Protein AF-A0A7V4GBW6-F1 (afdb_monomer_lite)

Secondary structure (DSSP, 8-state):
----PPPPGGGSS------TT-PPPPPP---PPEEEEEE--SSTTTTHHHHHHHHHHHHHHHHS-S-EEEEEEEPPS--BTT---PPP--TTS--EEEEE-S-TT-HHHHHHTTSS--BSBTTSSB------S---HHHHHHHHHHHHHHEEEETTEEEE-HHHH-TTTTTPPEEEEEEE-S---SS--HHHHHHHHHTEEEEEEE-SSGGGGSGGG----SSTT--EEETTEEEE-EEEEEEEES--SS-HHHHHHHHHTT---SSSSSSEEESSHHHHHHHHHHHHHHTS----SSSS-SS-SS-SSTTS--EEETTTEEEEEESS-------SSS-SS-SS-SSTTTB-TTSSBSSPPPP-SSSS-SS-SS-SSTTTTTTTT-------SSSS-SSSSS-TTTT-EEEES--STT-B-EEEEEETTEE---BT-B---PPPSSSS-SS--

Sequence (453 aa):
MVGRRIIPLTTLLTVWVGGPGLTPAAAQTQIKPYMLLIFDNSGSMSGTPLTQAKNAVTNVVSATGDLIFGLERFTCTSTTCGSCGSGVCNATAASGQILVPVQDDLQNRLLLWVNNICVGADTGTDPELHATTMTPLQGSLLAARDYYAAGGTWLGSTYSSPIATDPYRGCRPYNVVLLTDGDETCSGTPASGATALRTTQVTSLSCTTVANCCPAGTCRTSGPGTPSCVSGRCQYDIYTWVIGFRTAVPYATLEAIATAGNTDCPGGYRACYAADEAGLSAALSDIVAGSLLIEVCNNIDDDCDGLIDEGFTKYCNRPSNPTQNLCTDPGETLCDGIDNNCDGRTDEGLRNLCGTCGPAPTEICDLIDNDCDTLTDEGGVCTPGCTPTAEICNNRDDDCDTMIDDGVTRPCGSSIGECRPGTQTCTAGVWGPCAGSVGPATETCDNRDNDCD

Radius of gyration: 41.03 Å; chains: 1; bounding box: 111×82×98 Å

Foldseek 3Di:
DDDDDDDQPVPPPDDDDDDPDDDPFDDFPWQAAQEEEEDEQAPVCADPNLLLLLVLCLVQLVRVPFHFYWYKYFQFPFFWFQGSEAFDFAQPAQGMATLGDRDTPCSVVSNLQSVPDTDGTSPDPRHYRHHHHFDALLNNLQNVLCCQQAFQAGPNDTDGRPLVPDLALQAHAAEYEYEDLFDHPRPYQNLVSLLSQQFRFRPVQFDPFLCSSHHPSQHDPDDAQHWGHDPRTITTGYAYAYENELYDPPDPSNLSNLVSSVAAFPDDGRHHYDDGSVSSSVRVNRVSVVSIFDADLDQTPRSRSVDHRGPAAFWAAPDPGPDRNHRDQPDDDDQPQDRRGPPPDGCPPQAALVRHHDQFDDAAQPQDPRSNPPQHRPPCNPPPDADQDPADLPQDNNRSRPAHQPPPKDKDWDPAWPWDIAMFRRDRSDTDPRPPIDAADPDDPPPTRRRRD

pLDDT: mean 84.34, std 15.19, range [28.05, 98.06]

Structure (mmCIF, N/CA/C/O backbone):
data_AF-A0A7V4GBW6-F1
#
_entry.id   AF-A0A7V4GBW6-F1
#
loop_
_atom_site.group_PDB
_atom_site.id
_atom_site.type_symbol
_atom_site.label_atom_id
_atom_site.label_alt_id
_atom_site.label_comp_id
_atom_site.label_asym_id
_atom_site.label_entity_id
_atom_site.label_seq_id
_atom_site.pdbx_PDB_ins_code
_atom_site.Cartn_x
_atom_site.Cartn_y
_atom_site.Cartn_z
_atom_site.occupancy
_atom_site.B_iso_or_equiv
_atom_site.auth_seq_id
_atom_site.auth_comp_id
_atom_site.auth_asym_id
_atom_site.auth_atom_id
_atom_site.pdbx_PDB_model_num
ATOM 1 N N . MET A 1 1 ? -14.858 -24.981 -10.485 1.00 29.16 1 MET A N 1
ATOM 2 C CA . MET A 1 1 ? -15.243 -24.955 -9.061 1.00 29.16 1 MET A CA 1
ATOM 3 C C . MET A 1 1 ? -14.859 -23.588 -8.525 1.00 29.16 1 MET A C 1
ATOM 5 O O . MET A 1 1 ? -13.741 -23.167 -8.763 1.00 29.16 1 MET A O 1
ATOM 9 N N . VAL A 1 2 ? -15.860 -22.905 -7.961 1.00 30.67 2 VAL A N 1
ATOM 10 C CA . VAL A 1 2 ? -15.901 -21.561 -7.345 1.00 30.67 2 VAL A CA 1
ATOM 11 C C . VAL A 1 2 ? -15.208 -20.422 -8.114 1.00 30.67 2 VAL A C 1
ATOM 13 O O . VAL A 1 2 ? -14.070 -20.059 -7.848 1.00 30.67 2 VAL A O 1
ATOM 16 N N . GLY A 1 3 ? -15.947 -19.812 -9.047 1.00 28.05 3 GLY A N 1
ATOM 17 C CA . GLY A 1 3 ? -15.597 -18.511 -9.618 1.00 28.05 3 GLY A CA 1
ATOM 18 C C . GLY A 1 3 ? -15.913 -17.393 -8.624 1.00 28.05 3 GLY A C 1
ATOM 19 O O . GLY A 1 3 ? -17.076 -17.185 -8.274 1.00 28.05 3 GLY A O 1
ATOM 20 N N . ARG A 1 4 ? -14.882 -16.682 -8.164 1.00 33.12 4 ARG A N 1
ATOM 21 C CA . ARG A 1 4 ? -15.023 -15.450 -7.380 1.00 33.12 4 ARG A CA 1
ATOM 22 C C . ARG A 1 4 ? -15.394 -14.318 -8.342 1.00 33.12 4 ARG A C 1
ATOM 24 O O . ARG A 1 4 ? -14.608 -13.960 -9.212 1.00 33.12 4 ARG A O 1
ATOM 31 N N . ARG A 1 5 ? -16.621 -13.803 -8.224 1.00 29.48 5 ARG A N 1
ATOM 32 C CA . ARG A 1 5 ? -17.067 -12.599 -8.936 1.00 29.48 5 ARG A CA 1
ATOM 33 C C . ARG A 1 5 ? -16.280 -11.396 -8.418 1.00 29.48 5 ARG A C 1
ATOM 35 O O . ARG A 1 5 ? -16.273 -11.148 -7.217 1.00 29.48 5 ARG A O 1
ATOM 42 N N . ILE A 1 6 ? -15.664 -10.663 -9.338 1.00 38.25 6 ILE A N 1
ATOM 43 C CA . ILE A 1 6 ? -15.121 -9.322 -9.120 1.00 38.25 6 ILE A CA 1
ATOM 44 C C . ILE A 1 6 ? -16.316 -8.408 -8.820 1.00 38.25 6 ILE A C 1
ATOM 46 O O . ILE A 1 6 ? -17.235 -8.309 -9.636 1.00 38.25 6 ILE A O 1
ATOM 50 N N . ILE A 1 7 ? -16.344 -7.810 -7.629 1.00 31.67 7 ILE A N 1
ATOM 51 C CA . ILE A 1 7 ? -17.359 -6.825 -7.240 1.00 31.67 7 ILE A CA 1
ATOM 52 C C . ILE A 1 7 ? -16.776 -5.439 -7.557 1.00 31.67 7 ILE A C 1
ATOM 54 O O . ILE A 1 7 ? -15.708 -5.122 -7.038 1.00 31.67 7 ILE A O 1
ATOM 58 N N . PRO A 1 8 ? -17.424 -4.615 -8.400 1.00 29.48 8 PRO A N 1
ATOM 59 C CA . PRO A 1 8 ? -16.983 -3.244 -8.634 1.00 29.48 8 PRO A CA 1
ATOM 60 C C . PRO A 1 8 ? -17.152 -2.405 -7.358 1.00 29.48 8 PRO A C 1
ATOM 62 O O . PRO A 1 8 ? -18.175 -2.525 -6.670 1.00 29.48 8 PRO A O 1
ATOM 65 N N . LEU A 1 9 ? -16.164 -1.541 -7.073 1.00 39.91 9 LEU A N 1
ATOM 66 C CA . LEU A 1 9 ? -16.063 -0.712 -5.856 1.00 39.91 9 LEU A CA 1
ATOM 67 C C . LEU A 1 9 ? -17.304 0.156 -5.567 1.00 39.91 9 LEU A C 1
ATOM 69 O O . LEU A 1 9 ? -17.503 0.595 -4.442 1.00 39.91 9 LEU A O 1
ATOM 73 N N . THR A 1 10 ? -18.191 0.362 -6.537 1.00 34.44 10 THR A N 1
ATOM 74 C CA . THR A 1 10 ? -19.423 1.146 -6.373 1.00 34.44 10 THR A CA 1
ATOM 75 C C . THR A 1 10 ? -20.580 0.397 -5.698 1.00 34.44 10 THR A C 1
ATOM 77 O O . THR A 1 10 ? -21.648 0.979 -5.533 1.00 34.44 10 THR A O 1
ATOM 80 N N . THR A 1 11 ? -20.426 -0.880 -5.320 1.00 30.48 11 THR A N 1
ATOM 81 C CA . THR A 1 11 ? -21.566 -1.729 -4.888 1.00 30.48 11 THR A CA 1
ATOM 82 C C . THR A 1 11 ? -21.505 -2.224 -3.441 1.00 30.48 11 THR A C 1
ATOM 84 O O . THR A 1 11 ? -22.338 -3.033 -3.041 1.00 30.48 11 THR A O 1
ATOM 87 N N . LEU A 1 12 ? -20.554 -1.750 -2.634 1.00 33.16 12 LEU A N 1
ATOM 88 C CA . LEU A 1 12 ? -20.401 -2.181 -1.235 1.00 33.16 12 LEU A CA 1
ATOM 89 C C . LEU A 1 12 ? -21.254 -1.392 -0.229 1.00 33.16 12 LEU A C 1
ATOM 91 O O . LEU A 1 12 ? -21.255 -1.717 0.952 1.00 33.16 12 LEU A O 1
ATOM 95 N N . LEU A 1 13 ? -22.032 -0.404 -0.681 1.00 33.53 13 LEU A N 1
ATOM 96 C CA . LEU A 1 13 ? -22.749 0.510 0.208 1.00 33.53 13 LEU A CA 1
ATOM 97 C C . LEU A 1 13 ? -24.272 0.456 0.035 1.00 33.53 13 LEU A C 1
ATOM 99 O O . LEU A 1 13 ? -24.886 1.482 -0.231 1.00 33.53 13 LEU A O 1
ATOM 103 N N . THR A 1 14 ? -24.914 -0.717 0.127 1.00 37.28 14 THR A N 1
ATOM 104 C CA . THR A 1 14 ? -26.357 -0.802 0.474 1.00 37.28 14 THR A CA 1
ATOM 105 C C . THR A 1 14 ? -26.835 -2.239 0.730 1.00 37.28 14 THR A C 1
ATOM 107 O O . THR A 1 14 ? -27.514 -2.820 -0.108 1.00 37.28 14 THR A O 1
ATOM 110 N N . VAL A 1 15 ? -26.561 -2.809 1.912 1.00 28.95 15 VAL A N 1
ATOM 111 C CA . VAL A 1 15 ? -27.399 -3.878 2.506 1.00 28.95 15 VAL A CA 1
ATOM 112 C C . VAL A 1 15 ? -27.369 -3.782 4.049 1.00 28.95 15 VAL A C 1
ATOM 114 O O . VAL A 1 15 ? -26.394 -4.202 4.650 1.00 28.95 15 VAL A O 1
ATOM 117 N N . TRP A 1 16 ? -28.443 -3.202 4.625 1.00 28.94 16 TRP A N 1
ATOM 118 C CA . TRP A 1 16 ? -29.125 -3.423 5.935 1.00 28.94 16 TRP A CA 1
ATOM 119 C C . TRP A 1 16 ? -28.296 -3.739 7.208 1.00 28.94 16 TRP A C 1
ATOM 121 O O . TRP A 1 16 ? -27.492 -4.655 7.199 1.00 28.94 16 TRP A O 1
ATOM 131 N N . VAL A 1 17 ? -28.506 -3.088 8.370 1.00 31.27 17 VAL A N 1
ATOM 132 C CA . VAL A 1 17 ? -29.735 -3.124 9.208 1.00 31.27 17 VAL A CA 1
ATOM 133 C C . VAL A 1 17 ? -29.948 -1.808 9.983 1.00 31.27 17 VAL A C 1
ATOM 135 O O . VAL A 1 17 ? -29.005 -1.217 10.500 1.00 31.27 17 VAL A O 1
ATOM 138 N N . GLY A 1 18 ? -31.206 -1.365 10.082 1.00 35.03 18 GLY A N 1
ATOM 139 C CA . GLY A 1 18 ? -31.614 -0.209 10.876 1.00 35.03 18 GLY A CA 1
ATOM 140 C C . GLY A 1 18 ? -31.607 -0.448 12.391 1.00 35.03 18 GLY A C 1
ATOM 141 O O . GLY A 1 18 ? -32.154 -1.430 12.882 1.00 35.03 18 GLY A O 1
ATOM 142 N N . GLY A 1 19 ? -31.063 0.532 13.110 1.00 31.52 19 GLY A N 1
ATOM 143 C CA . GLY A 1 19 ? -31.311 0.845 14.516 1.00 31.52 19 GLY A CA 1
ATOM 144 C C . GLY A 1 19 ? -31.272 2.376 14.667 1.00 31.52 19 GLY A C 1
ATOM 145 O O . GLY A 1 19 ? -30.537 3.029 13.920 1.00 31.52 19 GLY A O 1
ATOM 146 N N . PRO A 1 20 ? -32.086 2.997 15.539 1.00 40.19 20 PRO A N 1
ATOM 147 C CA . PRO A 1 20 ? -32.135 4.448 15.641 1.00 40.19 20 PRO A CA 1
ATOM 148 C C . PRO A 1 20 ? -30.904 4.934 16.414 1.00 40.19 20 PRO A C 1
ATOM 150 O O . PRO A 1 20 ? -30.828 4.750 17.622 1.00 40.19 20 PRO A O 1
ATOM 153 N N . GLY A 1 21 ? -29.938 5.547 15.727 1.00 36.88 21 GLY A N 1
ATOM 154 C CA . GLY A 1 21 ? -28.853 6.268 16.404 1.00 36.88 21 GLY A CA 1
ATOM 155 C C . GLY A 1 21 ? -27.510 6.332 15.686 1.00 36.88 21 GLY A C 1
ATOM 156 O O . GLY A 1 21 ? -26.709 7.192 16.030 1.00 36.88 21 GLY A O 1
ATOM 157 N N . LEU A 1 22 ? -27.250 5.495 14.681 1.00 38.53 22 LEU A N 1
ATOM 158 C CA . LEU A 1 22 ? -25.959 5.532 13.993 1.00 38.53 22 LEU A CA 1
ATOM 159 C C . LEU A 1 22 ? -26.036 6.468 12.786 1.00 38.53 22 LEU A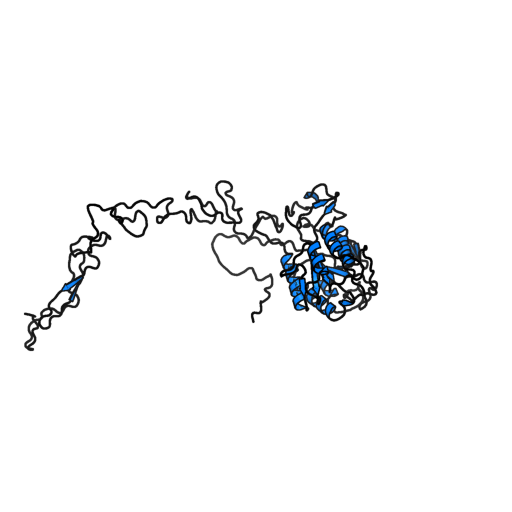 C 1
ATOM 161 O O . LEU A 1 22 ? -26.710 6.192 11.792 1.00 38.53 22 LEU A O 1
ATOM 165 N N . THR A 1 23 ? -25.366 7.613 12.903 1.00 33.09 23 THR A N 1
ATOM 166 C CA . THR A 1 23 ? -25.036 8.476 11.767 1.00 33.09 23 THR A CA 1
ATOM 167 C C . THR A 1 23 ? -24.335 7.642 10.691 1.00 33.09 23 THR A C 1
ATOM 169 O O . THR A 1 23 ? -23.521 6.789 11.050 1.00 33.09 23 THR A O 1
ATOM 172 N N . PRO A 1 24 ? -24.604 7.863 9.390 1.00 39.62 24 PRO A N 1
ATOM 173 C CA . PRO A 1 24 ? -23.821 7.229 8.335 1.00 39.62 24 PRO A CA 1
ATOM 174 C C . PRO A 1 24 ? -22.341 7.509 8.596 1.00 39.62 24 PRO A C 1
ATOM 176 O O . PRO A 1 24 ? -21.988 8.666 8.835 1.00 39.62 24 PRO A O 1
ATOM 179 N N . ALA A 1 25 ? -21.500 6.471 8.584 1.00 42.66 25 ALA A N 1
ATOM 180 C CA . ALA A 1 25 ? -20.056 6.657 8.594 1.00 42.66 25 ALA A CA 1
ATOM 181 C C . ALA A 1 25 ? -19.703 7.652 7.478 1.00 42.66 25 ALA A C 1
ATOM 183 O O . ALA A 1 25 ? -20.187 7.512 6.348 1.00 42.66 25 ALA A O 1
ATOM 184 N N . ALA A 1 26 ? -18.950 8.700 7.817 1.00 40.53 26 ALA A N 1
ATOM 185 C CA . ALA A 1 26 ? -18.436 9.625 6.821 1.00 40.53 26 ALA A CA 1
ATOM 186 C C . ALA A 1 26 ? -17.669 8.804 5.773 1.00 40.53 26 ALA A C 1
ATOM 188 O O . ALA A 1 26 ? -16.916 7.899 6.121 1.00 40.53 26 ALA A O 1
ATOM 189 N N . ALA A 1 27 ? -17.928 9.055 4.491 1.00 43.09 27 ALA A N 1
ATOM 190 C CA . ALA A 1 27 ? -17.173 8.405 3.431 1.00 43.09 27 ALA A CA 1
ATOM 191 C C . ALA A 1 27 ? -15.706 8.850 3.547 1.00 43.09 27 ALA A C 1
ATOM 193 O O . ALA A 1 27 ? -15.447 10.050 3.465 1.00 43.09 27 ALA A O 1
ATOM 194 N N . GLN A 1 28 ? -14.791 7.898 3.749 1.00 50.38 28 GLN A N 1
ATOM 195 C CA . GLN A 1 28 ? -13.351 8.148 3.837 1.00 50.38 28 GLN A CA 1
ATOM 196 C C . GLN A 1 28 ? -12.867 8.929 2.615 1.00 50.38 28 GLN A C 1
ATOM 198 O O . GLN A 1 28 ? -13.188 8.585 1.467 1.00 50.38 28 GLN A O 1
ATOM 203 N N . THR A 1 29 ? -12.090 9.988 2.845 1.00 54.50 29 THR A N 1
ATOM 204 C CA . THR A 1 29 ? -11.463 10.729 1.745 1.00 54.50 29 THR A CA 1
ATOM 205 C C . THR A 1 29 ? -10.214 9.972 1.311 1.00 54.50 29 THR A C 1
ATOM 207 O O . THR A 1 29 ? -9.105 10.290 1.718 1.00 54.50 29 THR A O 1
ATOM 210 N N . GLN A 1 30 ? -10.391 8.953 0.469 1.00 69.25 30 GLN A N 1
ATOM 211 C CA . GLN A 1 30 ? -9.308 8.039 0.110 1.00 69.25 30 GLN A CA 1
ATOM 212 C C . GLN A 1 30 ? -8.148 8.750 -0.616 1.00 69.25 30 GLN A C 1
ATOM 214 O O . GLN A 1 30 ? -8.258 9.136 -1.788 1.00 69.25 30 GLN A O 1
ATOM 219 N N . ILE A 1 31 ? -6.993 8.875 0.049 1.00 82.25 31 ILE A N 1
ATOM 220 C CA . ILE A 1 31 ? -5.746 9.320 -0.583 1.00 82.25 31 ILE A CA 1
ATOM 221 C C . ILE A 1 31 ? -5.248 8.218 -1.527 1.00 82.25 31 ILE A C 1
ATOM 223 O O . ILE A 1 31 ? -4.723 7.185 -1.117 1.00 82.25 31 ILE A O 1
ATOM 227 N N . LYS A 1 32 ? -5.396 8.449 -2.833 1.00 86.62 32 LYS A N 1
ATOM 228 C CA . LYS A 1 32 ? -5.011 7.484 -3.875 1.00 86.62 32 LYS A CA 1
ATOM 229 C C . LYS A 1 32 ? -3.489 7.223 -3.897 1.00 86.62 32 LYS A C 1
ATOM 231 O O . LYS A 1 32 ? -2.712 8.177 -3.892 1.00 86.62 32 LYS A O 1
ATOM 236 N N . PRO A 1 33 ? -3.003 5.985 -4.032 1.00 91.06 33 PRO A N 1
ATOM 237 C CA . PRO A 1 33 ? -1.584 5.743 -4.278 1.00 91.06 33 PRO A CA 1
ATOM 238 C C . PRO A 1 33 ? -1.127 6.327 -5.617 1.00 91.06 33 PRO A C 1
ATOM 240 O O . PRO A 1 33 ? -1.880 6.372 -6.592 1.00 91.06 33 PRO A O 1
ATOM 243 N N . TYR A 1 34 ? 0.140 6.729 -5.675 1.00 94.38 34 TYR A N 1
ATOM 244 C CA . TYR A 1 34 ? 0.831 7.027 -6.928 1.00 94.38 34 TYR A CA 1
ATOM 245 C C . TYR A 1 34 ? 1.526 5.765 -7.429 1.00 94.38 34 TYR A C 1
ATOM 247 O O . TYR A 1 34 ? 2.327 5.174 -6.706 1.00 94.38 34 TYR A O 1
ATOM 255 N N . MET A 1 35 ? 1.234 5.367 -8.666 1.00 96.06 35 MET A N 1
ATOM 256 C CA . MET A 1 35 ? 1.727 4.125 -9.259 1.00 96.06 35 MET A CA 1
ATOM 257 C C . MET A 1 35 ? 2.527 4.425 -10.529 1.00 96.06 35 MET A C 1
ATOM 259 O O . MET A 1 35 ? 1.948 4.687 -11.579 1.00 96.06 35 MET A O 1
ATOM 263 N N . LEU A 1 36 ? 3.858 4.363 -10.482 1.00 97.94 36 LEU A N 1
ATOM 264 C CA . LEU A 1 36 ? 4.682 4.407 -11.694 1.00 97.94 36 LEU A CA 1
ATOM 265 C C . LEU A 1 36 ? 4.933 2.984 -12.198 1.00 97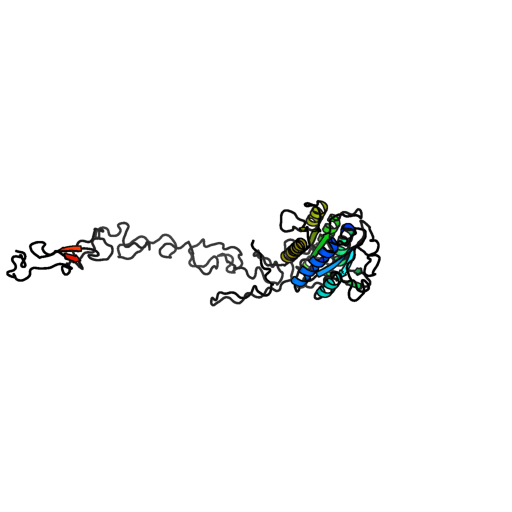.94 36 LEU A C 1
ATOM 267 O O . LEU A 1 36 ? 5.643 2.214 -11.553 1.00 97.94 36 LEU A O 1
ATOM 271 N N . LEU A 1 37 ? 4.373 2.636 -13.354 1.00 97.88 37 LEU A N 1
ATOM 272 C CA . LEU A 1 37 ? 4.612 1.343 -13.990 1.00 97.88 37 LEU A CA 1
ATOM 273 C C . LEU A 1 37 ? 5.880 1.424 -14.843 1.00 97.88 37 LEU A C 1
ATOM 275 O O . LEU A 1 37 ? 5.921 2.194 -15.800 1.00 97.88 37 LEU A O 1
ATOM 279 N N . ILE A 1 38 ? 6.898 0.627 -14.521 1.00 97.12 38 ILE A N 1
ATOM 280 C CA . ILE A 1 38 ? 8.096 0.458 -15.347 1.00 97.12 38 ILE A CA 1
ATOM 281 C C . ILE A 1 38 ? 7.931 -0.823 -16.156 1.00 97.12 38 ILE A C 1
ATOM 283 O O . ILE A 1 38 ? 7.903 -1.926 -15.606 1.00 97.12 38 ILE A O 1
ATOM 287 N N . PHE A 1 39 ? 7.844 -0.666 -17.470 1.00 94.06 39 PHE A N 1
ATOM 288 C CA . PHE A 1 39 ? 7.774 -1.779 -18.400 1.00 94.06 39 PHE A CA 1
ATOM 289 C C . PHE A 1 39 ? 9.158 -2.198 -18.867 1.00 94.06 39 PHE A C 1
ATOM 291 O O . PHE A 1 39 ? 9.857 -1.432 -19.539 1.00 94.06 39 PHE A O 1
ATOM 298 N N . ASP A 1 40 ? 9.492 -3.457 -18.606 1.00 93.06 40 ASP A N 1
ATOM 299 C CA . ASP A 1 40 ? 10.537 -4.146 -19.336 1.00 93.06 40 ASP A CA 1
ATOM 300 C C . ASP A 1 40 ? 10.098 -4.355 -20.777 1.00 93.06 40 ASP A C 1
ATOM 302 O O . ASP A 1 40 ? 9.298 -5.227 -21.125 1.00 93.06 40 ASP A O 1
ATOM 306 N N . ASN A 1 41 ? 10.623 -3.481 -21.621 1.00 90.88 41 ASN A N 1
ATOM 307 C CA . ASN A 1 41 ? 10.473 -3.572 -23.049 1.00 90.88 41 ASN A CA 1
ATOM 308 C C . ASN A 1 41 ? 11.729 -4.155 -23.692 1.00 90.88 41 ASN A C 1
ATOM 310 O O . ASN A 1 41 ? 11.965 -3.857 -24.843 1.00 90.88 41 ASN A O 1
ATOM 314 N N . SER A 1 42 ? 12.567 -4.927 -23.006 1.00 89.88 42 SER A N 1
ATOM 315 C CA . SER A 1 42 ? 13.785 -5.504 -23.584 1.00 89.88 42 SER A CA 1
ATOM 316 C C . SER A 1 42 ? 13.509 -6.587 -24.638 1.00 89.88 42 SER A C 1
ATOM 318 O O . SER A 1 42 ? 12.366 -6.934 -24.956 1.00 89.88 42 SER A O 1
ATOM 320 N N . GLY A 1 43 ? 14.587 -7.128 -25.212 1.00 86.88 43 GLY A N 1
ATOM 321 C CA . GLY A 1 43 ? 14.499 -8.137 -26.262 1.00 86.88 43 GLY A CA 1
ATOM 322 C C . GLY A 1 43 ? 13.936 -9.463 -25.754 1.00 86.88 43 GLY A C 1
ATOM 323 O O . GLY A 1 43 ? 13.220 -10.139 -26.498 1.00 86.88 43 GLY A O 1
ATOM 324 N N . SER A 1 44 ? 14.209 -9.814 -24.495 1.00 89.69 44 SER A N 1
ATOM 325 C CA . SER A 1 44 ? 13.713 -11.039 -23.856 1.00 89.69 44 SER A CA 1
ATOM 326 C C . SER A 1 44 ? 12.204 -10.985 -23.599 1.00 89.69 44 SER A C 1
ATOM 328 O O . SER A 1 44 ? 11.511 -11.988 -23.771 1.00 89.69 44 SER A O 1
ATOM 330 N N . MET A 1 45 ? 11.667 -9.782 -23.389 1.00 90.25 45 MET A N 1
ATOM 331 C CA . MET A 1 45 ? 10.230 -9.538 -23.271 1.00 90.25 45 MET A CA 1
ATOM 332 C C . MET A 1 45 ? 9.506 -9.395 -24.619 1.00 90.25 45 MET A C 1
ATOM 334 O O . MET A 1 45 ? 8.284 -9.280 -24.641 1.00 90.25 45 MET A O 1
ATOM 338 N N . SER A 1 46 ? 10.195 -9.415 -25.764 1.00 89.62 46 SER A N 1
ATOM 339 C CA . SER A 1 46 ? 9.585 -9.122 -27.073 1.00 89.62 46 SER A CA 1
ATOM 340 C C . SER A 1 46 ? 8.536 -10.146 -27.548 1.00 89.62 46 SER A C 1
ATOM 342 O O . SER A 1 46 ? 8.576 -11.333 -27.231 1.00 89.62 46 SER A O 1
ATOM 344 N N . GLY A 1 47 ? 7.580 -9.695 -28.370 1.00 90.75 47 GLY A N 1
ATOM 345 C CA . GLY A 1 47 ? 6.542 -10.554 -28.947 1.00 90.75 47 GLY A CA 1
ATOM 346 C C . GLY A 1 47 ? 5.390 -10.837 -27.978 1.00 90.75 47 GLY A C 1
ATOM 347 O O . GLY A 1 47 ? 4.792 -9.910 -27.436 1.00 90.75 47 GLY A O 1
ATOM 348 N N . THR A 1 48 ? 5.047 -12.117 -27.790 1.00 93.25 48 THR A N 1
ATOM 349 C CA . THR A 1 48 ? 3.888 -12.523 -26.967 1.00 93.25 48 THR A CA 1
ATOM 350 C C . THR A 1 48 ? 3.982 -12.057 -25.511 1.00 93.25 48 THR A C 1
ATOM 352 O O . THR A 1 48 ? 2.967 -11.567 -25.013 1.00 93.25 48 THR A O 1
ATOM 355 N N . PRO A 1 49 ? 5.138 -12.156 -24.819 1.00 94.25 49 PRO A N 1
ATOM 356 C CA . PRO A 1 49 ? 5.250 -11.658 -23.455 1.00 94.25 49 PRO A CA 1
ATOM 357 C C . PRO A 1 49 ? 4.907 -10.167 -23.342 1.00 94.25 49 PRO A C 1
ATOM 359 O O . PRO A 1 49 ? 4.076 -9.804 -22.513 1.00 94.25 49 PRO A O 1
ATOM 362 N N . LEU A 1 50 ? 5.437 -9.321 -24.234 1.00 93.00 50 LEU A N 1
ATOM 363 C CA . LEU A 1 50 ? 5.136 -7.888 -24.241 1.00 93.00 50 LEU A CA 1
ATOM 364 C C . LEU A 1 50 ? 3.655 -7.595 -24.499 1.00 93.00 50 LEU A C 1
ATOM 366 O O . LEU A 1 50 ? 3.074 -6.737 -23.841 1.00 93.00 50 LEU A O 1
ATOM 370 N N . THR A 1 51 ? 3.029 -8.298 -25.446 1.00 94.94 51 THR A N 1
ATOM 371 C CA . THR A 1 51 ? 1.592 -8.140 -25.720 1.00 94.94 51 THR A CA 1
ATOM 372 C C . THR A 1 51 ? 0.747 -8.514 -24.504 1.00 94.94 51 THR A C 1
ATOM 374 O O . THR A 1 51 ? -0.158 -7.772 -24.137 1.00 94.94 51 THR A O 1
ATOM 377 N N . GLN A 1 52 ? 1.068 -9.618 -23.827 1.00 95.88 52 GLN A N 1
ATOM 378 C CA . GLN A 1 52 ? 0.363 -10.012 -22.605 1.00 95.88 52 GLN A CA 1
ATOM 379 C C . GLN A 1 52 ? 0.583 -9.018 -21.466 1.00 95.88 52 GLN A C 1
ATOM 381 O O . GLN A 1 52 ? -0.356 -8.702 -20.744 1.00 95.88 52 GLN A O 1
ATOM 386 N N . ALA A 1 53 ? 1.796 -8.485 -21.332 1.00 95.88 53 ALA A N 1
ATOM 387 C CA . ALA A 1 53 ? 2.106 -7.446 -20.360 1.00 95.88 53 ALA A CA 1
ATOM 388 C C . ALA A 1 53 ? 1.242 -6.190 -20.555 1.00 95.88 53 ALA A C 1
ATOM 390 O O . ALA A 1 53 ? 0.638 -5.684 -19.608 1.00 95.88 53 ALA A O 1
ATOM 391 N N . LYS A 1 54 ? 1.123 -5.724 -21.801 1.00 95.69 54 LYS A N 1
ATOM 392 C CA . LYS A 1 54 ? 0.282 -4.580 -22.177 1.00 95.69 54 LYS A CA 1
ATOM 393 C C . LYS A 1 54 ? -1.201 -4.821 -21.922 1.00 95.69 54 LYS A C 1
ATOM 395 O O . LYS A 1 54 ? -1.874 -3.967 -21.346 1.00 95.69 54 LYS A O 1
ATOM 400 N N . ASN A 1 55 ? -1.701 -5.994 -22.305 1.00 96.62 55 ASN A N 1
ATOM 401 C CA . ASN A 1 55 ? -3.090 -6.369 -22.060 1.00 96.62 55 ASN A CA 1
ATOM 402 C C . ASN A 1 55 ? -3.387 -6.436 -20.561 1.00 96.62 55 ASN A C 1
ATOM 404 O O . ASN A 1 55 ? -4.401 -5.912 -20.110 1.00 96.62 55 ASN A O 1
ATOM 408 N N . ALA A 1 56 ? -2.479 -7.019 -19.774 1.00 96.44 56 ALA A N 1
ATOM 409 C CA . ALA A 1 56 ? -2.663 -7.130 -18.337 1.00 96.44 56 ALA A CA 1
ATOM 410 C C . ALA A 1 56 ? -2.770 -5.754 -17.669 1.00 96.44 56 ALA A C 1
ATOM 412 O O . ALA A 1 56 ? -3.652 -5.547 -16.834 1.00 96.44 56 ALA A O 1
ATOM 413 N N . VAL A 1 57 ? -1.923 -4.803 -18.076 1.00 95.06 57 VAL A N 1
ATOM 414 C CA . VAL A 1 57 ? -2.000 -3.412 -17.613 1.00 95.06 57 VAL A CA 1
ATOM 415 C C . VAL A 1 57 ? -3.265 -2.727 -18.108 1.00 95.06 57 VAL A C 1
ATOM 417 O O . VAL A 1 57 ? -3.924 -2.069 -17.313 1.00 95.06 57 VAL A O 1
ATOM 420 N N . THR A 1 58 ? -3.670 -2.935 -19.362 1.00 95.56 58 THR A N 1
ATOM 421 C CA . THR A 1 58 ? -4.949 -2.424 -19.885 1.00 95.56 58 THR A CA 1
ATOM 422 C C . THR A 1 58 ? -6.121 -2.891 -19.026 1.00 95.56 58 THR A C 1
ATOM 424 O O . THR A 1 58 ? -6.948 -2.074 -18.620 1.00 95.56 58 THR A O 1
ATOM 427 N N . ASN A 1 59 ? -6.169 -4.181 -18.686 1.00 94.38 59 ASN A N 1
ATOM 428 C CA . ASN A 1 59 ? -7.232 -4.766 -17.873 1.00 94.38 59 ASN A CA 1
ATOM 429 C C . ASN A 1 59 ? -7.287 -4.143 -16.472 1.00 94.38 59 ASN A C 1
ATOM 431 O O . ASN A 1 59 ? -8.364 -3.791 -16.004 1.00 94.38 59 ASN A O 1
ATOM 435 N N . VAL A 1 60 ? -6.140 -3.978 -15.805 1.00 93.81 60 VAL A N 1
ATOM 436 C CA . VAL A 1 60 ? -6.111 -3.438 -14.436 1.00 93.81 60 VAL A CA 1
ATOM 437 C C . VAL A 1 60 ? -6.354 -1.938 -14.422 1.00 93.81 60 VAL A C 1
ATOM 439 O O . VAL A 1 60 ? -7.180 -1.457 -13.652 1.00 93.81 60 VAL A O 1
ATOM 442 N N . VAL A 1 61 ? -5.679 -1.187 -15.287 1.00 92.12 61 VAL A N 1
ATOM 443 C CA . VAL A 1 61 ? -5.810 0.269 -15.342 1.00 92.12 61 VAL A CA 1
ATOM 444 C C . VAL A 1 61 ? -7.242 0.658 -15.718 1.00 92.12 61 VAL A C 1
ATOM 446 O O . VAL A 1 61 ? -7.832 1.483 -15.038 1.00 92.12 61 VAL A O 1
ATOM 449 N N . SER A 1 62 ? -7.865 0.005 -16.705 1.00 90.75 62 SER A N 1
ATOM 450 C CA . SER A 1 62 ? -9.268 0.295 -17.053 1.00 90.75 62 SER A CA 1
ATOM 451 C C . SER A 1 62 ? -10.282 -0.114 -15.973 1.00 90.75 62 SER A C 1
ATOM 453 O O . SER A 1 62 ? -11.358 0.476 -15.895 1.00 90.75 62 SER A O 1
ATOM 455 N N . ALA A 1 63 ? -9.958 -1.104 -15.133 1.00 88.19 63 ALA A N 1
ATOM 456 C CA . ALA A 1 63 ? -10.845 -1.592 -14.075 1.00 88.19 63 ALA A CA 1
ATOM 457 C C . ALA A 1 63 ? -10.696 -0.837 -12.746 1.00 88.19 63 ALA A C 1
ATOM 459 O O . ALA A 1 63 ? -11.647 -0.771 -11.969 1.00 88.19 63 ALA A O 1
ATOM 460 N N . THR A 1 64 ? -9.516 -0.281 -12.469 1.00 79.62 64 THR A N 1
ATOM 461 C CA . THR A 1 64 ? -9.193 0.363 -11.184 1.00 79.62 64 THR A CA 1
ATOM 462 C C . THR A 1 64 ? -9.738 1.786 -11.052 1.00 79.62 64 THR A C 1
ATOM 464 O O . THR A 1 64 ? -9.645 2.378 -9.979 1.00 79.62 64 THR A O 1
ATOM 467 N N . GLY A 1 65 ? -10.382 2.316 -12.097 1.00 75.56 65 GLY A N 1
ATOM 468 C CA . GLY A 1 65 ? -11.095 3.588 -12.045 1.00 75.56 65 GLY A CA 1
ATOM 469 C C . GLY A 1 65 ? -10.146 4.765 -11.837 1.00 75.56 65 GLY A C 1
ATOM 470 O O . GLY A 1 65 ? -9.273 5.004 -12.660 1.00 75.56 65 GLY A O 1
ATOM 471 N N . ASP A 1 66 ? -10.322 5.501 -10.745 1.00 76.12 66 ASP A N 1
ATOM 472 C CA . ASP A 1 66 ? -9.744 6.831 -10.516 1.00 76.12 66 ASP A CA 1
ATOM 473 C C . ASP A 1 66 ? -8.331 6.813 -9.881 1.00 76.12 66 ASP A C 1
ATOM 475 O O . ASP A 1 66 ? -7.939 7.735 -9.170 1.00 76.12 66 ASP A O 1
ATOM 479 N N . LEU A 1 67 ? -7.556 5.739 -10.077 1.00 86.12 67 LEU A N 1
ATOM 480 C CA . LEU A 1 67 ? -6.178 5.649 -9.578 1.00 86.12 67 LEU A CA 1
ATOM 481 C C . LEU A 1 67 ? -5.170 6.382 -10.470 1.00 86.12 67 LEU A C 1
ATOM 483 O O . LEU A 1 67 ? -5.343 6.515 -11.682 1.00 86.12 67 LEU A O 1
ATOM 487 N N . ILE A 1 68 ? -4.063 6.806 -9.856 1.00 92.69 68 ILE A N 1
ATOM 488 C CA . ILE A 1 68 ? -3.062 7.664 -10.490 1.00 92.69 68 ILE A CA 1
ATOM 489 C C . ILE A 1 68 ? -1.893 6.816 -10.982 1.00 92.69 68 ILE A C 1
ATOM 491 O O . ILE A 1 68 ? -1.041 6.384 -10.200 1.00 92.69 68 ILE A O 1
ATOM 495 N N . PHE A 1 69 ? -1.840 6.614 -12.298 1.00 95.12 69 PHE A N 1
ATOM 496 C CA . PHE A 1 69 ? -0.790 5.845 -12.957 1.00 95.12 69 PHE A CA 1
ATOM 497 C C . PHE A 1 69 ? 0.147 6.728 -13.783 1.00 95.12 69 PHE A C 1
ATOM 499 O O . PHE A 1 69 ? -0.286 7.602 -14.531 1.00 95.12 69 PHE A O 1
ATOM 506 N N . GLY A 1 70 ? 1.440 6.438 -13.694 1.00 96.62 70 GLY A N 1
ATOM 507 C CA . GLY A 1 70 ? 2.462 6.855 -14.645 1.00 96.62 70 GLY A CA 1
ATOM 508 C C . GLY A 1 70 ? 3.004 5.653 -15.412 1.00 96.62 70 GLY A C 1
ATOM 509 O O . GLY A 1 70 ? 2.829 4.502 -15.006 1.00 96.62 70 GLY A O 1
ATOM 510 N N . LEU A 1 71 ? 3.694 5.926 -16.513 1.00 97.19 71 LEU A N 1
ATOM 511 C CA . LEU A 1 71 ? 4.313 4.904 -17.348 1.00 97.19 71 LEU A CA 1
ATOM 512 C C . LEU A 1 71 ? 5.751 5.287 -17.671 1.00 97.19 71 LEU A C 1
ATOM 514 O O . LEU A 1 71 ? 6.017 6.378 -18.179 1.00 97.19 71 LEU A O 1
ATOM 518 N N . GLU A 1 72 ? 6.651 4.346 -17.437 1.00 96.44 72 GLU A N 1
ATOM 519 C CA . GLU A 1 72 ? 8.047 4.371 -17.831 1.00 96.44 72 GLU A CA 1
ATOM 520 C C . GLU A 1 72 ? 8.359 3.144 -18.694 1.00 96.44 72 GLU A C 1
ATOM 522 O O . GLU A 1 72 ? 7.831 2.051 -18.485 1.00 96.44 72 GLU A O 1
ATOM 527 N N . ARG A 1 73 ? 9.265 3.321 -19.653 1.00 93.06 73 ARG A N 1
ATOM 528 C CA . ARG A 1 73 ? 9.927 2.226 -20.373 1.00 93.06 73 ARG A CA 1
ATOM 529 C C . ARG A 1 73 ? 11.441 2.373 -20.282 1.00 93.06 73 ARG A C 1
ATOM 531 O O . ARG A 1 73 ? 11.938 3.448 -19.935 1.00 93.06 73 ARG A O 1
ATOM 538 N N . PHE A 1 74 ? 12.191 1.363 -20.709 1.00 91.81 74 PHE A N 1
ATOM 539 C CA . PHE A 1 74 ? 13.629 1.534 -20.915 1.00 91.81 74 PHE A CA 1
ATOM 540 C C . PHE A 1 74 ? 13.916 2.433 -22.117 1.00 91.81 74 PHE A C 1
ATOM 542 O O . PHE A 1 74 ? 13.121 2.553 -23.052 1.00 91.81 74 PHE A O 1
ATOM 549 N N . THR A 1 75 ? 15.074 3.089 -22.086 1.00 88.88 75 THR A N 1
ATOM 550 C CA . THR A 1 75 ? 15.442 4.099 -23.082 1.00 88.88 75 THR A CA 1
ATOM 551 C C . THR A 1 75 ? 15.376 3.565 -24.510 1.00 88.88 75 THR A C 1
ATOM 553 O O . THR A 1 75 ? 16.041 2.589 -24.854 1.00 88.88 75 THR A O 1
ATOM 556 N N . CYS A 1 76 ? 14.640 4.288 -25.353 1.00 85.38 76 CYS A N 1
ATOM 557 C CA . CYS A 1 76 ? 14.634 4.126 -26.800 1.00 85.38 76 CYS A CA 1
ATOM 558 C C . CYS A 1 76 ? 15.433 5.238 -27.479 1.00 85.38 76 CYS A C 1
ATOM 560 O O . CYS A 1 76 ? 15.370 6.403 -27.075 1.00 85.38 76 CYS A O 1
ATOM 562 N N . THR A 1 77 ? 16.144 4.883 -28.547 1.00 85.00 77 THR A N 1
ATOM 563 C CA . THR A 1 77 ? 16.850 5.827 -29.432 1.00 85.00 77 THR A CA 1
ATOM 564 C C . THR A 1 77 ? 16.046 6.182 -30.681 1.00 85.00 77 THR A C 1
ATOM 566 O O . THR A 1 77 ? 16.359 7.164 -31.350 1.00 85.00 77 THR A O 1
ATOM 569 N N . SER A 1 78 ? 14.997 5.417 -30.984 1.00 84.00 78 SER A N 1
ATOM 570 C CA . SER A 1 78 ? 14.021 5.722 -32.030 1.00 84.00 78 SER A CA 1
ATOM 571 C C . SER A 1 78 ? 12.677 6.075 -31.401 1.00 84.00 78 SER A C 1
ATOM 573 O O . SER A 1 78 ? 12.260 5.444 -30.436 1.00 84.00 78 SER A O 1
ATOM 575 N N . THR A 1 79 ? 12.009 7.071 -31.981 1.00 80.75 79 THR A N 1
ATOM 576 C CA . THR A 1 79 ? 10.631 7.469 -31.656 1.00 80.75 79 THR A CA 1
ATOM 577 C C . THR A 1 79 ? 9.632 7.042 -32.730 1.00 80.75 79 THR A C 1
ATOM 579 O O . THR A 1 79 ? 8.481 7.471 -32.721 1.00 80.75 79 THR A O 1
ATOM 582 N N . THR A 1 80 ? 10.073 6.241 -33.704 1.00 83.19 80 THR A N 1
ATOM 583 C CA . THR A 1 80 ? 9.212 5.743 -34.781 1.00 83.19 80 THR A CA 1
ATOM 584 C C . THR A 1 80 ? 8.381 4.583 -34.261 1.00 83.19 80 THR A C 1
ATOM 586 O O . THR A 1 80 ? 8.934 3.637 -33.698 1.00 83.19 80 THR A O 1
ATOM 589 N N . CYS A 1 81 ? 7.074 4.608 -34.505 1.00 78.19 81 CYS A N 1
ATOM 590 C CA . CYS A 1 81 ? 6.223 3.502 -34.104 1.00 78.19 81 CYS A CA 1
ATOM 591 C C . CYS A 1 81 ? 6.659 2.201 -34.799 1.00 78.19 81 CYS A C 1
ATOM 593 O O . CYS A 1 81 ? 6.967 2.171 -35.993 1.00 78.19 81 CYS A O 1
ATOM 595 N N . GLY A 1 82 ? 6.756 1.131 -34.016 1.00 75.88 82 GLY A N 1
ATOM 596 C CA . GLY A 1 82 ? 7.300 -0.165 -34.410 1.00 75.88 82 GLY A CA 1
ATOM 597 C C . GLY A 1 82 ? 8.798 -0.342 -34.143 1.00 75.88 82 GLY A C 1
ATOM 598 O O . GLY A 1 82 ? 9.306 -1.439 -34.365 1.00 75.88 82 GLY A O 1
ATOM 599 N N . SER A 1 83 ? 9.522 0.684 -33.670 1.00 80.25 83 SER A N 1
ATOM 600 C CA . SER A 1 83 ? 10.961 0.576 -33.392 1.00 80.25 83 SER A CA 1
ATOM 601 C C . SER A 1 83 ? 11.429 1.475 -32.248 1.00 80.25 83 SER A C 1
ATOM 603 O O . SER A 1 83 ? 11.414 2.699 -32.354 1.00 80.25 83 SER A O 1
ATOM 605 N N . CYS A 1 84 ? 11.965 0.856 -31.196 1.00 78.12 84 CYS A N 1
ATOM 606 C CA . CYS A 1 84 ? 12.626 1.539 -30.078 1.00 78.12 84 CYS A CA 1
ATOM 607 C C . CYS A 1 84 ? 14.132 1.804 -30.334 1.00 78.12 84 CYS A C 1
ATOM 609 O O . CYS A 1 84 ? 14.779 2.561 -29.608 1.00 78.12 84 CYS A O 1
ATOM 611 N N . GLY A 1 85 ? 14.713 1.247 -31.405 1.00 76.75 85 GLY A N 1
ATOM 612 C CA . GLY A 1 85 ? 16.162 1.302 -31.641 1.00 76.75 85 GLY A CA 1
ATOM 613 C C . GLY A 1 85 ? 16.961 0.522 -30.584 1.00 76.75 85 GLY A C 1
ATOM 614 O O . GLY A 1 85 ? 16.419 -0.350 -29.910 1.00 76.75 85 GLY A O 1
ATOM 615 N N . SER A 1 86 ? 18.260 0.814 -30.451 1.00 70.94 86 SER A N 1
ATOM 616 C CA . SER A 1 86 ? 19.099 0.211 -29.401 1.00 70.94 86 SER A CA 1
ATOM 617 C C . SER A 1 86 ? 19.026 1.048 -28.125 1.00 70.94 86 SER A C 1
ATOM 619 O O . SER A 1 86 ? 19.098 2.277 -28.201 1.00 70.94 86 SER A O 1
ATOM 621 N N . GLY A 1 87 ? 18.905 0.396 -26.967 1.00 67.50 87 GLY A N 1
ATOM 622 C CA . GLY A 1 87 ? 18.911 1.068 -25.667 1.00 67.50 87 GLY A CA 1
ATOM 623 C C . GLY A 1 87 ? 20.288 1.613 -25.276 1.00 67.50 87 GLY A C 1
ATOM 624 O O . GLY A 1 87 ? 21.319 1.144 -25.766 1.00 67.50 87 GLY A O 1
ATOM 625 N N . VAL A 1 88 ? 20.306 2.605 -24.382 1.00 70.19 88 VAL A N 1
ATOM 626 C CA . VAL A 1 88 ? 21.531 3.067 -23.711 1.00 70.19 88 VAL A CA 1
ATOM 627 C C . VAL A 1 88 ? 21.721 2.232 -22.451 1.00 70.19 88 VAL A C 1
ATOM 629 O O . VAL A 1 88 ? 20.790 2.047 -21.675 1.00 70.19 88 VAL A O 1
ATOM 632 N N . CYS A 1 89 ? 22.930 1.714 -22.272 1.00 76.44 89 CYS A N 1
ATOM 633 C CA . CYS A 1 89 ? 23.261 0.753 -21.235 1.00 76.44 89 CYS A CA 1
ATOM 634 C C . CYS A 1 89 ? 24.425 1.310 -20.415 1.00 76.44 89 CYS A C 1
ATOM 636 O O . CYS A 1 89 ? 25.560 1.363 -20.890 1.00 76.44 89 CYS A O 1
ATOM 638 N N . ASN A 1 90 ? 24.132 1.807 -19.215 1.00 70.62 90 ASN A N 1
ATOM 639 C CA . ASN A 1 90 ? 25.136 2.343 -18.304 1.00 70.62 90 ASN A CA 1
ATOM 640 C C . ASN A 1 90 ? 24.730 2.046 -16.856 1.00 70.62 90 ASN A C 1
ATOM 642 O O . ASN A 1 90 ? 23.732 2.576 -16.375 1.00 70.62 90 ASN A O 1
ATOM 646 N N . ALA A 1 91 ? 25.547 1.250 -16.161 1.00 64.81 91 ALA A N 1
ATOM 647 C CA . ALA A 1 91 ? 25.321 0.816 -14.781 1.00 64.81 91 ALA A CA 1
ATOM 648 C C . ALA A 1 91 ? 25.155 1.967 -13.766 1.00 64.81 91 ALA A C 1
ATOM 650 O O . ALA A 1 91 ? 24.687 1.740 -12.655 1.00 64.81 91 ALA A O 1
ATOM 651 N N . THR A 1 92 ? 25.554 3.197 -14.107 1.00 63.38 92 THR A N 1
ATOM 652 C CA . THR A 1 92 ? 25.478 4.356 -13.201 1.00 63.38 92 THR A CA 1
ATOM 653 C C . THR A 1 92 ? 24.583 5.490 -13.698 1.00 63.38 92 THR A C 1
ATOM 655 O O . THR A 1 92 ? 24.406 6.464 -12.967 1.00 63.38 92 THR A O 1
ATOM 658 N N . ALA A 1 93 ? 23.999 5.389 -14.897 1.00 71.94 93 ALA A N 1
ATOM 659 C CA . ALA A 1 93 ? 23.152 6.445 -15.452 1.00 71.94 93 ALA A CA 1
ATOM 660 C C . ALA A 1 93 ? 21.678 6.037 -15.525 1.00 71.94 93 ALA A C 1
ATOM 662 O O . ALA A 1 93 ? 21.340 4.891 -15.836 1.00 71.94 93 ALA A O 1
ATOM 663 N N . ALA A 1 94 ? 20.804 7.021 -15.301 1.00 78.75 94 ALA A N 1
ATOM 664 C CA . ALA A 1 94 ? 19.378 6.903 -15.561 1.00 78.75 94 ALA A CA 1
ATOM 665 C C . ALA A 1 94 ? 19.155 6.447 -17.013 1.00 78.75 94 ALA A C 1
ATOM 667 O O . ALA A 1 94 ? 19.583 7.110 -17.958 1.00 78.75 94 ALA A O 1
ATOM 668 N N . SER A 1 95 ? 18.524 5.286 -17.168 1.00 87.75 95 SER A N 1
ATOM 669 C CA . SER A 1 95 ? 18.320 4.605 -18.455 1.00 87.75 95 SER A CA 1
ATOM 670 C C . SER A 1 95 ? 16.837 4.307 -18.722 1.00 87.75 95 SER A C 1
ATOM 672 O O . SER A 1 95 ? 16.507 3.494 -19.590 1.00 87.75 95 SER A O 1
ATOM 674 N N . GLY A 1 96 ? 15.940 5.006 -18.022 1.00 91.19 96 GLY A N 1
ATOM 675 C CA . GLY A 1 96 ? 14.490 4.990 -18.220 1.00 91.19 96 GLY A CA 1
ATOM 676 C C . GLY A 1 96 ? 13.950 6.238 -18.928 1.00 91.19 96 GLY A C 1
ATOM 677 O O . GLY A 1 96 ? 14.562 7.311 -18.912 1.00 91.19 96 GLY A O 1
ATOM 678 N N . GLN A 1 97 ? 12.784 6.094 -19.556 1.00 92.25 97 GLN A N 1
ATOM 679 C CA . GLN A 1 97 ? 12.033 7.166 -20.207 1.00 92.25 97 GLN A CA 1
ATOM 680 C C . GLN A 1 97 ? 10.615 7.244 -19.648 1.00 92.25 97 GLN A C 1
ATOM 682 O O . GLN A 1 97 ? 9.823 6.325 -19.857 1.00 92.25 97 GLN A O 1
ATOM 687 N N . ILE A 1 98 ? 10.281 8.366 -19.003 1.00 95.62 98 ILE A N 1
ATOM 688 C CA . ILE A 1 98 ? 8.914 8.650 -18.555 1.00 95.62 98 ILE A CA 1
ATOM 689 C C . ILE A 1 98 ? 8.059 9.008 -19.774 1.00 95.62 98 ILE A C 1
ATOM 691 O O . ILE A 1 98 ? 8.336 9.979 -20.478 1.00 95.62 98 ILE A O 1
ATOM 695 N N . LEU A 1 99 ? 7.023 8.212 -20.024 1.00 94.25 99 LEU A N 1
ATOM 696 C CA . LEU A 1 99 ? 6.074 8.364 -21.132 1.00 94.25 99 LEU A CA 1
ATOM 697 C C . LEU A 1 99 ? 4.789 9.049 -20.673 1.00 94.25 99 LEU A C 1
ATOM 699 O O . LEU A 1 99 ? 4.205 9.880 -21.376 1.00 94.25 99 LEU A O 1
ATOM 703 N N . VAL A 1 100 ? 4.340 8.693 -19.470 1.00 95.31 100 VAL A N 1
ATOM 704 C CA . VAL A 1 100 ? 3.168 9.268 -18.812 1.00 95.31 100 VAL A CA 1
ATOM 705 C C . VAL A 1 100 ? 3.569 9.677 -17.400 1.00 95.31 100 VAL A C 1
ATOM 707 O O . VAL A 1 100 ? 4.014 8.809 -16.649 1.00 95.31 100 VAL A O 1
ATOM 710 N N . PRO A 1 101 ? 3.483 10.972 -17.032 1.00 96.25 101 PRO A N 1
ATOM 711 C CA . PRO A 1 101 ? 3.776 11.387 -15.676 1.00 96.25 101 PRO A CA 1
ATOM 712 C C . PRO A 1 101 ? 2.685 10.858 -14.746 1.00 96.25 101 PRO A C 1
ATOM 714 O O . PRO A 1 101 ? 1.534 10.697 -15.145 1.00 96.25 101 PRO A O 1
ATOM 717 N N . VAL A 1 102 ? 3.062 10.625 -13.498 1.00 95.44 102 VAL A N 1
ATOM 718 C CA . VAL A 1 102 ? 2.146 10.291 -12.414 1.00 95.44 102 VAL A CA 1
ATOM 719 C C . VAL A 1 102 ? 1.336 11.545 -12.084 1.00 95.44 102 VAL A C 1
ATOM 721 O O . VAL A 1 102 ? 1.829 12.462 -11.426 1.00 95.44 102 VAL A O 1
ATOM 724 N N . GLN A 1 103 ? 0.123 11.613 -12.622 1.00 91.69 103 GLN A N 1
ATOM 725 C CA . GLN A 1 103 ? -0.796 12.738 -12.476 1.00 91.69 103 GLN A CA 1
ATOM 726 C C . GLN A 1 103 ? -2.238 12.247 -12.663 1.00 91.69 103 GLN A C 1
ATOM 728 O O . GLN A 1 103 ? -2.475 11.331 -13.455 1.00 91.69 103 GLN A O 1
ATOM 733 N N . ASP A 1 104 ? -3.184 12.856 -11.944 1.00 88.19 104 ASP A N 1
ATOM 734 C CA . ASP A 1 104 ? -4.620 12.605 -12.122 1.00 88.19 104 ASP A CA 1
ATOM 735 C C . ASP A 1 104 ? -5.057 12.781 -13.589 1.00 88.19 104 ASP A C 1
ATOM 737 O O . ASP A 1 104 ? -4.449 13.525 -14.365 1.00 88.19 104 ASP A O 1
ATOM 741 N N . ASP A 1 105 ? -6.127 12.078 -13.964 1.00 87.94 105 ASP A N 1
ATOM 742 C CA . ASP A 1 105 ? -6.793 12.155 -15.273 1.00 87.94 105 ASP A CA 1
ATOM 743 C C . ASP A 1 105 ? -5.941 11.775 -16.504 1.00 87.94 105 ASP A C 1
ATOM 745 O O . ASP A 1 105 ? -6.366 11.959 -17.648 1.00 87.94 105 ASP A O 1
ATOM 749 N N . LEU A 1 106 ? -4.752 11.188 -16.321 1.00 90.56 106 LEU A N 1
ATOM 750 C CA . LEU A 1 106 ? -3.894 10.742 -17.433 1.00 90.56 106 LEU A CA 1
ATOM 751 C C . LEU A 1 106 ? -4.030 9.260 -17.796 1.00 90.56 106 LEU A C 1
ATOM 753 O O . LEU A 1 106 ? -3.319 8.775 -18.680 1.00 90.56 106 LEU A O 1
ATOM 757 N N . GLN A 1 107 ? -4.981 8.552 -17.188 1.00 90.06 107 GLN A N 1
ATOM 758 C CA . GLN A 1 107 ? -5.223 7.131 -17.427 1.00 90.06 107 GLN A CA 1
ATOM 759 C C . GLN A 1 107 ? -5.401 6.795 -18.914 1.00 90.06 107 GLN A C 1
ATOM 761 O O . GLN A 1 107 ? -4.726 5.912 -19.441 1.00 90.06 107 GLN A O 1
ATOM 766 N N . ASN A 1 108 ? -6.251 7.546 -19.620 1.00 90.69 108 ASN A N 1
ATOM 767 C CA . ASN A 1 108 ? -6.487 7.341 -21.051 1.00 90.69 108 ASN A CA 1
ATOM 768 C C . ASN A 1 108 ? -5.201 7.479 -21.870 1.00 90.69 108 ASN A C 1
ATOM 770 O O . ASN A 1 108 ? -5.024 6.787 -22.867 1.00 90.69 108 ASN A O 1
ATOM 774 N N . ARG A 1 109 ? -4.278 8.343 -21.434 1.00 91.12 109 ARG A N 1
ATOM 775 C CA . ARG A 1 109 ? -2.995 8.547 -22.105 1.00 91.12 109 ARG A CA 1
ATOM 776 C C . ARG A 1 109 ? -2.065 7.353 -21.928 1.00 91.12 109 ARG A C 1
ATOM 778 O O . ARG A 1 109 ? -1.331 7.033 -22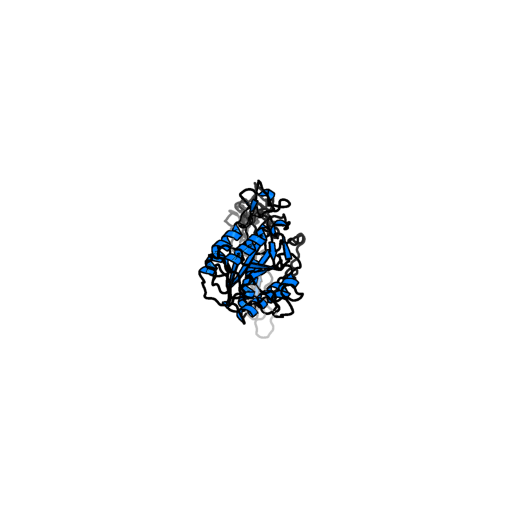.853 1.00 91.12 109 ARG A O 1
ATOM 785 N N . LEU A 1 110 ? -2.099 6.700 -20.766 1.00 93.88 110 LEU A N 1
ATOM 786 C CA . LEU A 1 110 ? -1.384 5.445 -20.530 1.00 93.88 110 LEU A CA 1
ATOM 787 C C . LEU A 1 110 ? -1.959 4.323 -21.389 1.00 93.88 110 LEU A C 1
ATOM 789 O O . LEU A 1 110 ? -1.189 3.608 -22.020 1.00 93.88 110 LEU A O 1
ATOM 793 N N . LEU A 1 111 ? -3.287 4.203 -21.462 1.00 93.75 111 LEU A N 1
ATOM 794 C CA . LEU A 1 111 ? -3.947 3.146 -22.232 1.00 93.75 111 LEU A CA 1
ATOM 795 C C . LEU A 1 111 ? -3.614 3.190 -23.729 1.00 93.75 111 LEU A C 1
ATOM 797 O O . LEU A 1 111 ? -3.562 2.134 -24.348 1.00 93.75 111 LEU A O 1
ATOM 801 N N . LEU A 1 112 ? -3.332 4.369 -24.295 1.00 92.88 112 LEU A N 1
ATOM 802 C CA . LEU A 1 112 ? -2.851 4.480 -25.677 1.00 92.88 112 LEU A CA 1
ATOM 803 C C . LEU A 1 112 ? -1.514 3.752 -25.877 1.00 92.88 112 LEU A C 1
ATOM 805 O O . LEU A 1 112 ? -1.390 2.976 -26.806 1.00 92.88 112 LEU A O 1
ATOM 809 N N . TRP A 1 113 ? -0.565 3.880 -24.944 1.00 93.62 113 TRP A N 1
ATOM 810 C CA . TRP A 1 113 ? 0.757 3.238 -25.039 1.00 93.62 113 TRP A CA 1
ATOM 811 C C . TRP A 1 113 ? 0.749 1.705 -24.998 1.00 93.62 113 TRP A C 1
ATOM 813 O O . TRP A 1 113 ? 1.776 1.080 -25.280 1.00 93.62 113 TRP A O 1
ATOM 823 N N . VAL A 1 114 ? -0.353 1.104 -24.553 1.00 94.19 114 VAL A N 1
ATOM 824 C CA . VAL A 1 114 ? -0.469 -0.338 -24.298 1.00 94.19 114 VAL A CA 1
ATOM 825 C C . VAL A 1 114 ? -1.645 -0.967 -25.049 1.00 94.19 114 VAL A C 1
ATOM 827 O O . VAL A 1 114 ? -2.030 -2.099 -24.755 1.00 94.19 114 VAL A O 1
ATOM 830 N N . ASN A 1 115 ? -2.224 -0.266 -26.025 1.00 93.38 115 ASN A N 1
ATOM 831 C CA . ASN A 1 115 ? -3.393 -0.740 -26.766 1.00 93.38 115 ASN A CA 1
ATOM 832 C C . ASN A 1 115 ? -3.039 -1.730 -27.896 1.00 93.38 115 ASN A C 1
ATOM 834 O O . ASN A 1 115 ? -3.946 -2.286 -28.517 1.00 93.38 115 ASN A O 1
ATOM 838 N N . ASN A 1 116 ? -1.748 -1.995 -28.146 1.00 91.00 116 ASN A N 1
ATOM 839 C CA . ASN A 1 116 ? -1.247 -2.814 -29.259 1.00 91.00 116 ASN A CA 1
ATOM 840 C C . ASN A 1 116 ? -1.551 -2.226 -30.652 1.00 91.00 116 ASN A C 1
ATOM 842 O O . ASN A 1 116 ? -1.489 -2.941 -31.658 1.00 91.00 116 ASN A O 1
ATOM 846 N N . ILE A 1 117 ? -1.860 -0.932 -30.732 1.00 88.88 117 ILE A N 1
ATOM 847 C CA . ILE A 1 117 ? -2.176 -0.207 -31.959 1.00 88.88 117 ILE A CA 1
ATOM 848 C C . ILE A 1 117 ? -1.057 0.795 -32.220 1.00 88.88 117 ILE A C 1
ATOM 850 O O . ILE A 1 117 ? -0.842 1.747 -31.490 1.00 88.88 117 ILE A O 1
ATOM 854 N N . CYS A 1 118 ? -0.334 0.580 -33.314 1.00 81.81 118 CYS A N 1
ATOM 855 C CA . CYS A 1 118 ? 0.810 1.405 -33.666 1.00 81.81 118 CYS A CA 1
ATOM 856 C C . CYS A 1 118 ? 0.440 2.429 -34.747 1.00 81.81 118 CYS A C 1
ATOM 858 O O . CYS A 1 118 ? 0.414 2.089 -35.935 1.00 81.81 118 CYS A O 1
ATOM 860 N N . VAL A 1 119 ? 0.166 3.681 -34.356 1.00 81.31 119 VAL A N 1
ATOM 861 C CA . VAL A 1 119 ? -0.190 4.761 -35.294 1.00 81.31 119 VAL A CA 1
ATOM 862 C C . VAL A 1 119 ? 0.687 6.000 -35.071 1.00 81.31 119 VAL A C 1
ATOM 864 O O . VAL A 1 119 ? 0.358 6.922 -34.332 1.00 81.31 119 VAL A O 1
ATOM 867 N N . GLY A 1 120 ? 1.800 6.073 -35.808 1.00 76.69 120 GLY A N 1
ATOM 868 C CA . GLY A 1 120 ? 2.602 7.296 -35.930 1.00 76.69 120 GLY A CA 1
ATOM 869 C C . GLY A 1 120 ? 3.963 7.236 -35.240 1.00 76.69 120 GLY A C 1
ATOM 870 O O . GLY A 1 120 ? 4.819 6.451 -35.633 1.00 76.69 120 GLY A O 1
ATOM 871 N N . ALA A 1 121 ? 4.210 8.131 -34.290 1.00 83.81 121 ALA A N 1
ATOM 872 C CA . ALA A 1 121 ? 5.466 8.242 -33.548 1.00 83.81 121 ALA A CA 1
ATOM 873 C C . ALA A 1 121 ? 5.165 8.350 -32.049 1.00 83.81 121 ALA A C 1
ATOM 875 O O . ALA A 1 121 ? 4.042 8.669 -31.673 1.00 83.81 121 ALA A O 1
ATOM 876 N N . ASP A 1 122 ? 6.176 8.173 -31.205 1.00 82.00 122 ASP A N 1
ATOM 877 C CA . ASP A 1 122 ? 6.069 8.251 -29.740 1.00 82.00 122 ASP A CA 1
ATOM 878 C C . ASP A 1 122 ? 5.546 9.602 -29.219 1.00 82.00 122 ASP A C 1
ATOM 880 O O . ASP A 1 122 ? 5.021 9.695 -28.115 1.00 82.00 122 ASP A O 1
ATOM 884 N N . THR A 1 123 ? 5.695 10.669 -30.007 1.00 81.00 123 THR A N 1
ATOM 885 C CA . THR A 1 123 ? 5.155 12.008 -29.715 1.00 81.00 123 THR A CA 1
ATOM 886 C C . THR A 1 123 ? 3.826 12.277 -30.431 1.00 81.00 123 THR A C 1
ATOM 888 O O . THR A 1 123 ? 3.385 13.423 -30.513 1.00 81.00 123 THR A O 1
ATOM 891 N N . GLY A 1 124 ? 3.248 11.254 -31.060 1.00 79.88 124 GLY A N 1
ATOM 892 C CA . GLY A 1 124 ? 1.988 11.305 -31.790 1.00 79.88 124 GLY A CA 1
ATOM 893 C C . GLY A 1 124 ? 0.772 11.178 -30.874 1.00 79.88 124 GLY A C 1
ATOM 894 O O . GLY A 1 124 ? 0.880 11.158 -29.652 1.00 79.88 124 GLY A O 1
ATOM 895 N N . THR A 1 125 ? -0.410 11.108 -31.484 1.00 82.94 125 THR A N 1
ATOM 896 C CA . THR A 1 125 ? -1.693 11.025 -30.768 1.00 82.94 125 THR A CA 1
ATOM 897 C C . THR A 1 125 ? -2.033 9.625 -30.264 1.00 82.94 125 THR A C 1
ATOM 899 O O . THR A 1 125 ? -2.912 9.510 -29.422 1.00 82.94 125 THR A O 1
ATOM 902 N N . ASP A 1 126 ? -1.379 8.590 -30.791 1.00 86.44 126 ASP A N 1
ATOM 903 C CA . ASP A 1 126 ? -1.597 7.182 -30.434 1.00 86.44 126 ASP A CA 1
ATOM 904 C C . ASP A 1 126 ? -0.244 6.439 -30.452 1.00 86.44 126 ASP A C 1
ATOM 906 O O . ASP A 1 126 ? 0.099 5.759 -31.426 1.00 86.44 126 ASP A O 1
ATOM 910 N N . PRO A 1 127 ? 0.617 6.721 -29.454 1.00 90.44 127 PRO A N 1
ATOM 911 C CA . PRO A 1 127 ? 1.922 6.084 -29.334 1.00 90.44 127 PRO A CA 1
ATOM 912 C C . PRO A 1 127 ? 1.774 4.648 -28.828 1.00 90.44 127 PRO A C 1
ATOM 914 O O . PRO A 1 127 ? 0.807 4.337 -28.151 1.00 90.44 127 PRO A O 1
ATOM 917 N N . GLU A 1 128 ? 2.768 3.796 -29.074 1.00 92.12 128 GLU A N 1
ATOM 918 C CA . GLU A 1 128 ? 2.724 2.390 -28.666 1.00 92.12 128 GLU A CA 1
ATOM 919 C C . GLU A 1 128 ? 4.072 1.949 -28.090 1.00 92.12 128 GLU A C 1
ATOM 921 O O . GLU A 1 128 ? 5.148 2.373 -28.521 1.00 92.12 128 GLU A O 1
ATOM 926 N N . LEU A 1 129 ? 4.032 1.092 -27.074 1.00 91.25 129 LEU A N 1
ATOM 927 C CA . LEU A 1 129 ? 5.238 0.595 -26.428 1.00 91.25 129 LEU A CA 1
ATOM 928 C C . LEU A 1 129 ? 5.881 -0.511 -27.279 1.00 91.25 129 LEU A C 1
ATOM 930 O O . LEU A 1 129 ? 5.230 -1.458 -27.710 1.00 91.25 129 LEU A O 1
ATOM 934 N N . HIS A 1 130 ? 7.189 -0.441 -27.518 1.00 88.69 130 HIS A N 1
ATOM 935 C CA . HIS A 1 130 ? 7.892 -1.393 -28.385 1.00 88.69 130 HIS A CA 1
ATOM 936 C C . HIS A 1 130 ? 9.114 -1.991 -27.714 1.00 88.69 130 HIS A C 1
ATOM 938 O O . HIS A 1 130 ? 9.731 -1.357 -26.858 1.00 88.69 130 HIS A O 1
ATOM 944 N N . ALA A 1 131 ? 9.477 -3.196 -28.157 1.00 88.75 131 ALA A N 1
ATOM 945 C CA . ALA A 1 131 ? 10.664 -3.870 -27.671 1.00 88.75 131 ALA A CA 1
ATOM 946 C C . ALA A 1 131 ? 11.958 -3.126 -28.071 1.00 88.75 131 ALA A C 1
ATOM 948 O O . ALA A 1 131 ? 12.061 -2.577 -29.170 1.00 88.75 131 ALA A O 1
ATOM 949 N N . THR A 1 132 ? 12.936 -3.153 -27.175 1.00 87.19 132 THR A N 1
ATOM 950 C CA . THR A 1 132 ? 14.325 -2.703 -27.256 1.00 87.19 132 THR A CA 1
ATOM 951 C C . THR A 1 132 ? 15.248 -3.915 -27.148 1.00 87.19 132 THR A C 1
ATOM 953 O O . THR A 1 132 ? 14.795 -5.055 -27.150 1.00 87.19 132 THR A O 1
ATOM 956 N N . THR A 1 133 ? 16.557 -3.695 -27.086 1.00 84.56 133 THR A N 1
ATOM 957 C CA . THR A 1 133 ? 17.562 -4.768 -27.061 1.00 84.56 133 THR A CA 1
ATOM 958 C C . THR A 1 133 ? 18.080 -5.113 -25.669 1.00 84.56 133 THR A C 1
ATOM 960 O O . THR A 1 133 ? 18.371 -6.277 -25.418 1.00 84.56 133 THR A O 1
ATOM 963 N N . MET A 1 134 ? 18.197 -4.131 -24.775 1.00 88.50 134 MET A N 1
ATOM 964 C CA . MET A 1 134 ? 18.871 -4.269 -23.478 1.00 88.50 134 MET A CA 1
ATOM 965 C C . MET A 1 134 ? 17.892 -4.087 -22.316 1.00 88.50 134 MET A C 1
ATOM 967 O O . MET A 1 134 ? 16.883 -3.395 -22.450 1.00 88.50 134 MET A O 1
ATOM 971 N N . THR A 1 135 ? 18.252 -4.634 -21.162 1.00 90.50 135 THR A N 1
ATOM 972 C CA . THR A 1 135 ? 17.478 -4.605 -19.914 1.00 90.50 135 THR A CA 1
ATOM 973 C C . THR A 1 135 ? 18.252 -3.845 -18.821 1.00 90.50 135 THR A C 1
ATOM 975 O O . THR A 1 135 ? 18.999 -4.474 -18.071 1.00 90.50 135 THR A O 1
ATOM 978 N N . PRO A 1 136 ? 18.164 -2.499 -18.753 1.00 91.94 136 PRO A N 1
ATOM 979 C CA . PRO A 1 136 ? 18.847 -1.674 -17.753 1.00 91.94 136 PRO A CA 1
ATOM 980 C C . PRO A 1 136 ? 18.000 -1.473 -16.479 1.00 91.94 136 PRO A C 1
ATOM 982 O O . PRO A 1 136 ? 17.622 -0.343 -16.162 1.00 91.94 136 PRO A O 1
ATOM 985 N N . LEU A 1 137 ? 17.706 -2.543 -15.736 1.00 93.12 137 LEU A N 1
ATOM 986 C CA . LEU A 1 137 ? 16.846 -2.515 -14.538 1.00 93.12 137 LEU A CA 1
ATOM 987 C C . LEU A 1 137 ? 17.320 -1.513 -13.469 1.00 93.12 137 LEU A C 1
ATOM 989 O O . LEU A 1 137 ? 16.517 -0.761 -12.919 1.00 93.12 137 LEU A O 1
ATOM 993 N N . GLN A 1 138 ? 18.621 -1.454 -13.158 1.00 93.81 138 GLN A N 1
ATOM 994 C CA . GLN A 1 138 ? 19.133 -0.444 -12.221 1.00 93.81 138 GLN A CA 1
ATOM 995 C C . GLN A 1 138 ? 18.937 0.968 -12.785 1.00 93.81 138 GLN A C 1
ATOM 997 O O . GLN A 1 138 ? 18.516 1.875 -12.068 1.00 93.81 138 GLN A O 1
ATOM 1002 N N . GLY A 1 139 ? 19.244 1.161 -14.068 1.00 92.56 139 GLY A N 1
ATOM 1003 C CA . GLY A 1 139 ? 19.157 2.459 -14.727 1.00 92.56 139 GLY A CA 1
ATOM 1004 C C . GLY A 1 139 ? 17.723 2.988 -14.819 1.00 92.56 139 GLY A C 1
ATOM 1005 O O . GLY A 1 139 ? 17.527 4.194 -14.678 1.00 92.56 139 GLY A O 1
ATOM 1006 N N . SER A 1 140 ? 16.725 2.124 -15.020 1.00 93.50 140 SER A N 1
ATOM 1007 C CA . SER A 1 140 ? 15.308 2.510 -14.993 1.00 93.50 140 SER A CA 1
ATOM 1008 C C . SER A 1 140 ? 14.866 2.910 -13.586 1.00 93.50 140 SER A C 1
ATOM 1010 O O . SER A 1 140 ? 14.319 3.987 -13.388 1.00 93.50 140 SER A O 1
ATOM 1012 N N . LEU A 1 141 ? 15.232 2.134 -12.560 1.00 96.00 141 LEU A N 1
ATOM 1013 C CA . LEU A 1 141 ? 14.932 2.492 -11.167 1.00 96.00 141 LEU A CA 1
ATOM 1014 C C . LEU A 1 141 ? 15.575 3.831 -10.753 1.00 96.00 141 LEU A C 1
ATOM 1016 O O . LEU A 1 141 ? 14.962 4.625 -10.040 1.00 96.00 141 LEU A O 1
ATOM 1020 N N . LEU A 1 142 ? 16.785 4.129 -11.242 1.00 95.00 142 LEU A N 1
ATOM 1021 C CA . LEU A 1 142 ? 17.420 5.435 -11.041 1.00 95.00 142 LEU A CA 1
ATOM 1022 C C . LEU A 1 142 ? 16.710 6.566 -11.802 1.00 95.00 142 LEU A C 1
ATOM 1024 O O . LEU A 1 142 ? 16.628 7.674 -11.273 1.00 95.00 142 LEU A O 1
ATOM 1028 N N . ALA A 1 143 ? 16.176 6.302 -12.998 1.00 95.12 143 ALA A N 1
ATOM 1029 C CA . ALA A 1 143 ? 15.384 7.274 -13.753 1.00 95.12 143 ALA A CA 1
ATOM 1030 C C . ALA A 1 143 ? 14.061 7.599 -13.044 1.00 95.12 143 ALA A C 1
ATOM 1032 O O . ALA A 1 143 ? 13.730 8.776 -12.894 1.00 95.12 143 ALA A O 1
ATOM 1033 N N . ALA A 1 144 ? 13.365 6.585 -12.522 1.00 97.44 144 ALA A N 1
ATOM 1034 C CA . ALA A 1 144 ? 12.202 6.763 -11.658 1.00 97.44 144 ALA A CA 1
ATOM 1035 C C . ALA A 1 144 ? 12.547 7.612 -10.424 1.00 97.44 144 ALA A C 1
ATOM 1037 O O . ALA A 1 144 ? 11.833 8.563 -10.101 1.00 97.44 144 ALA A O 1
ATOM 1038 N N . ARG A 1 145 ? 13.679 7.332 -9.762 1.00 96.62 145 ARG A N 1
ATOM 1039 C CA . ARG A 1 145 ? 14.163 8.117 -8.614 1.00 96.62 145 ARG A CA 1
ATOM 1040 C C . ARG A 1 145 ? 14.404 9.576 -8.991 1.00 96.62 145 ARG A C 1
ATOM 1042 O O . ARG A 1 145 ? 13.979 10.462 -8.255 1.00 96.62 145 ARG A O 1
ATOM 1049 N N . ASP A 1 146 ? 15.051 9.842 -10.124 1.00 96.31 146 ASP A N 1
ATOM 1050 C CA . ASP A 1 146 ? 15.301 11.207 -10.608 1.00 96.31 146 ASP A CA 1
ATOM 1051 C C . ASP A 1 146 ? 13.982 11.936 -10.928 1.00 96.31 146 ASP A C 1
ATOM 1053 O O . ASP A 1 146 ? 13.790 13.089 -10.527 1.00 96.31 146 ASP A O 1
ATOM 1057 N N . TYR A 1 147 ? 13.031 11.239 -11.560 1.00 97.69 147 TYR A N 1
ATOM 1058 C CA . TYR A 1 147 ? 11.686 11.745 -11.825 1.00 97.69 147 TYR A CA 1
ATOM 1059 C C . TYR A 1 147 ? 10.953 12.132 -10.533 1.00 97.69 147 TYR A C 1
ATOM 1061 O O . TYR A 1 147 ? 10.488 13.267 -10.410 1.00 97.69 147 TYR A O 1
ATOM 1069 N N . TYR A 1 148 ? 10.919 11.251 -9.532 1.00 97.75 148 TYR A N 1
ATOM 1070 C CA . TYR A 1 148 ? 10.318 11.553 -8.233 1.00 97.75 148 TYR A CA 1
ATOM 1071 C C . TYR A 1 148 ? 11.073 12.658 -7.466 1.00 97.75 148 TYR A C 1
ATOM 1073 O O . TYR A 1 148 ? 10.436 13.480 -6.806 1.00 97.75 148 TYR A O 1
ATOM 1081 N N . ALA A 1 149 ? 12.403 12.751 -7.578 1.00 97.38 149 ALA A N 1
ATOM 1082 C CA . ALA A 1 149 ? 13.231 13.722 -6.851 1.00 97.38 149 ALA A CA 1
ATOM 1083 C C . ALA A 1 149 ? 13.202 15.149 -7.425 1.00 97.38 149 ALA A C 1
ATOM 1085 O O . ALA A 1 149 ? 13.271 16.131 -6.677 1.00 97.38 149 ALA A O 1
ATOM 1086 N N . ALA A 1 150 ? 13.180 15.289 -8.749 1.00 96.69 150 ALA A N 1
ATOM 1087 C CA . ALA A 1 150 ? 13.363 16.576 -9.423 1.00 96.69 150 ALA A CA 1
ATOM 1088 C C . ALA A 1 150 ? 12.469 16.764 -10.655 1.00 96.69 150 ALA A C 1
ATOM 1090 O O . ALA A 1 150 ? 12.262 17.898 -11.089 1.00 96.69 150 ALA A O 1
ATOM 1091 N N . GLY A 1 151 ? 11.907 15.684 -11.195 1.00 96.19 151 GLY A N 1
ATOM 1092 C CA . GLY A 1 151 ? 11.349 15.686 -12.538 1.00 96.19 151 GLY A CA 1
ATOM 1093 C C . GLY A 1 151 ? 12.454 15.598 -13.593 1.00 96.19 151 GLY A C 1
ATOM 1094 O O . GLY A 1 151 ? 13.592 15.238 -13.301 1.00 96.19 151 GLY A O 1
ATOM 1095 N N . GLY A 1 152 ? 12.125 15.920 -14.837 1.00 95.12 152 GLY A N 1
ATOM 1096 C CA . GLY A 1 152 ? 13.067 15.831 -15.949 1.00 95.12 152 GLY A CA 1
ATOM 1097 C C . GLY A 1 152 ? 12.400 16.026 -17.302 1.00 95.12 152 GLY A C 1
ATOM 1098 O O . GLY A 1 152 ? 11.208 16.327 -17.386 1.00 95.12 152 GLY A O 1
ATOM 1099 N N . THR A 1 153 ? 13.181 15.865 -18.368 1.00 94.12 153 THR A N 1
ATOM 1100 C CA . THR A 1 153 ? 12.702 16.007 -19.744 1.00 94.12 153 THR A CA 1
ATOM 1101 C C . THR A 1 153 ? 12.867 14.692 -20.491 1.00 94.12 153 THR A C 1
ATOM 1103 O O . THR A 1 153 ? 13.983 14.206 -20.664 1.00 94.12 153 THR A O 1
ATOM 1106 N N . TRP A 1 154 ? 11.757 14.152 -20.990 1.00 91.69 154 TRP A N 1
ATOM 1107 C CA . TRP A 1 154 ? 11.708 12.929 -21.787 1.00 91.69 154 TRP A CA 1
ATOM 1108 C C . TRP A 1 154 ? 10.842 13.161 -23.017 1.00 91.69 154 TRP A C 1
ATOM 1110 O O . TRP A 1 154 ? 9.806 13.815 -22.939 1.00 91.69 154 TRP A O 1
ATOM 1120 N N . LEU A 1 155 ? 11.282 12.662 -24.176 1.00 87.12 155 LEU A N 1
ATOM 1121 C CA . LEU A 1 155 ? 10.555 12.803 -25.448 1.00 87.12 155 LEU A CA 1
ATOM 1122 C C . LEU A 1 155 ? 10.133 14.259 -25.763 1.00 87.12 155 LEU A C 1
ATOM 1124 O O . LEU A 1 155 ? 9.061 14.511 -26.303 1.00 87.12 155 LEU A O 1
ATOM 1128 N N . GLY A 1 156 ? 10.968 15.236 -25.388 1.00 87.69 156 GLY A N 1
ATOM 1129 C CA . GLY A 1 156 ? 10.692 16.668 -25.577 1.00 87.69 156 GLY A CA 1
ATOM 1130 C C . GLY A 1 156 ? 9.664 17.271 -24.609 1.00 87.69 156 GLY A C 1
ATOM 1131 O O . GLY A 1 156 ? 9.418 18.472 -24.671 1.00 87.69 156 GLY A O 1
ATOM 1132 N N . SER A 1 157 ? 9.099 16.473 -23.701 1.00 90.69 157 SER A N 1
ATOM 1133 C CA . SER A 1 157 ? 8.189 16.918 -22.645 1.00 90.69 157 SER A CA 1
ATOM 1134 C C . SER A 1 157 ? 8.929 17.061 -21.321 1.00 90.69 157 SER A C 1
ATOM 1136 O O . SER A 1 157 ? 9.681 16.170 -20.934 1.00 90.69 157 SER A O 1
ATOM 1138 N N . THR A 1 158 ? 8.698 18.161 -20.607 1.00 95.38 158 THR A N 1
ATOM 1139 C CA . THR A 1 158 ? 9.250 18.375 -19.264 1.00 95.38 158 THR A CA 1
ATOM 1140 C C . THR A 1 158 ? 8.189 18.078 -18.217 1.00 95.38 158 THR A C 1
ATOM 1142 O O . THR A 1 158 ? 7.102 18.654 -18.254 1.00 95.38 158 THR A O 1
ATOM 1145 N N . TYR A 1 159 ? 8.523 17.210 -17.270 1.00 95.38 159 TYR A N 1
ATOM 1146 C CA . TYR A 1 159 ? 7.679 16.855 -16.139 1.00 95.38 159 TYR A CA 1
ATOM 1147 C C . TYR A 1 159 ? 8.324 17.344 -14.848 1.00 95.38 159 TYR A C 1
ATOM 1149 O O . TYR A 1 159 ? 9.529 17.196 -14.651 1.00 95.38 159 TYR A O 1
ATOM 1157 N N . SER A 1 160 ? 7.521 17.925 -13.962 1.00 95.62 160 SER A N 1
ATOM 1158 C CA . SER A 1 160 ? 7.935 18.231 -12.595 1.00 95.62 160 SER A CA 1
ATOM 1159 C C . SER A 1 160 ? 7.952 16.969 -11.738 1.00 95.62 160 SER A C 1
ATOM 1161 O O . SER A 1 160 ? 7.284 15.985 -12.057 1.00 95.62 160 SER A O 1
ATOM 1163 N N . SER A 1 161 ? 8.667 17.022 -10.613 1.00 96.56 161 SER A N 1
ATOM 1164 C CA . SER A 1 161 ? 8.551 15.986 -9.588 1.00 96.56 161 SER A CA 1
ATOM 1165 C C . SER A 1 161 ? 7.089 15.864 -9.116 1.00 96.56 161 SER A C 1
ATOM 1167 O O . SER A 1 161 ? 6.493 16.875 -8.711 1.00 96.56 161 SER A O 1
ATOM 1169 N N . PRO A 1 162 ? 6.505 14.652 -9.139 1.00 95.94 162 PRO A N 1
ATOM 1170 C CA . PRO A 1 162 ? 5.157 14.423 -8.633 1.00 95.94 162 PRO A CA 1
ATOM 1171 C C . PRO A 1 162 ? 5.087 14.669 -7.118 1.00 95.94 162 PRO A C 1
ATOM 1173 O O . PRO A 1 162 ? 4.143 15.294 -6.653 1.00 95.94 162 PRO A O 1
ATOM 1176 N N . ILE A 1 163 ? 6.129 14.325 -6.349 1.00 95.38 163 ILE A N 1
ATOM 1177 C CA . ILE A 1 163 ? 6.181 14.596 -4.898 1.00 95.38 163 ILE A CA 1
ATOM 1178 C C . ILE A 1 163 ? 6.243 16.101 -4.632 1.00 95.38 163 ILE A C 1
ATOM 1180 O O . ILE A 1 163 ? 5.541 16.618 -3.768 1.00 95.38 163 ILE A O 1
ATOM 1184 N N . ALA A 1 164 ? 7.048 16.849 -5.391 1.00 94.38 164 ALA A N 1
ATOM 1185 C CA . ALA A 1 164 ? 7.190 18.297 -5.217 1.00 94.38 164 ALA A CA 1
ATOM 1186 C C . ALA A 1 164 ? 5.883 19.075 -5.439 1.00 94.38 164 ALA A C 1
ATOM 1188 O O . ALA A 1 164 ? 5.734 20.185 -4.922 1.00 94.38 164 ALA A O 1
ATOM 1189 N N . THR A 1 165 ? 4.930 18.498 -6.166 1.00 91.12 165 THR A N 1
ATOM 1190 C CA . THR A 1 165 ? 3.634 19.118 -6.469 1.00 91.12 165 THR A CA 1
ATOM 1191 C C . THR A 1 165 ? 2.465 18.494 -5.704 1.00 91.12 165 THR A C 1
ATOM 1193 O O . THR A 1 165 ? 1.400 19.100 -5.662 1.00 91.12 165 THR A O 1
ATOM 1196 N N . ASP A 1 166 ? 2.669 17.355 -5.039 1.00 91.50 166 ASP A N 1
ATOM 1197 C CA . ASP A 1 166 ? 1.622 16.630 -4.317 1.00 91.50 166 ASP A CA 1
ATOM 1198 C C . ASP A 1 166 ? 1.223 17.327 -2.995 1.00 91.50 166 ASP A C 1
ATOM 1200 O O . ASP A 1 166 ? 2.068 17.495 -2.102 1.00 91.50 166 ASP A O 1
ATOM 1204 N N . PRO A 1 167 ? -0.055 17.731 -2.839 1.00 88.06 167 PRO A N 1
ATOM 1205 C CA . PRO A 1 167 ? -0.556 18.319 -1.600 1.00 88.06 167 PRO A CA 1
ATOM 1206 C C . PRO A 1 167 ? -0.647 17.313 -0.442 1.00 88.06 167 PRO A C 1
ATOM 1208 O O . PRO A 1 167 ? -0.652 17.738 0.707 1.00 88.06 167 PRO A O 1
ATOM 1211 N N . TYR A 1 168 ? -0.640 16.009 -0.722 1.00 88.00 168 TYR A N 1
ATOM 1212 C CA . TYR A 1 168 ? -0.759 14.925 0.259 1.00 88.00 168 TYR A CA 1
ATOM 1213 C C . TYR A 1 168 ? 0.560 14.178 0.496 1.00 88.00 168 TYR A C 1
ATOM 1215 O O . TYR A 1 168 ? 0.571 13.105 1.098 1.00 88.00 168 TYR A O 1
ATOM 1223 N N . ARG A 1 169 ? 1.699 14.737 0.063 1.00 89.88 169 ARG A N 1
ATOM 1224 C CA . ARG A 1 169 ? 3.013 14.065 0.123 1.00 89.88 169 ARG A CA 1
ATOM 1225 C C . ARG A 1 169 ? 3.480 13.608 1.498 1.00 89.88 169 ARG A C 1
ATOM 1227 O O . ARG A 1 169 ? 4.364 12.768 1.585 1.00 89.88 169 ARG A O 1
ATOM 1234 N N . GLY A 1 170 ? 2.910 14.166 2.563 1.00 86.94 170 GLY A N 1
ATOM 1235 C CA . GLY A 1 170 ? 3.188 13.727 3.928 1.00 86.94 170 GLY A CA 1
ATOM 1236 C C . GLY A 1 170 ? 2.655 12.327 4.250 1.00 86.94 170 GLY A C 1
ATOM 1237 O O . GLY A 1 170 ? 3.052 11.747 5.259 1.00 86.94 170 GLY A O 1
ATOM 1238 N N . CYS A 1 171 ? 1.766 11.792 3.411 1.00 85.31 171 CYS A N 1
ATOM 1239 C CA . CYS A 1 171 ? 1.084 10.529 3.664 1.00 85.31 171 CYS A CA 1
ATOM 1240 C C . CYS A 1 171 ? 0.903 9.638 2.438 1.00 85.31 171 CYS A C 1
ATOM 1242 O O . CYS A 1 171 ? 0.893 8.416 2.564 1.00 85.31 171 CYS A O 1
ATOM 1244 N N . ARG A 1 172 ? 0.780 10.230 1.244 1.00 89.19 172 ARG A N 1
ATOM 1245 C CA . ARG A 1 172 ? 0.507 9.482 0.021 1.00 89.19 172 ARG A CA 1
ATOM 1246 C C . ARG A 1 172 ? 1.574 8.404 -0.225 1.00 89.19 172 ARG A C 1
ATOM 1248 O O . ARG A 1 172 ? 2.759 8.733 -0.296 1.00 89.19 172 ARG A O 1
ATOM 1255 N N . PRO A 1 173 ? 1.177 7.140 -0.441 1.00 90.44 173 PRO A N 1
ATOM 1256 C CA . PRO A 1 173 ? 2.116 6.095 -0.802 1.00 90.44 173 PRO A CA 1
ATOM 1257 C C . PRO A 1 173 ? 2.578 6.279 -2.252 1.00 90.44 173 PRO A C 1
ATOM 1259 O O . PRO A 1 173 ? 1.773 6.352 -3.189 1.00 90.44 173 PRO A O 1
ATOM 1262 N N . TYR A 1 174 ? 3.897 6.339 -2.430 1.00 94.62 174 TYR A N 1
ATOM 1263 C CA . TYR A 1 174 ? 4.552 6.375 -3.733 1.00 94.62 174 TYR A CA 1
ATOM 1264 C C . TYR A 1 174 ? 5.062 4.987 -4.089 1.00 94.62 174 TYR A C 1
ATOM 1266 O O . TYR A 1 174 ? 5.846 4.396 -3.348 1.00 94.62 174 TYR A O 1
ATOM 1274 N N . ASN A 1 175 ? 4.646 4.482 -5.244 1.00 96.44 175 ASN A N 1
ATOM 1275 C CA . ASN A 1 175 ? 4.991 3.147 -5.698 1.00 96.44 175 ASN A CA 1
ATOM 1276 C C . ASN A 1 175 ? 5.624 3.188 -7.088 1.00 96.44 175 ASN A C 1
ATOM 1278 O O . ASN A 1 175 ? 5.243 3.957 -7.977 1.00 96.44 175 ASN A O 1
ATOM 1282 N N . VAL A 1 176 ? 6.579 2.291 -7.276 1.00 98.06 176 VAL A N 1
ATOM 1283 C CA . VAL A 1 176 ? 7.135 1.878 -8.557 1.00 98.06 176 VAL A CA 1
ATOM 1284 C C . VAL A 1 176 ? 6.811 0.402 -8.720 1.00 98.06 176 VAL A C 1
ATOM 1286 O O . VAL A 1 176 ? 7.101 -0.384 -7.824 1.00 98.06 176 VAL A O 1
ATOM 1289 N N . VAL A 1 177 ? 6.226 0.015 -9.849 1.00 98.00 177 VAL A N 1
ATOM 1290 C CA . VAL A 1 177 ? 5.973 -1.390 -10.188 1.00 98.00 177 VAL A CA 1
ATOM 1291 C C . VAL A 1 177 ? 6.823 -1.752 -11.392 1.00 98.00 177 VAL A C 1
ATOM 1293 O O . VAL A 1 177 ? 6.549 -1.308 -12.504 1.00 98.00 177 VAL A O 1
ATOM 1296 N N . LEU A 1 178 ? 7.865 -2.546 -11.167 1.00 97.75 178 LEU A N 1
ATOM 1297 C CA . LEU A 1 178 ? 8.750 -3.054 -12.206 1.00 97.75 178 LEU A CA 1
ATOM 1298 C C . LEU A 1 178 ? 8.213 -4.382 -12.743 1.00 97.75 178 LEU A C 1
ATOM 1300 O O . LEU A 1 178 ? 8.201 -5.387 -12.035 1.00 97.75 178 LEU A O 1
ATOM 1304 N N . LEU A 1 179 ? 7.801 -4.399 -14.004 1.00 97.06 179 LEU A N 1
ATOM 1305 C CA . LEU A 1 179 ? 7.419 -5.616 -14.711 1.00 97.06 179 LEU A CA 1
ATOM 1306 C C . LEU A 1 179 ? 8.586 -6.073 -15.579 1.00 97.06 179 LEU A C 1
ATOM 1308 O O . LEU A 1 179 ? 8.960 -5.332 -16.478 1.00 97.06 179 LEU A O 1
ATOM 1312 N N . THR A 1 180 ? 9.143 -7.260 -15.331 1.00 95.75 180 THR A N 1
ATOM 1313 C CA . THR A 1 180 ? 10.342 -7.770 -16.027 1.00 95.75 180 THR A CA 1
ATOM 1314 C C . THR A 1 180 ? 10.381 -9.296 -16.056 1.00 95.75 180 THR A C 1
ATOM 1316 O O . THR A 1 180 ? 9.756 -9.947 -15.218 1.00 95.75 180 THR A O 1
ATOM 1319 N N . ASP A 1 181 ? 11.122 -9.884 -16.994 1.00 91.50 181 ASP A N 1
ATOM 1320 C CA . ASP A 1 181 ? 11.475 -11.312 -16.976 1.00 91.50 181 ASP A CA 1
ATOM 1321 C C . ASP A 1 181 ? 12.787 -11.614 -16.218 1.00 91.50 181 ASP A C 1
ATOM 1323 O O . ASP A 1 181 ? 13.063 -12.774 -15.902 1.00 91.50 181 ASP A O 1
ATOM 1327 N N . GLY A 1 182 ? 13.515 -10.573 -15.793 1.00 84.06 182 GLY A N 1
ATOM 1328 C CA . GLY A 1 182 ? 14.375 -10.588 -14.607 1.00 84.06 182 GLY A CA 1
ATOM 1329 C C . GLY A 1 182 ? 15.883 -10.462 -14.809 1.00 84.06 182 GLY A C 1
ATOM 1330 O O . GLY A 1 182 ? 16.607 -10.411 -13.810 1.00 84.06 182 GLY A O 1
ATOM 1331 N N . ASP A 1 183 ? 16.370 -10.348 -16.043 1.00 85.19 183 ASP A N 1
ATOM 1332 C CA . ASP A 1 183 ? 17.809 -10.286 -16.309 1.00 85.19 183 ASP A CA 1
ATOM 1333 C C . ASP A 1 183 ? 18.320 -8.872 -16.576 1.00 85.19 183 ASP A C 1
ATOM 1335 O O . ASP A 1 183 ? 18.074 -8.286 -17.619 1.00 85.19 183 ASP A O 1
ATOM 1339 N N . GLU A 1 184 ? 19.126 -8.342 -15.655 1.00 90.31 184 GLU A N 1
ATOM 1340 C CA . GLU A 1 184 ? 19.900 -7.118 -15.870 1.00 90.31 184 GLU A CA 1
ATOM 1341 C C . GLU A 1 184 ? 21.052 -7.374 -16.853 1.00 90.31 184 GLU A C 1
ATOM 1343 O O . GLU A 1 184 ? 21.971 -8.147 -16.577 1.00 90.31 184 GLU A O 1
ATOM 1348 N N . THR A 1 185 ? 21.047 -6.679 -17.990 1.00 89.81 185 THR A N 1
ATOM 1349 C CA . THR A 1 185 ? 22.078 -6.847 -19.038 1.00 89.81 185 THR A CA 1
ATOM 1350 C C . THR A 1 185 ? 23.144 -5.747 -19.040 1.00 89.81 185 THR A C 1
ATOM 1352 O O . THR A 1 185 ? 24.115 -5.824 -19.794 1.00 89.81 185 THR A O 1
ATOM 1355 N N . CYS A 1 186 ? 22.998 -4.723 -18.193 1.00 87.38 186 CYS A N 1
ATOM 1356 C CA . CYS A 1 186 ? 23.822 -3.514 -18.184 1.00 87.38 186 CYS A CA 1
ATOM 1357 C C . CYS A 1 186 ? 24.829 -3.430 -17.042 1.00 87.38 186 CYS A C 1
ATOM 1359 O O . CYS A 1 186 ? 25.299 -2.343 -16.710 1.00 87.38 186 CYS A O 1
ATOM 1361 N N . SER A 1 187 ? 25.229 -4.583 -16.490 1.00 84.19 187 SER A N 1
ATOM 1362 C CA . SER A 1 187 ? 26.231 -4.696 -15.412 1.00 84.19 187 SER A CA 1
ATOM 1363 C C . SER A 1 187 ? 25.874 -3.923 -14.134 1.00 84.19 187 SER A C 1
ATOM 1365 O O . SER A 1 187 ? 26.756 -3.608 -13.336 1.00 84.19 187 SER A O 1
ATOM 1367 N N . GLY A 1 188 ? 24.595 -3.586 -13.959 1.00 85.38 188 GLY A N 1
ATOM 1368 C CA . GLY A 1 188 ? 24.084 -2.914 -12.775 1.00 85.38 188 GLY A CA 1
ATOM 1369 C C . GLY A 1 188 ? 23.731 -3.877 -11.641 1.00 85.38 188 GLY A C 1
ATOM 1370 O O . GLY A 1 188 ? 23.678 -5.092 -11.818 1.00 85.38 188 GLY A O 1
ATOM 1371 N N . THR A 1 189 ? 23.435 -3.311 -10.473 1.00 92.12 189 THR A N 1
ATOM 1372 C CA . THR A 1 189 ? 22.837 -4.020 -9.335 1.00 92.12 189 THR A CA 1
ATOM 1373 C C . THR A 1 189 ? 21.431 -3.463 -9.109 1.00 92.12 189 THR A C 1
ATOM 1375 O O . THR A 1 189 ? 21.294 -2.451 -8.413 1.00 92.12 189 THR A O 1
ATOM 1378 N N . PRO A 1 190 ? 20.370 -4.088 -9.651 1.00 93.94 190 PRO A N 1
ATOM 1379 C CA . PRO A 1 190 ? 19.012 -3.531 -9.622 1.00 93.94 190 PRO A CA 1
ATOM 1380 C C . PRO A 1 190 ? 18.501 -3.214 -8.211 1.00 93.94 190 PRO A C 1
ATOM 1382 O O . PRO A 1 190 ? 17.904 -2.163 -7.987 1.00 93.94 190 PRO A O 1
ATOM 1385 N N . ALA A 1 191 ? 18.846 -4.050 -7.225 1.00 95.81 191 ALA A N 1
ATOM 1386 C CA . ALA A 1 191 ? 18.516 -3.815 -5.819 1.00 95.81 191 ALA A CA 1
ATOM 1387 C C . ALA A 1 191 ? 19.049 -2.469 -5.287 1.00 95.81 191 ALA A C 1
ATOM 1389 O O . ALA A 1 191 ? 18.398 -1.830 -4.470 1.00 95.81 191 ALA A O 1
ATOM 1390 N N . SER A 1 192 ? 20.193 -1.980 -5.781 1.00 95.00 192 SER A N 1
ATOM 1391 C CA . SER A 1 192 ? 20.707 -0.659 -5.386 1.00 95.00 192 SER A CA 1
ATOM 1392 C C . SER A 1 192 ? 19.861 0.500 -5.930 1.00 95.00 192 SER A C 1
ATOM 1394 O O . SER A 1 192 ? 19.745 1.526 -5.263 1.00 95.00 192 SER A O 1
ATOM 1396 N N . GLY A 1 193 ? 19.227 0.327 -7.097 1.00 95.06 193 GLY A N 1
ATOM 1397 C CA . GLY A 1 193 ? 18.255 1.280 -7.634 1.00 95.06 193 GLY A CA 1
ATOM 1398 C C . GLY A 1 193 ? 16.992 1.338 -6.772 1.00 95.06 193 GLY A C 1
ATOM 1399 O O . GLY A 1 193 ? 16.528 2.426 -6.440 1.00 95.06 193 GLY A O 1
ATOM 1400 N N . ALA A 1 194 ? 16.505 0.179 -6.318 1.00 96.81 194 ALA A N 1
ATOM 1401 C CA . ALA A 1 194 ? 15.386 0.099 -5.379 1.00 96.81 194 ALA A CA 1
ATOM 1402 C C . ALA A 1 194 ? 15.730 0.744 -4.023 1.00 96.81 194 ALA A C 1
ATOM 1404 O O . ALA A 1 194 ? 14.951 1.539 -3.507 1.00 96.81 194 ALA A O 1
ATOM 1405 N N . THR A 1 195 ? 16.936 0.519 -3.487 1.00 96.56 195 THR A N 1
ATOM 1406 C CA . THR A 1 195 ? 17.410 1.231 -2.286 1.00 96.56 195 THR A CA 1
ATOM 1407 C C . THR A 1 195 ? 17.442 2.748 -2.492 1.00 96.56 195 THR A C 1
ATOM 1409 O O . THR A 1 195 ? 17.055 3.493 -1.596 1.00 96.56 195 THR A O 1
ATOM 1412 N N . ALA A 1 196 ? 17.877 3.225 -3.664 1.00 95.69 196 ALA A N 1
ATOM 1413 C CA . ALA A 1 196 ? 17.924 4.656 -3.956 1.00 95.69 196 ALA A CA 1
ATOM 1414 C C . ALA A 1 196 ? 16.525 5.299 -3.959 1.00 95.69 196 ALA A C 1
ATOM 1416 O O . ALA A 1 196 ? 16.387 6.428 -3.482 1.00 95.69 196 ALA A O 1
ATOM 1417 N N . LEU A 1 197 ? 15.503 4.575 -4.435 1.00 96.69 197 LEU A N 1
ATOM 1418 C CA . LEU A 1 197 ? 14.098 4.995 -4.401 1.00 96.69 197 LEU A CA 1
ATOM 1419 C C . LEU A 1 197 ? 13.581 5.180 -2.962 1.00 96.69 197 LEU A C 1
ATOM 1421 O O . LEU A 1 197 ? 12.957 6.202 -2.675 1.00 96.69 197 LEU A O 1
ATOM 1425 N N . ARG A 1 198 ? 13.935 4.283 -2.030 1.00 94.62 198 ARG A N 1
ATOM 1426 C CA . ARG A 1 198 ? 13.578 4.383 -0.592 1.00 94.62 198 ARG A CA 1
ATOM 1427 C C . ARG A 1 198 ? 14.160 5.613 0.112 1.00 94.62 198 ARG A C 1
ATOM 1429 O O . ARG A 1 198 ? 13.694 6.015 1.174 1.00 94.62 198 ARG A O 1
ATOM 1436 N N . THR A 1 199 ? 15.226 6.186 -0.445 1.00 93.94 199 THR A N 1
ATOM 1437 C CA . THR A 1 199 ? 15.951 7.332 0.127 1.00 93.94 199 THR A CA 1
ATOM 1438 C C . THR A 1 199 ? 15.834 8.584 -0.740 1.00 93.94 199 THR A C 1
ATOM 1440 O O . THR A 1 199 ? 16.755 9.401 -0.797 1.00 93.94 199 THR A O 1
ATOM 1443 N N . THR A 1 200 ? 14.723 8.741 -1.462 1.00 96.75 200 THR A N 1
ATOM 1444 C CA . THR A 1 200 ? 14.572 9.814 -2.450 1.00 96.75 200 THR A CA 1
ATOM 1445 C C . THR A 1 200 ? 14.446 11.177 -1.781 1.00 96.75 200 THR A C 1
ATOM 1447 O O . THR A 1 200 ? 13.459 11.462 -1.109 1.00 96.75 200 THR A O 1
ATOM 1450 N N . GLN A 1 201 ? 15.432 12.048 -2.006 1.00 97.06 201 GLN A N 1
ATOM 1451 C CA . GLN A 1 201 ? 15.425 13.435 -1.540 1.00 97.06 201 GLN A CA 1
ATOM 1452 C C . GLN A 1 201 ? 14.891 14.369 -2.625 1.00 97.06 201 GLN A C 1
ATOM 1454 O O . GLN A 1 201 ? 15.484 14.491 -3.698 1.00 97.06 201 GLN A O 1
ATOM 1459 N N . VAL A 1 202 ? 13.793 15.066 -2.337 1.00 97.25 202 VAL A N 1
ATOM 1460 C CA . VAL A 1 202 ? 13.161 15.973 -3.300 1.00 97.25 202 VAL A CA 1
ATOM 1461 C C . VAL A 1 202 ? 13.923 17.293 -3.347 1.00 97.25 202 VAL A C 1
ATOM 1463 O O . VAL A 1 202 ? 14.008 18.042 -2.374 1.00 97.25 202 VAL A O 1
ATOM 1466 N N . THR A 1 203 ? 14.482 17.595 -4.514 1.00 95.56 203 THR A N 1
ATOM 1467 C CA . THR A 1 203 ? 15.452 18.682 -4.716 1.00 95.56 203 THR A CA 1
ATOM 1468 C C . THR A 1 203 ? 14.872 20.082 -4.521 1.00 95.56 203 THR A C 1
ATOM 1470 O O . THR A 1 203 ? 15.603 21.002 -4.159 1.00 95.56 203 THR A O 1
ATOM 1473 N N . SER A 1 204 ? 13.570 20.264 -4.728 1.00 95.44 204 SER A N 1
ATOM 1474 C CA . SER A 1 204 ? 12.875 21.542 -4.538 1.00 95.44 204 SER A CA 1
ATOM 1475 C C . SER A 1 204 ? 12.326 21.735 -3.120 1.00 95.44 204 SER A C 1
ATOM 1477 O O . SER A 1 204 ? 11.964 22.854 -2.766 1.00 95.44 204 SER A O 1
ATOM 1479 N N . LEU A 1 205 ? 12.300 20.684 -2.290 1.00 95.81 205 LEU A N 1
ATOM 1480 C CA . LEU A 1 205 ? 11.725 20.716 -0.943 1.00 95.81 205 LEU A CA 1
ATOM 1481 C C . LEU A 1 205 ? 12.832 20.756 0.116 1.00 95.81 205 LEU A C 1
ATOM 1483 O O . LEU A 1 205 ? 13.442 19.742 0.461 1.00 95.81 205 LEU A O 1
ATOM 1487 N N . SER A 1 206 ? 13.116 21.954 0.625 1.00 95.81 206 SER A N 1
ATOM 1488 C CA . SER A 1 206 ? 14.030 22.153 1.754 1.00 95.81 206 SER A CA 1
ATOM 1489 C C . SER A 1 206 ? 13.341 21.905 3.093 1.00 95.81 206 SER A C 1
ATOM 1491 O O . SER A 1 206 ? 12.181 22.274 3.264 1.00 95.81 206 SER A O 1
ATOM 1493 N N . CYS A 1 207 ? 14.080 21.392 4.072 1.00 95.38 207 CYS A N 1
ATOM 1494 C CA . CYS A 1 207 ? 13.585 21.201 5.430 1.00 95.38 207 CYS A CA 1
ATOM 1495 C C . CYS A 1 207 ? 14.660 21.498 6.476 1.00 95.38 207 CYS A C 1
ATOM 1497 O O . CYS A 1 207 ? 15.856 21.355 6.228 1.00 95.38 207 CYS A O 1
ATOM 1499 N N . THR A 1 208 ? 14.218 21.878 7.670 1.00 95.62 208 THR A N 1
ATOM 1500 C CA . THR A 1 208 ? 15.025 21.839 8.899 1.00 95.62 208 THR A CA 1
ATOM 1501 C C . THR A 1 208 ? 14.469 20.821 9.892 1.00 95.62 208 THR A C 1
ATOM 1503 O O . THR A 1 208 ? 15.203 20.311 10.733 1.00 95.62 208 THR A O 1
ATOM 1506 N N . THR A 1 209 ? 13.179 20.503 9.771 1.00 92.56 209 THR A N 1
ATOM 1507 C CA . THR A 1 209 ? 12.451 19.515 10.568 1.00 92.56 209 THR A CA 1
ATOM 1508 C C . THR A 1 209 ? 11.549 18.680 9.660 1.00 92.56 209 THR A C 1
ATOM 1510 O O . THR A 1 209 ? 11.224 19.103 8.549 1.00 92.56 209 THR A O 1
ATOM 1513 N N . VAL A 1 210 ? 11.106 17.510 10.131 1.00 89.69 210 VAL A N 1
ATOM 1514 C CA . VAL A 1 210 ? 10.172 16.645 9.382 1.00 89.69 210 VAL A CA 1
ATOM 1515 C C . VAL A 1 210 ? 8.861 17.369 9.053 1.00 89.69 210 VAL A C 1
ATOM 1517 O O . VAL A 1 210 ? 8.325 17.182 7.969 1.00 89.69 210 VAL A O 1
ATOM 1520 N N . ALA A 1 211 ? 8.405 18.289 9.910 1.00 88.38 211 ALA A N 1
ATOM 1521 C CA . ALA A 1 211 ? 7.188 19.070 9.681 1.00 88.38 211 ALA A CA 1
ATOM 1522 C C . ALA A 1 211 ? 7.219 19.896 8.379 1.00 88.38 211 ALA A C 1
ATOM 1524 O O . ALA A 1 211 ? 6.176 20.146 7.784 1.00 88.38 211 ALA A O 1
ATOM 1525 N N . ASN A 1 212 ? 8.399 20.291 7.881 1.00 91.25 212 ASN A N 1
ATOM 1526 C CA . ASN A 1 212 ? 8.506 20.991 6.593 1.00 91.25 212 ASN A CA 1
ATOM 1527 C C . ASN A 1 212 ? 8.157 20.097 5.389 1.00 91.25 212 ASN A C 1
ATOM 1529 O O . ASN A 1 212 ? 7.883 20.611 4.306 1.00 91.25 212 ASN A O 1
ATOM 1533 N N . CYS A 1 213 ? 8.177 18.778 5.576 1.00 91.94 213 CYS A N 1
ATOM 1534 C CA . CYS A 1 213 ? 7.860 17.772 4.565 1.00 91.94 213 CYS A CA 1
ATOM 1535 C C . CYS A 1 213 ? 6.374 17.383 4.566 1.00 91.94 213 CYS A C 1
ATOM 1537 O O . CYS A 1 213 ? 5.943 16.568 3.759 1.00 91.94 213 CYS A O 1
ATOM 1539 N N . CYS A 1 214 ? 5.585 18.007 5.440 1.00 88.12 214 CYS A N 1
ATOM 1540 C CA . CYS A 1 214 ? 4.179 17.717 5.673 1.00 88.12 214 CYS A CA 1
ATOM 1541 C C . CYS A 1 214 ? 3.334 18.943 5.298 1.00 88.12 214 CYS A C 1
ATOM 1543 O O . CYS A 1 214 ? 3.198 19.864 6.112 1.00 88.12 214 CYS A O 1
ATOM 1545 N N . PRO A 1 215 ? 2.776 19.031 4.078 1.00 83.00 215 PRO A N 1
ATOM 1546 C CA . PRO A 1 215 ? 1.823 20.091 3.760 1.00 83.00 215 PRO A CA 1
ATOM 1547 C C . PRO A 1 215 ? 0.613 19.996 4.687 1.00 83.00 215 PRO A C 1
ATOM 1549 O O . PRO A 1 215 ? 0.196 18.898 5.032 1.00 83.00 215 PRO A O 1
ATOM 1552 N N . ALA A 1 216 ? 0.069 21.143 5.100 1.00 72.19 216 ALA A N 1
ATOM 1553 C CA . ALA A 1 216 ? -1.117 21.236 5.962 1.00 72.19 216 ALA A CA 1
ATOM 1554 C C . ALA A 1 216 ? -1.040 20.487 7.315 1.00 72.19 216 ALA A C 1
ATOM 1556 O O . ALA A 1 216 ? -2.034 20.434 8.029 1.00 72.19 216 ALA A O 1
ATOM 1557 N N . GLY A 1 217 ? 0.129 19.965 7.708 1.00 70.56 217 GLY A N 1
ATOM 1558 C CA . GLY A 1 217 ? 0.303 19.195 8.944 1.00 70.56 217 GLY A CA 1
ATOM 1559 C C . GLY A 1 217 ? -0.155 17.733 8.865 1.00 70.56 217 GLY A C 1
ATOM 1560 O O . GLY A 1 217 ? 0.087 16.997 9.814 1.00 70.56 217 GLY A O 1
ATOM 1561 N N . THR A 1 218 ? -0.741 17.296 7.747 1.00 75.38 218 THR A N 1
ATOM 1562 C CA . THR A 1 218 ? -1.136 15.901 7.495 1.00 75.38 218 THR A CA 1
ATOM 1563 C C . THR A 1 218 ? 0.089 15.070 7.139 1.00 75.38 218 THR A C 1
ATOM 1565 O O . THR A 1 218 ? 0.692 15.252 6.074 1.00 75.38 218 THR A O 1
ATOM 1568 N N . CYS A 1 219 ? 0.492 14.196 8.055 1.00 76.44 219 CYS A N 1
ATOM 1569 C CA . CYS A 1 219 ? 1.665 13.355 7.900 1.00 76.44 219 CYS A CA 1
ATOM 1570 C C . CYS A 1 219 ? 1.512 12.051 8.659 1.00 76.44 219 CYS A C 1
ATOM 1572 O O . CYS A 1 219 ? 1.081 12.057 9.812 1.00 76.44 219 CYS A O 1
ATOM 1574 N N . ARG A 1 220 ? 2.031 10.973 8.071 1.00 76.75 220 ARG A N 1
ATOM 1575 C CA . ARG A 1 220 ? 2.342 9.779 8.852 1.00 76.75 220 ARG A CA 1
ATOM 1576 C C . ARG A 1 220 ? 3.368 10.151 9.911 1.00 76.75 220 ARG A C 1
ATOM 1578 O O . ARG A 1 220 ? 4.423 10.704 9.601 1.00 76.75 220 ARG A O 1
ATOM 1585 N N . THR A 1 221 ? 3.031 9.906 11.171 1.00 70.19 221 THR A N 1
ATOM 1586 C CA . THR A 1 221 ? 3.898 10.232 12.314 1.00 70.19 221 THR A CA 1
ATOM 1587 C C . THR A 1 221 ? 4.758 9.048 12.743 1.00 70.19 221 THR A C 1
ATOM 1589 O O . THR A 1 221 ? 5.731 9.223 13.480 1.00 70.19 221 THR A O 1
ATOM 1592 N N . SER A 1 222 ? 4.436 7.845 12.266 1.00 68.00 222 SER A N 1
ATOM 1593 C CA . SER A 1 222 ? 5.211 6.635 12.501 1.00 68.00 222 SER A CA 1
ATOM 1594 C C . SER A 1 222 ? 4.976 5.595 11.399 1.00 68.00 222 SER A C 1
ATOM 1596 O O . SER A 1 222 ? 4.101 5.746 10.550 1.00 68.00 222 SER A O 1
ATOM 1598 N N . GLY A 1 223 ? 5.799 4.545 11.395 1.00 68.81 223 GLY A N 1
ATOM 1599 C CA . GLY A 1 223 ? 5.707 3.451 10.430 1.00 68.81 223 GLY A CA 1
ATOM 1600 C C . GLY A 1 223 ? 6.361 3.733 9.065 1.00 68.81 223 GLY A C 1
ATOM 1601 O O . GLY A 1 223 ? 6.881 4.828 8.812 1.00 68.81 223 GLY A O 1
ATOM 1602 N N . PRO A 1 224 ? 6.402 2.720 8.180 1.00 66.94 224 PRO A N 1
ATOM 1603 C CA . PRO A 1 224 ? 6.903 2.861 6.815 1.00 66.94 224 PRO A CA 1
ATOM 1604 C C . PRO A 1 224 ? 6.159 3.968 6.050 1.00 66.94 224 PRO A C 1
ATOM 1606 O O . PRO A 1 224 ? 4.942 4.105 6.164 1.00 66.94 224 PRO A O 1
ATOM 1609 N N . GLY A 1 225 ? 6.891 4.758 5.259 1.00 74.12 225 GLY A N 1
ATOM 1610 C CA . GLY A 1 225 ? 6.304 5.857 4.481 1.00 74.12 225 GLY A CA 1
ATOM 1611 C C . GLY A 1 225 ? 6.318 7.204 5.202 1.00 74.12 225 GLY A C 1
ATOM 1612 O O . GLY A 1 225 ? 6.038 8.225 4.582 1.00 74.12 225 GLY A O 1
ATOM 1613 N N . THR A 1 226 ? 6.717 7.231 6.480 1.00 82.88 226 THR A N 1
ATOM 1614 C CA . THR A 1 226 ? 6.941 8.476 7.225 1.00 82.88 226 THR A CA 1
ATOM 1615 C C . THR A 1 226 ? 8.047 9.304 6.554 1.00 82.88 226 THR A C 1
ATOM 1617 O O . THR A 1 226 ? 9.175 8.810 6.414 1.00 82.88 226 THR A O 1
ATOM 1620 N N . PRO A 1 227 ? 7.779 10.559 6.148 1.00 90.81 227 PRO A N 1
ATOM 1621 C CA . PRO A 1 227 ? 8.799 11.409 5.555 1.00 90.81 227 PRO A CA 1
ATOM 1622 C C . PRO A 1 227 ? 9.888 11.751 6.574 1.00 90.81 227 PRO A C 1
ATOM 1624 O O . PRO A 1 227 ? 9.671 11.792 7.784 1.00 90.81 227 PRO A O 1
ATOM 1627 N N . SER A 1 228 ? 11.089 12.038 6.082 1.00 92.62 228 SER A N 1
ATOM 1628 C CA . SER A 1 228 ? 12.221 12.429 6.924 1.00 92.62 228 SER A CA 1
ATOM 1629 C C . SER A 1 228 ? 12.911 13.679 6.392 1.00 92.62 228 SER A C 1
ATOM 1631 O O . SER A 1 228 ? 12.831 14.003 5.210 1.00 92.62 228 SER A O 1
ATOM 1633 N N . CYS A 1 229 ? 13.589 14.411 7.275 1.00 94.38 229 CYS A N 1
ATOM 1634 C CA . CYS A 1 229 ? 14.418 15.545 6.886 1.00 94.38 229 CYS A CA 1
ATOM 1635 C C . CYS A 1 229 ? 15.890 15.141 6.966 1.00 94.38 229 CYS A C 1
ATOM 1637 O O . CYS A 1 229 ? 16.437 14.996 8.059 1.00 94.38 229 CYS A O 1
ATOM 1639 N N . VAL A 1 230 ? 16.529 14.949 5.812 1.00 95.75 230 VAL A N 1
ATOM 1640 C CA . VAL A 1 230 ? 17.908 14.454 5.718 1.00 95.75 230 VAL A CA 1
ATOM 1641 C C . VAL A 1 230 ? 18.724 15.443 4.900 1.00 95.75 230 VAL A C 1
ATOM 1643 O O . VAL A 1 230 ? 18.334 15.833 3.803 1.00 95.75 230 VAL A O 1
ATOM 1646 N N . SER A 1 231 ? 19.857 15.891 5.443 1.00 95.06 231 SER A N 1
ATOM 1647 C CA . SER A 1 231 ? 20.766 16.828 4.761 1.00 95.06 231 SER A CA 1
ATOM 1648 C C . SER A 1 231 ? 20.084 18.110 4.241 1.00 95.06 231 SER A C 1
ATOM 1650 O O . SER A 1 231 ? 20.455 18.646 3.199 1.00 95.06 231 SER A O 1
ATOM 1652 N N . GLY A 1 232 ? 19.071 18.603 4.963 1.00 95.81 232 GLY A N 1
ATOM 1653 C CA . GLY A 1 232 ? 18.311 19.806 4.603 1.00 95.81 232 GLY A CA 1
ATOM 1654 C C . GLY A 1 232 ? 17.270 19.612 3.493 1.00 95.81 232 GLY A C 1
ATOM 1655 O O . GLY A 1 232 ? 16.729 20.598 2.986 1.00 95.81 232 GLY A O 1
ATOM 1656 N N . ARG A 1 233 ? 16.991 18.365 3.091 1.00 96.69 233 ARG A N 1
ATOM 1657 C CA . ARG A 1 233 ? 16.012 18.001 2.058 1.00 96.69 233 ARG A CA 1
ATOM 1658 C C . ARG A 1 233 ? 14.966 17.040 2.603 1.00 96.69 233 ARG A C 1
ATOM 1660 O O . ARG A 1 233 ? 15.283 16.146 3.389 1.00 96.69 233 ARG A O 1
ATOM 1667 N N . CYS A 1 234 ? 13.730 17.210 2.146 1.00 96.19 234 CYS A N 1
ATOM 1668 C CA . CYS A 1 234 ? 12.676 16.248 2.431 1.00 96.19 234 CYS A CA 1
ATOM 1669 C C . CYS A 1 234 ? 12.938 14.947 1.682 1.00 96.19 234 CYS A C 1
ATOM 1671 O O . CYS A 1 234 ? 13.065 14.945 0.456 1.00 96.19 234 CYS A O 1
ATOM 1673 N N . GLN A 1 235 ? 13.019 13.862 2.439 1.00 95.75 235 GLN A N 1
ATOM 1674 C CA . GLN A 1 235 ? 13.210 12.513 1.953 1.00 95.75 235 GLN A CA 1
ATOM 1675 C C . GLN A 1 235 ? 11.908 11.730 2.109 1.00 95.75 235 GLN A C 1
ATOM 1677 O O . GLN A 1 235 ? 11.343 11.681 3.203 1.00 95.75 235 GLN A O 1
ATOM 1682 N N . TYR A 1 236 ? 11.470 11.113 1.017 1.00 94.44 236 TYR A N 1
ATOM 1683 C CA . TYR A 1 236 ? 10.260 10.300 0.959 1.00 94.44 236 TYR A CA 1
ATOM 1684 C C . TYR A 1 236 ? 10.612 8.878 0.569 1.00 94.44 236 TYR A C 1
ATOM 1686 O O . TYR A 1 236 ? 11.592 8.627 -0.141 1.00 94.44 236 TYR A O 1
ATOM 1694 N N . ASP A 1 237 ? 9.785 7.971 1.060 1.00 92.88 237 ASP A N 1
ATOM 1695 C CA . ASP A 1 237 ? 9.896 6.562 0.775 1.00 92.88 237 ASP A CA 1
ATOM 1696 C C . ASP A 1 237 ? 9.109 6.211 -0.498 1.00 92.88 237 ASP A C 1
ATOM 1698 O O . ASP A 1 237 ? 7.936 6.566 -0.615 1.00 92.88 237 ASP A O 1
ATOM 1702 N N . ILE A 1 238 ? 9.755 5.539 -1.453 1.00 95.94 238 ILE A N 1
ATOM 1703 C CA . ILE A 1 238 ? 9.130 5.071 -2.692 1.00 95.94 238 ILE A CA 1
ATOM 1704 C C . ILE A 1 238 ? 9.291 3.556 -2.764 1.00 95.94 238 ILE A C 1
ATOM 1706 O O . ILE A 1 238 ? 10.397 3.037 -2.952 1.00 95.94 238 ILE A O 1
ATOM 1710 N N . TYR A 1 239 ? 8.177 2.844 -2.626 1.00 96.25 239 TYR A N 1
ATOM 1711 C CA . TYR A 1 239 ? 8.151 1.388 -2.607 1.00 96.25 239 TYR A CA 1
ATOM 1712 C C . TYR A 1 239 ? 8.373 0.827 -4.002 1.00 96.25 239 TYR A C 1
ATOM 1714 O O . TYR A 1 239 ? 7.741 1.253 -4.966 1.00 96.25 239 TYR A O 1
ATOM 1722 N N . THR A 1 240 ? 9.276 -0.145 -4.116 1.00 97.75 240 THR A N 1
ATOM 1723 C CA . THR A 1 240 ? 9.548 -0.814 -5.393 1.00 97.75 240 THR A CA 1
ATOM 1724 C C . THR A 1 240 ? 8.953 -2.209 -5.364 1.00 97.75 240 THR A C 1
ATOM 1726 O O . THR A 1 240 ? 9.505 -3.110 -4.735 1.00 97.75 240 THR A O 1
ATOM 1729 N N . TRP A 1 241 ? 7.830 -2.385 -6.044 1.00 97.75 241 TRP A N 1
ATOM 1730 C CA . TRP A 1 241 ? 7.225 -3.676 -6.332 1.00 97.75 241 TRP A CA 1
ATOM 1731 C C . TRP A 1 241 ? 7.841 -4.249 -7.599 1.00 97.75 241 TRP A C 1
ATOM 1733 O O . TRP A 1 241 ? 8.178 -3.511 -8.526 1.00 97.75 241 TRP A O 1
ATOM 1743 N N . VAL A 1 242 ? 7.967 -5.569 -7.664 1.00 97.38 242 VAL A N 1
ATOM 1744 C CA . VAL A 1 242 ? 8.482 -6.241 -8.854 1.00 97.38 242 VAL A CA 1
ATOM 1745 C C . VAL A 1 242 ? 7.634 -7.455 -9.183 1.00 97.38 242 VAL A C 1
ATOM 1747 O O . VAL A 1 242 ? 7.313 -8.259 -8.308 1.00 97.38 242 VAL A O 1
ATOM 1750 N N . ILE A 1 243 ? 7.261 -7.562 -10.455 1.00 97.62 243 ILE A N 1
ATOM 1751 C CA . ILE A 1 243 ? 6.520 -8.690 -10.997 1.00 97.62 243 ILE A CA 1
ATOM 1752 C C . ILE A 1 243 ? 7.428 -9.413 -11.991 1.00 97.62 243 ILE A C 1
ATOM 1754 O O . ILE A 1 243 ? 7.708 -8.902 -13.075 1.00 97.62 243 ILE A O 1
ATOM 1758 N N . GLY A 1 244 ? 7.875 -10.607 -11.607 1.00 96.81 244 GLY A N 1
ATOM 1759 C CA . GLY A 1 244 ? 8.584 -11.541 -12.467 1.00 96.81 244 GLY A CA 1
ATOM 1760 C C . GLY A 1 244 ? 7.623 -12.213 -13.435 1.00 96.81 244 GLY A C 1
ATOM 1761 O O . GLY A 1 244 ? 6.785 -13.024 -13.033 1.00 96.81 244 GLY A O 1
ATOM 1762 N N . PHE A 1 245 ? 7.743 -11.893 -14.717 1.00 96.69 245 PHE A N 1
ATOM 1763 C CA . PHE A 1 245 ? 6.858 -12.409 -15.748 1.00 96.69 245 PHE A CA 1
ATOM 1764 C C . PHE A 1 245 ? 7.527 -13.512 -16.562 1.00 96.69 245 PHE A C 1
ATOM 1766 O O . PHE A 1 245 ? 8.607 -13.323 -17.107 1.00 96.69 245 PHE A O 1
ATOM 1773 N N . ARG A 1 246 ? 6.871 -14.676 -16.655 1.00 94.44 246 ARG A N 1
ATOM 1774 C CA . ARG A 1 246 ? 7.344 -15.845 -17.424 1.00 94.44 246 ARG A CA 1
ATOM 1775 C C . ARG A 1 246 ? 8.776 -16.280 -17.079 1.00 94.44 246 ARG A C 1
ATOM 1777 O O . ARG A 1 246 ? 9.487 -16.812 -17.926 1.00 94.44 246 ARG A O 1
ATOM 1784 N N . THR A 1 247 ? 9.159 -16.102 -15.821 1.00 93.06 247 THR A N 1
ATOM 1785 C CA . THR A 1 247 ? 10.496 -16.408 -15.309 1.00 93.06 247 THR A CA 1
ATOM 1786 C C . THR A 1 247 ? 10.463 -17.537 -14.275 1.00 93.06 247 THR A C 1
ATOM 1788 O O . THR A 1 247 ? 9.396 -18.031 -13.899 1.00 93.06 247 THR A O 1
ATOM 1791 N N . ALA A 1 248 ? 11.639 -17.989 -13.843 1.00 91.94 248 ALA A N 1
ATOM 1792 C CA . ALA A 1 248 ? 11.765 -19.012 -12.811 1.00 91.94 248 ALA A CA 1
ATOM 1793 C C . ALA A 1 248 ? 11.331 -18.480 -11.435 1.00 91.94 248 ALA A C 1
ATOM 1795 O O . ALA A 1 248 ? 11.503 -17.303 -11.130 1.00 91.94 248 ALA A O 1
ATOM 1796 N N . VAL A 1 249 ? 10.804 -19.368 -10.587 1.00 93.75 249 VAL A N 1
ATOM 1797 C CA . VAL A 1 249 ? 10.318 -19.023 -9.244 1.00 93.75 249 VAL A CA 1
ATOM 1798 C C . VAL A 1 249 ? 11.011 -19.911 -8.201 1.00 93.75 249 VAL A C 1
ATOM 1800 O O . VAL A 1 249 ? 10.906 -21.136 -8.309 1.00 93.75 249 VAL A O 1
ATOM 1803 N N . PRO A 1 250 ? 11.693 -19.346 -7.185 1.00 93.75 250 PRO A N 1
ATOM 1804 C CA . PRO A 1 250 ? 12.009 -17.923 -7.012 1.00 93.75 250 PRO A CA 1
ATOM 1805 C C . PRO A 1 250 ? 13.146 -17.448 -7.933 1.00 93.75 250 PRO A C 1
ATOM 1807 O O . PRO A 1 250 ? 14.019 -18.231 -8.314 1.00 93.75 250 PRO A O 1
ATOM 1810 N N . TYR A 1 251 ? 13.185 -16.145 -8.213 1.00 94.81 251 TYR A N 1
ATOM 1811 C CA . TYR A 1 251 ? 14.264 -15.477 -8.939 1.00 94.81 251 TYR A CA 1
ATOM 1812 C C . TYR A 1 251 ? 15.059 -14.555 -8.012 1.00 94.81 251 TYR A C 1
ATOM 1814 O O . TYR A 1 251 ? 14.573 -13.508 -7.587 1.00 94.81 251 TYR A O 1
ATOM 1822 N N . ALA A 1 252 ? 16.309 -14.917 -7.709 1.00 94.88 252 ALA A N 1
ATOM 1823 C CA . ALA A 1 252 ? 17.108 -14.239 -6.682 1.00 94.88 252 ALA A CA 1
ATOM 1824 C C . ALA A 1 252 ? 17.257 -12.722 -6.910 1.00 94.88 252 ALA A C 1
ATOM 1826 O O . ALA A 1 252 ? 17.182 -11.948 -5.956 1.00 94.88 252 ALA A O 1
ATOM 1827 N N . THR A 1 253 ? 17.426 -12.286 -8.163 1.00 94.31 253 THR A N 1
ATOM 1828 C CA . THR A 1 253 ? 17.524 -10.857 -8.503 1.00 94.31 253 THR A CA 1
ATOM 1829 C C . THR A 1 253 ? 16.228 -10.111 -8.187 1.00 94.31 253 THR A C 1
ATOM 1831 O O . THR A 1 253 ? 16.285 -9.014 -7.636 1.00 94.31 253 THR A O 1
ATOM 1834 N N . LEU A 1 254 ? 15.063 -10.702 -8.475 1.00 96.44 254 LEU A N 1
ATOM 1835 C CA . LEU A 1 254 ? 13.767 -10.067 -8.220 1.00 96.44 254 LEU A CA 1
ATOM 1836 C C . LEU A 1 254 ? 13.457 -10.020 -6.723 1.00 96.44 254 LEU A C 1
ATOM 1838 O O . LEU A 1 254 ? 13.056 -8.975 -6.219 1.00 96.44 254 LEU A O 1
ATOM 1842 N N . GLU A 1 255 ? 13.750 -11.095 -5.987 1.00 96.75 255 GLU A N 1
ATOM 1843 C CA . GLU A 1 255 ? 13.637 -11.097 -4.522 1.00 96.75 255 GLU A CA 1
ATOM 1844 C C . GLU A 1 255 ? 14.512 -10.009 -3.881 1.00 96.75 255 GLU A C 1
ATOM 1846 O O . GLU A 1 255 ? 14.093 -9.340 -2.934 1.00 96.75 255 GLU A O 1
ATOM 1851 N N . ALA A 1 256 ? 15.722 -9.790 -4.408 1.00 96.94 256 ALA A N 1
ATOM 1852 C CA . ALA A 1 256 ? 16.617 -8.743 -3.927 1.00 96.94 256 ALA A CA 1
ATOM 1853 C C . ALA A 1 256 ? 16.078 -7.331 -4.218 1.00 96.94 256 ALA A C 1
ATOM 1855 O O . ALA A 1 256 ? 16.208 -6.453 -3.363 1.00 96.94 256 ALA A O 1
ATOM 1856 N N . ILE A 1 257 ? 15.451 -7.112 -5.382 1.00 97.06 257 ILE A N 1
ATOM 1857 C CA . ILE A 1 257 ? 14.775 -5.845 -5.713 1.00 97.06 257 ILE A CA 1
ATOM 1858 C C . ILE A 1 257 ? 13.611 -5.602 -4.750 1.00 97.06 257 ILE A C 1
ATOM 1860 O O . ILE A 1 257 ? 13.565 -4.534 -4.147 1.00 97.06 257 ILE A O 1
ATOM 1864 N N . ALA A 1 258 ? 12.722 -6.582 -4.553 1.00 97.19 258 ALA A N 1
ATOM 1865 C CA . ALA A 1 258 ? 11.579 -6.462 -3.640 1.00 97.19 258 ALA A CA 1
ATOM 1866 C C . ALA A 1 258 ? 12.027 -6.195 -2.193 1.00 97.19 258 ALA A C 1
ATOM 1868 O O . ALA A 1 258 ? 11.517 -5.306 -1.513 1.00 97.19 258 ALA A O 1
ATOM 1869 N N . THR A 1 259 ? 13.065 -6.907 -1.739 1.00 97.31 259 THR A N 1
ATOM 1870 C CA . THR A 1 259 ? 13.656 -6.709 -0.407 1.00 97.31 259 THR A CA 1
ATOM 1871 C C . THR A 1 259 ? 14.205 -5.292 -0.240 1.00 97.31 259 THR A C 1
ATOM 1873 O O . THR A 1 259 ? 13.901 -4.627 0.748 1.00 97.31 259 THR A O 1
ATOM 1876 N N . ALA A 1 260 ? 14.989 -4.803 -1.205 1.00 97.00 260 ALA A N 1
ATOM 1877 C CA . ALA A 1 260 ? 15.526 -3.442 -1.177 1.00 97.00 260 ALA A CA 1
ATOM 1878 C C . ALA A 1 260 ? 14.422 -2.375 -1.299 1.00 97.00 260 ALA A C 1
ATOM 1880 O O . ALA A 1 260 ? 14.483 -1.337 -0.641 1.00 97.00 260 ALA A O 1
ATOM 1881 N N . GLY A 1 261 ? 13.385 -2.666 -2.085 1.00 96.12 261 GLY A N 1
ATOM 1882 C CA . GLY A 1 261 ? 12.179 -1.864 -2.263 1.00 96.12 261 GLY A CA 1
ATOM 1883 C C . GLY A 1 261 ? 11.206 -1.894 -1.086 1.00 96.12 261 GLY A C 1
ATOM 1884 O O . GLY A 1 261 ? 10.233 -1.145 -1.117 1.00 96.12 261 GLY A O 1
ATOM 1885 N N . ASN A 1 262 ? 11.474 -2.715 -0.062 1.00 94.44 262 ASN A N 1
ATOM 1886 C CA . ASN A 1 262 ? 10.609 -2.964 1.094 1.00 94.44 262 ASN A CA 1
ATOM 1887 C C . ASN A 1 262 ? 9.160 -3.264 0.711 1.00 94.44 262 ASN A C 1
ATOM 1889 O O . ASN A 1 262 ? 8.219 -2.709 1.273 1.00 94.44 262 ASN A O 1
ATOM 1893 N N . THR A 1 263 ? 9.018 -4.157 -0.256 1.00 95.50 263 THR A N 1
ATOM 1894 C CA . THR A 1 263 ? 7.742 -4.711 -0.683 1.00 95.50 263 THR A CA 1
ATOM 1895 C C . THR A 1 263 ? 7.716 -6.205 -0.408 1.00 95.50 263 THR A C 1
ATOM 1897 O O . THR A 1 263 ? 8.757 -6.854 -0.220 1.00 95.50 263 THR A O 1
ATOM 1900 N N . ASP A 1 264 ? 6.501 -6.727 -0.305 1.00 94.69 264 ASP A N 1
ATOM 1901 C CA . ASP A 1 264 ? 6.245 -8.135 -0.054 1.00 94.69 264 ASP A CA 1
ATOM 1902 C C . ASP A 1 264 ? 4.922 -8.505 -0.720 1.00 94.69 264 ASP A C 1
ATOM 1904 O O . ASP A 1 264 ? 3.854 -8.038 -0.318 1.00 94.69 264 ASP A O 1
ATOM 1908 N N . CYS A 1 265 ? 4.998 -9.259 -1.812 1.00 93.06 265 CYS A N 1
ATOM 1909 C CA . CYS A 1 265 ? 3.815 -9.706 -2.523 1.00 93.06 265 CYS A CA 1
ATOM 1910 C C . CYS A 1 265 ? 3.049 -10.766 -1.719 1.00 93.06 265 CYS A C 1
ATOM 1912 O O . CYS A 1 265 ? 3.658 -11.582 -1.026 1.00 93.06 265 CYS A O 1
ATOM 1914 N N . PRO A 1 266 ? 1.709 -10.825 -1.833 1.00 88.38 266 PRO A N 1
ATOM 1915 C CA . PRO A 1 266 ? 0.943 -11.885 -1.191 1.00 88.38 266 PRO A CA 1
ATOM 1916 C C . PRO A 1 266 ? 1.422 -13.273 -1.649 1.00 88.38 266 PRO A C 1
ATOM 1918 O O . PRO A 1 266 ? 1.367 -13.600 -2.835 1.00 88.38 266 PRO A O 1
ATOM 1921 N N . GLY A 1 267 ? 1.886 -14.109 -0.715 1.00 86.06 267 GLY A N 1
ATOM 1922 C CA . GLY A 1 267 ? 2.346 -15.465 -1.018 1.00 86.06 267 GLY A CA 1
ATOM 1923 C C . GLY A 1 267 ? 3.580 -15.891 -0.226 1.00 86.06 267 GLY A C 1
ATOM 1924 O O . GLY A 1 267 ? 3.769 -15.495 0.918 1.00 86.06 267 GLY A O 1
ATOM 1925 N N . GLY A 1 268 ? 4.389 -16.771 -0.824 1.00 89.94 268 GLY A N 1
ATOM 1926 C CA . GLY A 1 268 ? 5.609 -17.315 -0.209 1.00 89.94 268 GLY A CA 1
ATOM 1927 C C . GLY A 1 268 ? 6.906 -16.595 -0.594 1.00 89.94 268 GLY A C 1
ATOM 1928 O O . GLY A 1 268 ? 7.976 -17.043 -0.185 1.00 89.94 268 GLY A O 1
ATOM 1929 N N . TYR A 1 269 ? 6.826 -15.534 -1.401 1.00 95.56 269 TYR A N 1
ATOM 1930 C CA . TYR A 1 269 ? 7.968 -14.812 -1.967 1.00 95.56 269 TYR A CA 1
ATOM 1931 C C . TYR A 1 269 ? 7.713 -13.306 -1.928 1.00 95.56 269 TYR A C 1
ATOM 1933 O O . TYR A 1 269 ? 6.564 -12.887 -2.041 1.00 95.56 269 TYR A O 1
ATOM 1941 N N . ARG A 1 270 ? 8.781 -12.505 -1.828 1.00 95.88 270 ARG A N 1
ATOM 1942 C CA . ARG A 1 270 ? 8.659 -11.043 -1.774 1.00 95.88 270 ARG A CA 1
ATOM 1943 C C . ARG A 1 270 ? 8.330 -10.452 -3.134 1.00 95.88 270 ARG A C 1
ATOM 1945 O O . ARG A 1 270 ? 7.572 -9.489 -3.208 1.00 95.88 270 ARG A O 1
ATOM 1952 N N . ALA A 1 271 ? 8.899 -11.008 -4.205 1.00 96.81 271 ALA A N 1
ATOM 1953 C CA . ALA A 1 271 ? 8.518 -10.641 -5.563 1.00 96.81 271 ALA A CA 1
ATOM 1954 C C . ALA A 1 271 ? 7.214 -11.336 -5.977 1.00 96.81 271 ALA A C 1
ATOM 1956 O O . ALA A 1 271 ? 6.947 -12.486 -5.622 1.00 96.81 271 ALA A O 1
ATOM 1957 N N . CYS A 1 272 ? 6.420 -10.645 -6.787 1.00 96.75 272 CYS A N 1
ATOM 1958 C CA . CYS A 1 272 ? 5.251 -11.223 -7.434 1.00 96.75 272 CYS A CA 1
ATOM 1959 C C . CYS A 1 272 ? 5.707 -12.044 -8.644 1.00 96.75 272 CYS A C 1
ATOM 1961 O O . CYS A 1 272 ? 6.626 -11.635 -9.352 1.00 96.75 272 CYS A O 1
ATOM 1963 N N . TYR A 1 273 ? 5.030 -13.152 -8.946 1.00 96.31 273 TYR A N 1
ATOM 1964 C CA . TYR A 1 273 ? 5.319 -13.952 -10.140 1.00 96.31 273 TYR A CA 1
ATOM 1965 C C . TYR A 1 273 ? 4.056 -14.249 -10.931 1.00 96.31 273 TYR A C 1
ATOM 1967 O O . TYR A 1 273 ? 3.028 -14.624 -10.370 1.00 96.31 273 TYR A O 1
ATOM 1975 N N . ALA A 1 274 ? 4.157 -14.128 -12.250 1.00 96.56 274 ALA A N 1
ATOM 1976 C CA . ALA A 1 274 ? 3.066 -14.397 -13.172 1.00 96.56 274 ALA A CA 1
ATOM 1977 C C . ALA A 1 274 ? 3.562 -15.180 -14.392 1.00 96.56 274 ALA A C 1
ATOM 1979 O O . ALA A 1 274 ? 4.568 -14.834 -15.007 1.00 96.56 274 ALA A O 1
ATOM 1980 N N . ALA A 1 275 ? 2.839 -16.237 -14.767 1.00 95.56 275 ALA A N 1
ATOM 1981 C CA . ALA A 1 275 ? 3.167 -17.065 -15.932 1.00 95.56 275 ALA A CA 1
ATOM 1982 C C . ALA A 1 275 ? 2.396 -16.658 -17.203 1.00 95.56 275 ALA A C 1
ATOM 1984 O O . ALA A 1 275 ? 2.771 -17.046 -18.313 1.00 95.56 275 ALA A O 1
ATOM 1985 N N . ASP A 1 276 ? 1.314 -15.897 -17.047 1.00 95.88 276 ASP A N 1
ATOM 1986 C CA . ASP A 1 276 ? 0.414 -15.475 -18.114 1.00 95.88 276 ASP A CA 1
ATOM 1987 C C . ASP A 1 276 ? -0.249 -14.121 -17.803 1.00 95.88 276 ASP A C 1
ATOM 1989 O O . ASP A 1 276 ? -0.068 -13.545 -16.729 1.00 95.88 276 ASP A O 1
ATOM 1993 N N . GLU A 1 277 ? -0.993 -13.598 -18.779 1.00 96.31 277 GLU A N 1
ATOM 1994 C CA . GLU A 1 277 ? -1.693 -12.312 -18.687 1.00 96.31 277 GLU A CA 1
ATOM 1995 C C . GLU A 1 277 ? -2.624 -12.233 -17.468 1.00 96.31 277 GLU A C 1
ATOM 1997 O O . GLU A 1 277 ? -2.644 -11.218 -16.778 1.00 96.31 277 GLU A O 1
ATOM 2002 N N . ALA A 1 278 ? -3.360 -13.308 -17.169 1.00 96.62 278 ALA A N 1
ATOM 2003 C CA . ALA A 1 278 ? -4.314 -13.328 -16.065 1.00 96.62 278 ALA A CA 1
ATOM 2004 C C . ALA A 1 278 ? -3.606 -13.264 -14.705 1.00 96.62 278 ALA A C 1
ATOM 2006 O O . ALA A 1 278 ? -4.007 -12.484 -13.841 1.00 96.6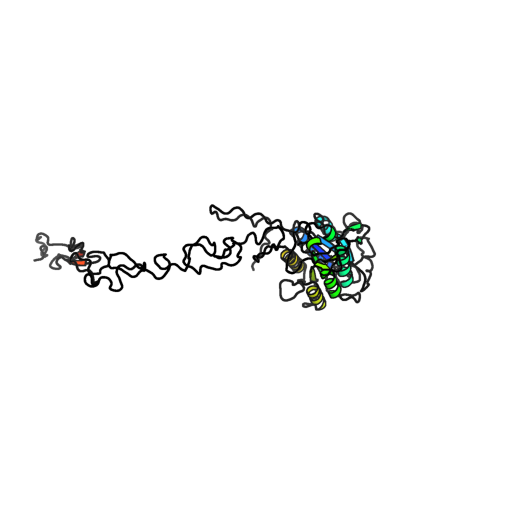2 278 ALA A O 1
ATOM 2007 N N . GLY A 1 279 ? -2.531 -14.037 -14.527 1.00 96.50 279 GLY A N 1
ATOM 2008 C CA . GLY A 1 279 ? -1.696 -13.980 -13.329 1.00 96.50 279 GLY A CA 1
ATOM 2009 C C . GLY A 1 279 ? -1.028 -12.617 -13.156 1.00 96.50 279 GLY A C 1
ATOM 2010 O O . GLY A 1 279 ? -0.929 -12.121 -12.037 1.00 96.50 279 GLY A O 1
ATOM 2011 N N . LEU A 1 280 ? -0.628 -11.975 -14.256 1.00 96.56 280 LEU A N 1
ATOM 2012 C CA . LEU A 1 280 ? -0.040 -10.640 -14.219 1.00 96.56 280 LEU A CA 1
ATOM 2013 C C . LEU A 1 280 ? -1.074 -9.576 -13.830 1.00 96.56 280 LEU A C 1
ATOM 2015 O O . LEU A 1 280 ? -0.787 -8.734 -12.980 1.00 96.56 280 LEU A O 1
ATOM 2019 N N . SER A 1 281 ? -2.286 -9.634 -14.394 1.00 96.38 281 SER A N 1
ATOM 2020 C CA . SER A 1 281 ? -3.388 -8.766 -13.967 1.00 96.38 281 SER A CA 1
ATOM 2021 C C . SER A 1 281 ? -3.722 -8.967 -12.490 1.00 96.38 281 SER A C 1
ATOM 2023 O O . SER A 1 281 ? -3.943 -7.982 -11.789 1.00 96.38 281 SER A O 1
ATOM 2025 N N . ALA A 1 282 ? -3.730 -10.210 -12.001 1.00 95.50 282 ALA A N 1
ATOM 2026 C CA . ALA A 1 282 ? -3.982 -10.497 -10.591 1.00 95.50 282 ALA A CA 1
ATOM 2027 C C . ALA A 1 282 ? -2.893 -9.891 -9.691 1.00 95.50 282 ALA A C 1
ATOM 2029 O O . ALA A 1 282 ? -3.217 -9.121 -8.794 1.00 95.50 282 ALA A O 1
ATOM 2030 N N . ALA A 1 283 ? -1.615 -10.136 -10.000 1.00 96.25 283 ALA A N 1
ATOM 2031 C CA . ALA A 1 283 ? -0.488 -9.600 -9.238 1.00 96.25 283 ALA A CA 1
ATOM 2032 C C . ALA A 1 283 ? -0.497 -8.064 -9.177 1.00 96.25 283 ALA A C 1
ATOM 2034 O O . ALA A 1 283 ? -0.334 -7.480 -8.108 1.00 96.25 283 ALA A O 1
ATOM 2035 N N . LEU A 1 284 ? -0.734 -7.394 -10.310 1.00 95.81 284 LEU A N 1
ATOM 2036 C CA . LEU A 1 284 ? -0.846 -5.937 -10.334 1.00 95.81 284 LEU A CA 1
ATOM 2037 C C . LEU A 1 284 ? -2.075 -5.439 -9.553 1.00 95.81 284 LEU A C 1
ATOM 2039 O O . LEU A 1 284 ? -1.982 -4.416 -8.880 1.00 95.81 284 LEU A O 1
ATOM 2043 N N . SER A 1 285 ? -3.204 -6.155 -9.605 1.00 93.62 285 SER A N 1
ATOM 2044 C CA . SER A 1 285 ? -4.397 -5.795 -8.823 1.00 93.62 285 SER A CA 1
ATOM 2045 C C . SER A 1 285 ? -4.148 -5.903 -7.321 1.00 93.62 285 SER A C 1
ATOM 2047 O O . SER A 1 285 ? -4.569 -5.025 -6.574 1.00 93.62 285 SER A O 1
ATOM 2049 N N . ASP A 1 286 ? -3.438 -6.945 -6.887 1.00 93.75 286 ASP A N 1
ATOM 2050 C CA . ASP A 1 286 ? -3.090 -7.153 -5.481 1.00 93.75 286 ASP A CA 1
ATOM 2051 C C . ASP A 1 286 ? -2.140 -6.061 -4.975 1.00 93.75 286 ASP A C 1
ATOM 2053 O O . ASP A 1 286 ? -2.348 -5.517 -3.891 1.00 93.75 286 ASP A O 1
ATOM 2057 N N . ILE A 1 287 ? -1.142 -5.680 -5.784 1.00 93.94 287 ILE A N 1
ATOM 2058 C CA . ILE A 1 287 ? -0.242 -4.555 -5.480 1.00 93.94 287 ILE A CA 1
ATOM 2059 C C . ILE A 1 287 ? -1.039 -3.259 -5.324 1.00 93.94 287 ILE A C 1
ATOM 2061 O O . ILE A 1 287 ? -0.831 -2.512 -4.369 1.00 93.94 287 ILE A O 1
ATOM 2065 N N . VAL A 1 288 ? -1.951 -2.986 -6.260 1.00 91.88 288 VAL A N 1
ATOM 2066 C CA . VAL A 1 288 ? -2.812 -1.802 -6.212 1.00 91.88 288 VAL A CA 1
ATOM 2067 C C . VAL A 1 288 ? -3.657 -1.797 -4.939 1.00 91.88 288 VAL A C 1
ATOM 2069 O O . VAL A 1 288 ? -3.655 -0.797 -4.227 1.00 91.88 288 VAL A O 1
ATOM 2072 N N . ALA A 1 289 ? -4.333 -2.904 -4.627 1.00 89.44 289 ALA A N 1
ATOM 2073 C CA . ALA A 1 289 ? -5.181 -3.014 -3.445 1.00 89.44 289 ALA A CA 1
ATOM 2074 C C . ALA A 1 289 ? -4.383 -2.856 -2.141 1.00 89.44 289 ALA A C 1
ATOM 2076 O O . ALA A 1 289 ? -4.821 -2.139 -1.247 1.00 89.44 289 ALA A O 1
ATOM 2077 N N . GLY A 1 290 ? -3.197 -3.465 -2.050 1.00 88.50 290 GLY A N 1
ATOM 2078 C CA . GLY A 1 290 ? -2.308 -3.346 -0.890 1.00 88.50 290 GLY A CA 1
ATOM 2079 C C . GLY A 1 290 ? -1.609 -1.989 -0.760 1.00 88.50 290 GLY A C 1
ATOM 2080 O O . GLY A 1 290 ? -1.032 -1.702 0.284 1.00 88.50 290 GLY A O 1
ATOM 2081 N N . SER A 1 291 ? -1.654 -1.155 -1.803 1.00 89.19 291 SER A N 1
ATOM 2082 C CA . SER A 1 291 ? -1.109 0.209 -1.790 1.00 89.19 291 SER A CA 1
ATOM 2083 C C . SER A 1 291 ? -2.143 1.262 -1.388 1.00 89.19 291 SER A C 1
ATOM 2085 O O . SER A 1 291 ? -1.794 2.436 -1.272 1.00 89.19 291 SER A O 1
ATOM 2087 N N . LEU A 1 292 ? -3.412 0.879 -1.218 1.00 87.12 292 LEU A N 1
ATOM 2088 C CA . LEU A 1 292 ? -4.439 1.777 -0.705 1.00 87.12 292 LEU A CA 1
ATOM 2089 C C . LEU A 1 292 ? -4.178 2.027 0.778 1.00 87.12 292 LEU A C 1
ATOM 2091 O O . LEU A 1 292 ? -3.979 1.086 1.545 1.00 87.12 292 LEU A O 1
ATOM 2095 N N . LEU A 1 293 ? -4.195 3.298 1.170 1.00 83.81 293 LEU A N 1
ATOM 2096 C CA . LEU A 1 293 ? -4.266 3.628 2.580 1.00 83.81 293 LEU A CA 1
ATOM 2097 C C . LEU A 1 293 ? -5.658 3.258 3.090 1.00 83.81 293 LEU A C 1
ATOM 2099 O O . LEU A 1 293 ? -6.660 3.614 2.467 1.00 83.81 293 LEU A O 1
ATOM 2103 N N . ILE A 1 294 ? -5.678 2.484 4.166 1.00 79.62 294 ILE A N 1
ATOM 2104 C CA . ILE A 1 294 ? -6.870 2.127 4.920 1.00 79.62 294 ILE A CA 1
ATOM 2105 C C . ILE A 1 294 ? -6.538 2.314 6.393 1.00 79.62 294 ILE A C 1
ATOM 2107 O O . ILE A 1 294 ? -5.411 2.022 6.804 1.00 79.62 294 ILE A O 1
ATOM 2111 N N . GLU A 1 295 ? -7.522 2.742 7.168 1.00 82.56 295 GLU A N 1
ATOM 2112 C CA . GLU A 1 295 ? -7.384 2.817 8.613 1.00 82.56 295 GLU A CA 1
ATOM 2113 C C . GLU A 1 295 ? -7.132 1.435 9.223 1.00 82.56 295 GLU A C 1
ATOM 2115 O O . GLU A 1 295 ? -7.786 0.438 8.881 1.00 82.56 295 GLU A O 1
ATOM 2120 N N . VAL A 1 296 ? -6.197 1.375 10.166 1.00 84.56 296 VAL A N 1
ATOM 2121 C CA . VAL A 1 296 ? -6.019 0.237 11.060 1.00 84.56 296 VAL A CA 1
ATOM 2122 C C . VAL A 1 296 ? -6.192 0.759 12.463 1.00 84.56 296 VAL A C 1
ATOM 2124 O O . VAL A 1 296 ? -5.436 1.616 12.872 1.00 84.56 296 VAL A O 1
ATOM 2127 N N . CYS A 1 297 ? -7.107 0.174 13.234 1.00 85.00 297 CYS A N 1
ATOM 2128 C CA . CYS A 1 297 ? -7.353 0.643 14.592 1.00 85.00 297 CYS A CA 1
ATOM 2129 C C . CYS A 1 297 ? -6.095 0.552 15.488 1.00 85.00 297 CYS A C 1
ATOM 2131 O O . CYS A 1 297 ? -5.826 -0.487 16.104 1.00 85.00 297 CYS A O 1
ATOM 2133 N N . ASN A 1 298 ? -5.324 1.634 15.564 1.00 82.81 298 ASN A N 1
ATOM 2134 C CA . ASN A 1 298 ? -4.028 1.724 16.231 1.00 82.81 298 ASN A CA 1
ATOM 2135 C C . ASN A 1 298 ? -3.771 3.107 16.874 1.00 82.81 298 ASN A C 1
ATOM 2137 O O . ASN A 1 298 ? -2.695 3.320 17.442 1.00 82.81 298 ASN A O 1
ATOM 2141 N N . ASN A 1 299 ? -4.769 3.998 16.876 1.00 80.06 299 ASN A N 1
ATOM 2142 C CA . ASN A 1 299 ? -4.732 5.381 17.365 1.00 80.06 299 ASN A CA 1
ATOM 2143 C C . ASN A 1 299 ? -3.819 6.321 16.574 1.00 80.06 299 ASN A C 1
ATOM 2145 O O . ASN A 1 299 ? -3.337 7.324 17.113 1.00 80.06 299 ASN A O 1
ATOM 2149 N N . ILE A 1 300 ? -3.582 6.005 15.309 1.00 80.00 300 ILE A N 1
ATOM 2150 C CA . ILE A 1 300 ? -2.878 6.838 14.345 1.00 80.00 300 ILE A CA 1
ATOM 2151 C C . ILE A 1 300 ? -3.810 7.010 13.149 1.00 80.00 300 ILE A C 1
ATOM 2153 O O . ILE A 1 300 ? -4.563 6.117 12.804 1.00 80.00 300 ILE A O 1
ATOM 2157 N N . ASP A 1 301 ? -3.751 8.189 12.551 1.00 78.56 301 ASP A N 1
ATOM 2158 C CA . ASP A 1 301 ? -4.373 8.491 11.267 1.00 78.56 301 ASP A CA 1
ATOM 2159 C C . ASP A 1 301 ? -3.536 7.811 10.160 1.00 78.56 301 ASP A C 1
ATOM 2161 O O . ASP A 1 301 ? -2.454 8.295 9.790 1.00 78.56 301 ASP A O 1
ATOM 2165 N N . ASP A 1 302 ? -3.944 6.606 9.752 1.00 78.62 302 ASP A N 1
ATOM 2166 C CA . ASP A 1 302 ? -3.197 5.730 8.841 1.00 78.62 302 ASP A CA 1
ATOM 2167 C C . ASP A 1 302 ? -3.413 6.103 7.371 1.00 78.62 302 ASP A C 1
ATOM 2169 O O . ASP A 1 302 ? -2.520 5.858 6.534 1.00 78.62 302 ASP A O 1
ATOM 2173 N N . ASP A 1 303 ? -4.569 6.693 7.065 1.00 79.81 303 ASP A N 1
ATOM 2174 C CA . ASP A 1 303 ? -4.965 7.169 5.747 1.00 79.81 303 ASP A CA 1
ATOM 2175 C C . ASP A 1 303 ? -4.880 8.689 5.544 1.00 79.81 303 ASP A C 1
ATOM 2177 O O . ASP A 1 303 ? -4.924 9.161 4.402 1.00 79.81 303 ASP A O 1
ATOM 2181 N N . CYS A 1 304 ? -4.565 9.421 6.612 1.00 77.62 304 CYS A N 1
ATOM 2182 C CA . CYS A 1 304 ? -4.304 10.856 6.654 1.00 77.62 304 CYS A CA 1
ATOM 2183 C C . CYS A 1 304 ? -5.462 11.731 6.194 1.00 77.62 304 CYS A C 1
ATOM 2185 O O . CYS A 1 304 ? -5.229 12.819 5.639 1.00 77.62 304 CYS A O 1
ATOM 2187 N N . ASP A 1 305 ? -6.695 11.287 6.418 1.00 78.38 305 ASP A N 1
ATOM 2188 C CA . ASP A 1 305 ? -7.879 12.110 6.213 1.00 78.38 305 ASP A CA 1
ATOM 2189 C C . ASP A 1 305 ? -8.147 13.087 7.383 1.00 78.38 305 ASP A C 1
ATOM 2191 O O . ASP A 1 305 ? -8.977 14.001 7.270 1.00 78.38 305 ASP A O 1
ATOM 2195 N N . GLY A 1 306 ? -7.350 12.991 8.456 1.00 77.94 306 GLY A N 1
ATOM 2196 C CA . GLY A 1 306 ? -7.410 13.840 9.644 1.00 77.94 306 GLY A CA 1
ATOM 2197 C C . GLY A 1 306 ? -8.322 13.296 10.742 1.00 77.94 306 GLY A C 1
ATOM 2198 O O . GLY A 1 306 ? -8.443 13.932 11.799 1.00 77.94 306 GLY A O 1
ATOM 2199 N N . LEU A 1 307 ? -8.972 12.161 10.503 1.00 79.38 307 LEU A N 1
ATOM 2200 C CA . LEU A 1 307 ? -9.661 11.363 11.500 1.00 79.38 307 LEU A CA 1
ATOM 2201 C C . LEU A 1 307 ? -8.713 10.250 11.975 1.00 79.38 307 LEU A C 1
ATOM 2203 O O . LEU A 1 307 ? -7.680 9.990 11.379 1.00 79.38 307 LEU A O 1
ATOM 2207 N N . ILE A 1 308 ? -8.968 9.708 13.163 1.00 80.50 308 ILE A N 1
ATOM 2208 C CA . ILE A 1 308 ? -8.136 8.642 13.731 1.00 80.50 308 ILE A CA 1
ATOM 2209 C C . ILE A 1 308 ? -9.031 7.428 13.898 1.00 80.50 308 ILE A C 1
ATOM 2211 O O . ILE A 1 308 ? -9.988 7.489 14.683 1.00 80.50 308 ILE A O 1
ATOM 2215 N N . ASP A 1 309 ? -8.674 6.334 13.227 1.00 81.69 309 ASP A N 1
ATOM 2216 C CA . ASP A 1 309 ? -9.344 5.042 13.276 1.00 81.69 309 ASP A CA 1
ATOM 2217 C C . ASP A 1 309 ? -10.869 5.146 13.074 1.00 81.69 309 ASP A C 1
ATOM 2219 O O . ASP A 1 309 ? -11.666 4.519 13.795 1.00 81.69 309 ASP A O 1
ATOM 2223 N N . GLU A 1 310 ? -11.310 5.978 12.136 1.00 82.56 310 GLU A N 1
ATOM 2224 C CA . GLU A 1 310 ? -12.716 6.075 11.789 1.00 82.56 310 GLU A CA 1
ATOM 2225 C C . GLU A 1 310 ? -13.219 4.788 11.122 1.00 82.56 310 GLU A C 1
ATOM 2227 O O . GLU A 1 310 ? -12.478 3.963 10.594 1.00 82.56 310 GLU A O 1
ATOM 2232 N N . GLY A 1 311 ? -14.526 4.545 11.231 1.00 81.06 311 GLY A N 1
ATOM 2233 C CA . GLY A 1 311 ? -15.125 3.294 10.760 1.00 81.06 311 GLY A CA 1
ATOM 2234 C C . GLY A 1 311 ? -14.888 2.080 11.672 1.00 81.06 311 GLY A C 1
ATOM 2235 O O . GLY A 1 311 ? -15.500 1.037 11.436 1.00 81.06 311 GLY A O 1
ATOM 2236 N N . PHE A 1 312 ? -14.098 2.205 12.745 1.00 84.06 312 PHE A N 1
ATOM 2237 C CA . PHE A 1 312 ? -13.962 1.175 13.779 1.00 84.06 312 PHE A CA 1
ATOM 2238 C C . PHE A 1 312 ? -14.931 1.378 14.947 1.00 84.06 312 PHE A C 1
ATOM 2240 O O . PHE A 1 312 ? -15.293 2.495 15.313 1.00 84.06 312 PHE A O 1
ATOM 2247 N N . THR A 1 313 ? -15.338 0.268 15.570 1.00 84.25 313 THR A N 1
ATOM 2248 C CA . THR A 1 313 ? -15.985 0.317 16.890 1.00 84.25 313 THR A CA 1
ATOM 2249 C C . THR A 1 313 ? -14.924 0.637 17.933 1.00 84.25 313 THR A C 1
ATOM 2251 O O . THR A 1 313 ? -13.877 -0.010 17.968 1.00 84.25 313 THR A O 1
ATOM 2254 N N . LYS A 1 314 ? -15.195 1.642 18.762 1.00 84.06 314 LYS A N 1
ATOM 2255 C CA . LYS A 1 314 ? -14.268 2.151 19.765 1.00 84.06 314 LYS A CA 1
ATOM 2256 C C . LYS A 1 314 ? -14.783 1.887 21.175 1.00 84.06 314 LYS A C 1
ATOM 2258 O O . LYS A 1 314 ? -15.981 1.951 21.415 1.00 84.06 314 LYS A O 1
ATOM 2263 N N . TYR A 1 315 ? -13.856 1.660 22.098 1.00 85.06 315 TYR A N 1
ATOM 2264 C CA . TYR A 1 315 ? -14.115 1.357 23.507 1.00 85.06 315 TYR A CA 1
ATOM 2265 C C . TYR A 1 315 ? -13.475 2.419 24.410 1.00 85.06 315 TYR A C 1
ATOM 2267 O O . TYR A 1 315 ? -12.574 3.149 23.988 1.00 85.06 315 TYR A O 1
ATOM 2275 N N . CYS A 1 316 ? -13.912 2.538 25.657 1.00 83.50 316 CYS A N 1
ATOM 2276 C CA . CYS A 1 316 ? -13.259 3.380 26.664 1.00 83.50 316 CYS A CA 1
ATOM 2277 C C . CYS A 1 316 ? -12.634 2.515 27.765 1.00 83.50 316 CYS A C 1
ATOM 2279 O O . CYS A 1 316 ? -12.770 1.302 27.744 1.00 83.50 316 CYS A O 1
ATOM 2281 N N . ASN A 1 317 ? -11.872 3.114 28.683 1.00 77.19 317 ASN A N 1
ATOM 2282 C CA . ASN A 1 317 ? -11.447 2.427 29.907 1.00 77.19 317 ASN A CA 1
ATOM 2283 C C . ASN A 1 317 ? -11.457 3.414 31.078 1.00 77.19 317 ASN A C 1
ATOM 2285 O O . ASN A 1 317 ? -10.748 4.436 31.071 1.00 77.19 317 ASN A O 1
ATOM 2289 N N . ARG A 1 318 ? -12.270 3.117 32.094 1.00 73.19 318 ARG A N 1
ATOM 2290 C CA . ARG A 1 318 ? -12.351 3.891 33.337 1.00 73.19 318 ARG A CA 1
ATOM 2291 C C . ARG A 1 318 ? -11.199 3.511 34.291 1.00 73.19 318 ARG A C 1
ATOM 2293 O O . ARG A 1 318 ? -10.867 2.340 34.411 1.00 73.19 318 ARG A O 1
ATOM 2300 N N . PRO A 1 319 ? -10.581 4.472 35.017 1.00 57.75 319 PRO A N 1
ATOM 2301 C CA . PRO A 1 319 ? -10.990 5.864 35.201 1.00 57.75 319 PRO A CA 1
ATOM 2302 C C . PRO A 1 319 ? -10.148 6.904 34.453 1.00 57.75 319 PRO A C 1
ATOM 2304 O O . PRO A 1 319 ? -10.308 8.095 34.708 1.00 57.75 319 PRO A O 1
ATOM 2307 N N . SER A 1 320 ? -9.262 6.507 33.540 1.00 55.03 320 SER A N 1
ATOM 2308 C CA . SER A 1 320 ? -8.317 7.443 32.910 1.00 55.03 320 SER A CA 1
ATOM 2309 C C . SER A 1 320 ? -8.753 8.023 31.565 1.00 55.03 320 SER A C 1
ATOM 2311 O O . SER A 1 320 ? -8.167 9.028 31.163 1.00 55.03 320 SER A O 1
ATOM 2313 N N . ASN A 1 321 ? -9.756 7.470 30.870 1.00 61.06 321 ASN A N 1
ATOM 2314 C CA . ASN A 1 321 ? -10.236 8.099 29.640 1.00 61.06 321 ASN A CA 1
ATOM 2315 C C . ASN A 1 321 ? -11.690 7.719 29.286 1.00 61.06 321 ASN A C 1
ATOM 2317 O O . ASN A 1 321 ? -11.910 6.646 28.731 1.00 61.06 321 ASN A O 1
ATOM 2321 N N . PRO A 1 322 ? -12.684 8.589 29.558 1.00 67.25 322 PRO A N 1
ATOM 2322 C CA . PRO A 1 322 ? -14.082 8.337 29.197 1.00 67.25 322 PRO A CA 1
ATOM 2323 C C . PRO A 1 322 ? -14.359 8.498 27.690 1.00 67.25 322 PRO A C 1
ATOM 2325 O O . PRO A 1 322 ? -15.501 8.354 27.267 1.00 67.25 322 PRO A O 1
ATOM 2328 N N . THR A 1 323 ? -13.357 8.851 26.875 1.00 71.88 323 THR A N 1
ATOM 2329 C CA . THR A 1 323 ? -13.519 8.926 25.415 1.00 71.88 323 THR A CA 1
ATOM 2330 C C . THR A 1 323 ? -13.352 7.544 24.782 1.00 71.88 323 THR A C 1
ATOM 2332 O O . THR A 1 323 ? -12.460 6.786 25.169 1.00 71.88 323 THR A O 1
ATOM 2335 N N . GLN A 1 324 ? -14.225 7.213 23.822 1.00 73.50 324 GLN A N 1
ATOM 2336 C CA . GLN A 1 324 ? -14.163 5.969 23.050 1.00 73.50 324 GLN A CA 1
ATOM 2337 C C . GLN A 1 324 ? -12.973 6.011 22.080 1.00 73.50 324 GLN A C 1
ATOM 2339 O O . GLN A 1 324 ? -13.121 6.364 20.913 1.00 73.50 324 GLN A O 1
ATOM 2344 N N . ASN A 1 325 ? -11.787 5.662 22.576 1.00 78.69 325 ASN A N 1
ATOM 2345 C CA . ASN A 1 325 ? -10.532 5.724 21.823 1.00 78.69 325 ASN A CA 1
ATOM 2346 C C . ASN A 1 325 ? -9.765 4.391 21.828 1.00 78.69 325 ASN A C 1
ATOM 2348 O O . ASN A 1 325 ? -8.700 4.284 21.234 1.00 78.69 325 ASN A O 1
ATOM 2352 N N . LEU A 1 326 ? -10.247 3.356 22.508 1.00 82.31 326 LEU A N 1
ATOM 2353 C CA . LEU A 1 326 ? -9.614 2.042 22.490 1.00 82.31 326 LEU A CA 1
ATOM 2354 C C . LEU A 1 326 ? -10.115 1.227 21.305 1.00 82.31 326 LEU A C 1
ATOM 2356 O O . LEU A 1 326 ? -11.295 1.227 20.977 1.00 82.31 326 LEU A O 1
ATOM 2360 N N . CYS A 1 327 ? -9.192 0.509 20.681 1.00 85.62 327 CYS A N 1
ATOM 2361 C CA . CYS A 1 327 ? -9.462 -0.381 19.552 1.00 85.62 327 CYS A CA 1
ATOM 2362 C C . CYS A 1 327 ? -9.806 -1.807 19.969 1.00 85.62 327 CYS A C 1
ATOM 2364 O O . CYS A 1 327 ? -10.290 -2.607 19.173 1.00 85.62 327 CYS A O 1
ATOM 2366 N N . THR A 1 328 ? -9.523 -2.130 21.223 1.00 86.88 328 THR A N 1
ATOM 2367 C CA . THR A 1 328 ? -9.808 -3.419 21.830 1.00 86.88 328 THR A CA 1
ATOM 2368 C C . THR A 1 328 ? -10.688 -3.179 23.029 1.00 86.88 328 THR A C 1
ATOM 2370 O O . THR A 1 328 ? -10.366 -2.315 23.847 1.00 86.88 328 THR A O 1
ATOM 2373 N N . ASP A 1 329 ? -11.745 -3.970 23.128 1.00 85.94 329 ASP A N 1
ATOM 2374 C CA . ASP A 1 329 ? -12.593 -4.015 24.304 1.00 85.94 329 ASP A CA 1
ATOM 2375 C C . ASP A 1 329 ? -11.742 -4.427 25.520 1.00 85.94 329 ASP A C 1
ATOM 2377 O O . ASP A 1 329 ? -11.196 -5.538 25.528 1.00 85.94 329 ASP A O 1
ATOM 2381 N N . PRO A 1 330 ? -11.540 -3.544 26.516 1.00 84.62 330 PRO A N 1
ATOM 2382 C CA . PRO A 1 330 ? -10.839 -3.915 27.741 1.00 84.62 330 PRO A CA 1
ATOM 2383 C C . PRO A 1 330 ? -11.655 -4.876 28.619 1.00 84.62 330 PRO A C 1
ATOM 2385 O O . PRO A 1 330 ? -11.089 -5.451 29.551 1.00 84.62 330 PRO A O 1
ATOM 2388 N N . GLY A 1 331 ? -12.942 -5.058 28.312 1.00 85.25 331 GLY A N 1
ATOM 2389 C CA . GLY A 1 331 ? -13.914 -5.790 29.103 1.00 85.25 331 GLY A CA 1
ATOM 2390 C C . GLY A 1 331 ? -14.271 -5.081 30.406 1.00 85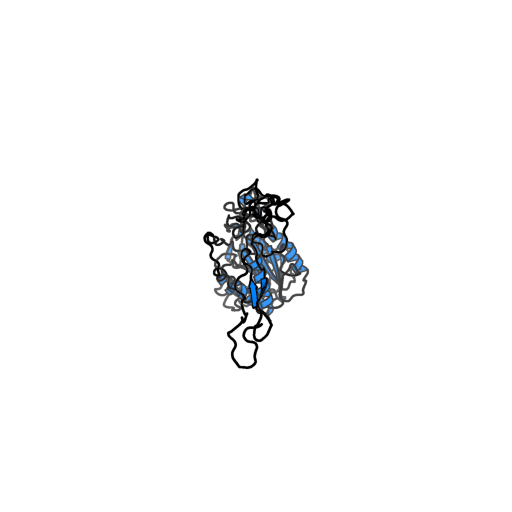.25 331 GLY A C 1
ATOM 2391 O O . GLY A 1 331 ? -13.607 -4.138 30.848 1.00 85.25 331 GLY A O 1
ATOM 2392 N N . GLU A 1 332 ? -15.297 -5.606 31.063 1.00 86.00 332 GLU A N 1
ATOM 2393 C CA . GLU A 1 332 ? -15.675 -5.187 32.404 1.00 86.00 332 GLU A CA 1
ATOM 2394 C C . GLU A 1 332 ? -14.875 -5.930 33.470 1.00 86.00 332 GLU A C 1
ATOM 2396 O O . GLU A 1 332 ? -14.784 -7.160 33.495 1.00 86.00 332 GLU A O 1
ATOM 2401 N N . THR A 1 333 ? -14.294 -5.169 34.397 1.00 84.94 333 THR A N 1
ATOM 2402 C CA . THR A 1 333 ? -13.545 -5.727 35.540 1.00 84.94 333 THR A CA 1
ATOM 2403 C C . THR A 1 333 ? -14.056 -5.242 36.892 1.00 84.94 333 THR A C 1
ATOM 2405 O O . THR A 1 333 ? -13.643 -5.769 37.928 1.00 84.94 333 THR A O 1
ATOM 2408 N N . LEU A 1 334 ? -14.959 -4.260 36.901 1.00 87.75 334 LEU A N 1
ATOM 2409 C CA . LEU A 1 334 ? -15.537 -3.662 38.095 1.00 87.75 334 LEU A CA 1
ATOM 2410 C C . LEU A 1 334 ? -17.054 -3.685 37.980 1.00 87.75 334 LEU A C 1
ATOM 2412 O O . LEU A 1 334 ? -17.592 -3.382 36.930 1.00 87.75 334 LEU A O 1
ATOM 2416 N N . CYS A 1 335 ? -17.724 -4.039 39.074 1.00 89.19 335 CYS A N 1
ATOM 2417 C CA . CYS A 1 335 ? -19.176 -3.980 39.154 1.00 89.19 335 CYS A CA 1
ATOM 2418 C C . CYS A 1 335 ? -19.569 -2.687 39.880 1.00 89.19 335 CYS A C 1
ATOM 2420 O O . CYS A 1 335 ? -19.822 -2.691 41.089 1.00 89.19 335 CYS A O 1
ATOM 2422 N N . ASP A 1 336 ? -19.460 -1.559 39.179 1.00 86.94 336 ASP A N 1
ATOM 2423 C CA . ASP A 1 336 ? -19.661 -0.212 39.724 1.00 86.94 336 ASP A CA 1
ATOM 2424 C C . ASP A 1 336 ? -20.882 0.508 39.135 1.00 86.94 336 ASP A C 1
ATOM 2426 O O . ASP A 1 336 ? -21.143 1.665 39.485 1.00 86.94 336 ASP A O 1
ATOM 2430 N N . GLY A 1 337 ? -21.675 -0.187 38.312 1.00 86.00 337 GLY A N 1
ATOM 2431 C CA . GLY A 1 337 ? -22.860 0.377 37.677 1.00 86.00 337 GLY A CA 1
ATOM 2432 C C . GLY A 1 337 ? -22.512 1.379 36.582 1.00 86.00 337 GLY A C 1
ATOM 2433 O O . GLY A 1 337 ? -23.370 2.179 36.198 1.00 86.00 337 GLY A O 1
ATOM 2434 N N . ILE A 1 338 ? -21.264 1.368 36.114 1.00 85.62 338 ILE A N 1
ATOM 2435 C CA . ILE A 1 338 ? -20.774 2.202 35.029 1.00 85.62 338 ILE A CA 1
ATOM 2436 C C . ILE A 1 338 ? -20.302 1.284 33.905 1.00 85.62 338 ILE A C 1
ATOM 2438 O O . ILE A 1 338 ? -19.681 0.259 34.137 1.00 85.62 338 ILE A O 1
ATOM 2442 N N . ASP A 1 339 ? -20.622 1.680 32.680 1.00 85.88 339 ASP A N 1
ATOM 2443 C CA . ASP A 1 339 ? -20.064 1.108 31.461 1.00 85.88 339 ASP A CA 1
ATOM 2444 C C . ASP A 1 339 ? -18.592 1.557 31.338 1.00 85.88 339 ASP A C 1
ATOM 2446 O O . ASP A 1 339 ? -18.297 2.703 30.976 1.00 85.88 339 ASP A O 1
ATOM 2450 N N . ASN A 1 340 ? -17.665 0.709 31.782 1.00 84.62 340 ASN A N 1
ATOM 2451 C CA . ASN A 1 340 ? -16.233 0.973 31.828 1.00 84.62 340 ASN A CA 1
ATOM 2452 C C . ASN A 1 340 ? -15.536 0.675 30.496 1.00 84.62 340 ASN A C 1
ATOM 2454 O O . ASN A 1 340 ? -14.444 1.217 30.299 1.00 84.62 340 ASN A O 1
ATOM 2458 N N . ASN A 1 341 ? -16.134 -0.121 29.601 1.00 87.44 341 ASN A N 1
ATOM 2459 C CA . ASN A 1 341 ? -15.645 -0.361 28.237 1.00 87.44 341 ASN A CA 1
ATOM 2460 C C . ASN A 1 341 ? -16.408 0.413 27.139 1.00 87.44 341 ASN A C 1
ATOM 2462 O O . ASN A 1 341 ? -15.946 0.463 25.997 1.00 87.44 341 ASN A O 1
ATOM 2466 N N . CYS A 1 342 ? -17.482 1.121 27.483 1.00 86.19 342 CYS A N 1
ATOM 2467 C CA . CYS A 1 342 ? -18.349 1.881 26.582 1.00 86.19 342 CYS A CA 1
ATOM 2468 C C . CYS A 1 342 ? -19.049 1.026 25.507 1.00 86.19 342 CYS A C 1
ATOM 2470 O O . CYS A 1 342 ? -19.297 1.527 24.402 1.00 86.19 342 CYS A O 1
ATOM 2472 N N . ASP A 1 343 ? -19.356 -0.242 25.795 1.00 86.06 343 ASP A N 1
ATOM 2473 C CA . ASP A 1 343 ? -20.044 -1.149 24.865 1.00 86.06 343 ASP A CA 1
ATOM 2474 C C . ASP A 1 343 ? -21.587 -0.991 24.878 1.00 86.06 343 ASP A C 1
ATOM 2476 O O . ASP A 1 343 ? -22.303 -1.594 24.067 1.00 86.06 343 ASP A O 1
ATOM 2480 N N . GLY A 1 344 ? -22.111 -0.133 25.760 1.00 85.69 344 GLY A N 1
ATOM 2481 C CA . GLY A 1 344 ? -23.535 0.133 25.954 1.00 85.69 344 GLY A CA 1
ATOM 2482 C C . GLY A 1 344 ? -24.217 -0.792 26.964 1.00 85.69 344 GLY A C 1
ATOM 2483 O O . GLY A 1 344 ? -25.440 -0.700 27.139 1.00 85.69 344 GLY A O 1
ATOM 2484 N N . ARG A 1 345 ? -23.472 -1.686 27.614 1.00 86.88 345 ARG A N 1
ATOM 2485 C CA . ARG A 1 345 ? -23.911 -2.532 28.725 1.00 86.88 345 ARG A CA 1
ATOM 2486 C C . ARG A 1 345 ? -23.228 -2.069 30.005 1.00 86.88 345 ARG A C 1
ATOM 2488 O O . ARG A 1 345 ? -22.565 -1.046 30.056 1.00 86.88 345 ARG A O 1
ATOM 2495 N N . THR A 1 346 ? -23.595 -2.680 31.120 1.00 87.75 346 THR A N 1
ATOM 2496 C CA . THR A 1 346 ? -23.116 -2.234 32.427 1.00 87.75 346 THR A CA 1
ATOM 2497 C C . THR A 1 346 ? -22.861 -3.451 33.289 1.00 87.75 346 THR A C 1
ATOM 2499 O O . THR A 1 346 ? -23.794 -4.203 33.597 1.00 87.75 346 THR A O 1
ATOM 2502 N N . ASP A 1 347 ? -21.608 -3.607 33.707 1.00 87.38 347 ASP A N 1
ATOM 2503 C CA . ASP A 1 347 ? -21.105 -4.722 34.508 1.00 87.38 347 ASP A CA 1
ATOM 2504 C C . ASP A 1 347 ? -21.417 -6.108 33.889 1.00 87.38 347 ASP A C 1
ATOM 2506 O O . ASP A 1 347 ? -21.779 -7.064 34.592 1.00 87.38 347 ASP A O 1
ATOM 2510 N N . GLU A 1 348 ? -21.354 -6.240 32.561 1.00 87.88 348 GLU A N 1
ATOM 2511 C CA . GLU A 1 348 ? -21.649 -7.500 31.884 1.00 87.88 348 GLU A CA 1
ATOM 2512 C C . GLU A 1 348 ? -20.669 -8.609 32.288 1.00 87.88 348 GLU A C 1
ATOM 2514 O O . GLU A 1 348 ? -19.456 -8.436 32.356 1.00 87.88 348 GLU A O 1
ATOM 2519 N N . GLY A 1 349 ? -21.217 -9.781 32.617 1.00 86.69 349 GLY A N 1
ATOM 2520 C CA . GLY A 1 349 ? -20.431 -10.900 33.145 1.00 86.69 349 GLY A CA 1
ATOM 2521 C C . GLY A 1 349 ? -19.960 -10.736 34.597 1.00 86.69 349 GLY A C 1
ATOM 2522 O O . GLY A 1 349 ? -19.377 -11.678 35.132 1.00 86.69 349 GLY A O 1
ATOM 2523 N N . LEU A 1 350 ? -20.235 -9.600 35.252 1.00 89.50 350 LEU A N 1
ATOM 2524 C CA . LEU A 1 350 ? -19.886 -9.348 36.659 1.00 89.50 350 LEU A CA 1
ATOM 2525 C C . LEU A 1 350 ? -21.087 -9.375 37.612 1.00 89.50 350 LEU A C 1
ATOM 2527 O O . LEU A 1 350 ? -20.910 -9.467 38.829 1.00 89.50 350 LEU A O 1
ATOM 2531 N N . ARG A 1 351 ? -22.305 -9.291 37.073 1.00 88.44 351 ARG A N 1
ATOM 2532 C CA . ARG A 1 351 ? -23.547 -9.399 37.846 1.00 88.44 351 ARG A CA 1
ATOM 2533 C C . ARG A 1 351 ? -23.828 -10.854 38.235 1.00 88.44 351 ARG A C 1
ATOM 2535 O O . ARG A 1 351 ? -23.608 -11.767 37.441 1.00 88.44 351 ARG A O 1
ATOM 2542 N N . ASN A 1 352 ? -24.326 -11.060 39.452 1.00 88.06 352 ASN A N 1
ATOM 2543 C CA . ASN A 1 352 ? -24.849 -12.348 39.913 1.00 88.06 352 ASN A CA 1
ATOM 2544 C C . ASN A 1 352 ? -26.195 -12.687 39.246 1.00 88.06 352 ASN A C 1
ATOM 2546 O O . ASN A 1 352 ? -26.684 -11.942 38.395 1.00 88.06 352 ASN A O 1
ATOM 2550 N N . LEU A 1 353 ? -26.801 -13.809 39.644 1.00 89.06 353 LEU A N 1
ATOM 2551 C CA . LEU A 1 353 ? -28.089 -14.271 39.117 1.00 89.06 353 LEU A CA 1
ATOM 2552 C C . LEU A 1 353 ? -29.218 -13.248 39.338 1.00 89.06 353 LEU A C 1
ATOM 2554 O O . LEU A 1 353 ? -30.043 -13.052 38.450 1.00 89.06 353 LEU A O 1
ATOM 2558 N N . CYS A 1 354 ? -29.167 -12.485 40.435 1.00 88.19 354 CYS A N 1
ATOM 2559 C CA . CYS A 1 354 ? -30.080 -11.369 40.701 1.00 88.19 354 CYS A CA 1
ATOM 2560 C C . CYS A 1 354 ? -29.826 -10.114 39.854 1.00 88.19 354 CYS A C 1
ATOM 2562 O O . CYS A 1 354 ? -30.474 -9.084 40.052 1.00 88.19 354 CYS A O 1
ATOM 2564 N N . GLY A 1 355 ? -28.846 -10.128 38.949 1.00 86.25 355 GLY A N 1
ATOM 2565 C CA . GLY A 1 355 ? -28.466 -8.951 38.175 1.00 86.25 355 GLY A CA 1
ATOM 2566 C C . GLY A 1 355 ? -27.793 -7.861 39.018 1.00 86.25 355 GLY A C 1
ATOM 2567 O O . GLY A 1 355 ? -27.675 -6.726 38.557 1.00 86.25 355 GLY A O 1
ATOM 2568 N N . THR A 1 356 ? -27.350 -8.173 40.239 1.00 87.88 356 THR A N 1
ATOM 2569 C CA . THR A 1 356 ? -26.672 -7.235 41.149 1.00 87.88 356 THR A CA 1
ATOM 2570 C C . THR A 1 356 ? -25.181 -7.540 41.256 1.00 87.88 356 THR A C 1
ATOM 2572 O O . THR A 1 356 ? -24.706 -8.592 40.835 1.00 87.88 356 THR A O 1
ATOM 2575 N N . CYS A 1 357 ? -24.418 -6.590 41.788 1.00 87.31 357 CYS A N 1
ATOM 2576 C CA . CYS A 1 357 ? -22.983 -6.738 41.980 1.00 87.31 357 CYS A CA 1
ATOM 2577 C C . CYS A 1 357 ? -22.649 -7.512 43.255 1.00 87.31 357 CYS A C 1
ATOM 2579 O O . CYS A 1 357 ? -23.191 -7.215 44.319 1.00 87.31 357 CYS A O 1
ATOM 2581 N N . GLY A 1 358 ? -21.676 -8.422 43.163 1.00 85.00 358 GLY A N 1
ATOM 2582 C CA . GLY A 1 358 ? -21.208 -9.226 44.293 1.00 85.00 358 GLY A CA 1
ATOM 2583 C C . GLY A 1 358 ? -21.887 -10.597 44.378 1.00 85.00 358 GLY A C 1
ATOM 2584 O O . GLY A 1 358 ? -22.569 -10.999 43.438 1.00 85.00 358 GLY A O 1
ATOM 2585 N N . PRO A 1 359 ? -21.676 -11.357 45.468 1.00 86.94 359 PRO A N 1
ATOM 2586 C CA . PRO A 1 359 ? -22.377 -12.624 45.665 1.00 86.94 359 PRO A CA 1
ATOM 2587 C C . PRO A 1 359 ? -23.892 -12.395 45.663 1.00 86.94 359 PRO A C 1
ATOM 2589 O O . PRO A 1 359 ? -24.348 -11.318 46.054 1.00 86.94 359 PRO A O 1
ATOM 2592 N N . ALA A 1 360 ? -24.654 -13.387 45.202 1.00 88.12 360 ALA A N 1
ATOM 2593 C CA . ALA A 1 360 ? -26.101 -13.366 45.369 1.00 88.12 360 ALA A CA 1
ATOM 2594 C C . ALA A 1 360 ? -26.443 -13.188 46.863 1.00 88.12 360 ALA A C 1
ATOM 2596 O O . ALA A 1 360 ? -25.654 -13.623 47.720 1.00 88.12 360 ALA A O 1
ATOM 2597 N N . PRO A 1 361 ? -27.547 -12.496 47.194 1.00 88.44 361 PRO A N 1
ATOM 2598 C CA . PRO A 1 361 ? -28.063 -12.485 48.557 1.00 88.44 361 PRO A CA 1
ATOM 2599 C C . PRO A 1 361 ? -28.234 -13.917 49.075 1.00 88.44 361 PRO A C 1
ATOM 2601 O O . PRO A 1 361 ? -28.276 -14.862 48.306 1.00 88.44 361 PRO A O 1
ATOM 2604 N N . THR A 1 362 ? -28.268 -14.099 50.388 1.00 87.56 362 THR A N 1
ATOM 2605 C CA . THR A 1 362 ? -28.638 -15.402 50.951 1.00 87.56 362 THR A CA 1
ATOM 2606 C C . THR A 1 362 ? -30.149 -15.509 51.001 1.00 87.56 362 THR A C 1
ATOM 2608 O O . THR A 1 362 ? -30.782 -14.524 51.384 1.00 87.56 362 THR A O 1
ATOM 2611 N N . GLU A 1 363 ? -30.680 -16.702 50.762 1.00 87.06 363 GLU A N 1
ATOM 2612 C CA . GLU A 1 363 ? -32.097 -16.987 50.957 1.00 87.06 363 GLU A CA 1
ATOM 2613 C C . GLU A 1 363 ? -32.627 -16.572 52.334 1.00 87.06 363 GLU A C 1
ATOM 2615 O O . GLU A 1 363 ? -31.960 -16.712 53.373 1.00 87.06 363 GLU A O 1
ATOM 2620 N N . ILE A 1 364 ? -33.861 -16.071 52.331 1.00 86.62 364 ILE A N 1
ATOM 2621 C CA . ILE A 1 364 ? -34.666 -15.743 53.508 1.00 86.62 364 ILE A CA 1
ATOM 2622 C C . ILE A 1 364 ? -36.000 -16.450 53.309 1.00 86.62 364 ILE A C 1
ATOM 2624 O O . ILE A 1 364 ? -36.534 -16.406 52.223 1.00 86.62 364 ILE A O 1
ATOM 2628 N N . CYS A 1 365 ? -36.549 -17.066 54.360 1.00 80.19 365 CYS A N 1
ATOM 2629 C CA . CYS A 1 365 ? -37.851 -17.735 54.297 1.00 80.19 365 CYS A CA 1
ATOM 2630 C C . CYS A 1 365 ? -38.987 -16.702 54.195 1.00 80.19 365 CYS A C 1
ATOM 2632 O O . CYS A 1 365 ? -39.592 -16.338 55.214 1.00 80.19 365 CYS A O 1
ATOM 2634 N N . ASP A 1 366 ? -39.218 -16.168 52.999 1.00 83.31 366 ASP A N 1
ATOM 2635 C CA . ASP A 1 366 ? -40.236 -15.158 52.712 1.00 83.31 366 ASP A CA 1
ATOM 2636 C C . ASP A 1 366 ? -41.024 -15.404 51.413 1.00 83.31 366 ASP A C 1
ATOM 2638 O O . ASP A 1 366 ? -41.813 -14.540 51.012 1.00 83.31 366 ASP A O 1
ATOM 2642 N N . LEU A 1 367 ? -40.918 -16.614 50.847 1.00 77.56 367 LEU A N 1
ATOM 2643 C CA . LEU A 1 367 ? -41.566 -17.065 49.610 1.00 77.56 367 LEU A CA 1
ATOM 2644 C C . LEU A 1 367 ? -41.134 -16.247 48.384 1.00 77.56 367 LEU A C 1
ATOM 2646 O O . LEU A 1 367 ? -41.893 -16.105 47.419 1.00 77.56 367 LEU A O 1
ATOM 2650 N N . ILE A 1 368 ? -39.938 -15.665 48.436 1.00 85.19 368 ILE A N 1
ATOM 2651 C CA . ILE A 1 368 ? -39.320 -14.929 47.339 1.00 85.19 368 ILE A CA 1
ATOM 2652 C C . ILE A 1 368 ? -37.955 -15.555 47.085 1.00 85.19 368 ILE A C 1
ATOM 2654 O O . ILE A 1 368 ? -37.175 -15.727 48.007 1.00 85.19 368 ILE A O 1
ATOM 2658 N N . ASP A 1 369 ? -37.647 -15.810 45.819 1.00 85.69 369 ASP A N 1
ATOM 2659 C CA . ASP A 1 369 ? -36.303 -16.163 45.356 1.00 85.69 369 ASP A CA 1
ATOM 2660 C C . ASP A 1 369 ? -35.339 -14.984 45.627 1.00 85.69 369 ASP A C 1
ATOM 2662 O O . ASP A 1 369 ? -35.343 -13.967 44.919 1.00 85.69 369 ASP A O 1
ATOM 2666 N N . ASN A 1 370 ? -34.617 -15.057 46.745 1.00 88.06 370 ASN A N 1
ATOM 2667 C CA . ASN A 1 370 ? -33.792 -13.982 47.295 1.00 88.06 370 ASN A CA 1
ATOM 2668 C C . ASN A 1 370 ? -32.397 -13.973 46.652 1.00 88.06 370 ASN A C 1
ATOM 2670 O O . ASN A 1 370 ? -31.779 -12.908 46.535 1.00 88.06 370 ASN A O 1
ATOM 2674 N N . ASP A 1 371 ? -31.902 -15.138 46.244 1.00 90.19 371 ASP A N 1
ATOM 2675 C CA . ASP A 1 371 ? -30.612 -15.349 45.596 1.00 90.19 371 ASP A CA 1
ATOM 2676 C C . ASP A 1 371 ? -30.702 -15.486 44.059 1.00 90.19 371 ASP A C 1
ATOM 2678 O O . ASP A 1 371 ? -29.688 -15.415 43.346 1.00 90.19 371 ASP A O 1
ATOM 2682 N N . CYS A 1 372 ? -31.935 -15.479 43.553 1.00 91.81 372 CYS A N 1
ATOM 2683 C CA . CYS A 1 372 ? -32.335 -15.470 42.154 1.00 91.81 372 CYS A CA 1
ATOM 2684 C C . CYS A 1 372 ? -31.895 -16.720 41.385 1.00 91.81 372 CYS A C 1
ATOM 2686 O O . CYS A 1 372 ? -31.619 -16.636 40.179 1.00 91.81 372 CYS A O 1
ATOM 2688 N N . ASP A 1 373 ? -31.783 -17.866 42.058 1.00 89.12 373 ASP A N 1
ATOM 2689 C CA . ASP A 1 373 ? -31.398 -19.140 41.457 1.00 89.12 373 ASP A CA 1
ATOM 2690 C C . ASP A 1 373 ? -32.564 -19.918 40.820 1.00 89.12 373 ASP A C 1
ATOM 2692 O O . ASP A 1 373 ? -32.350 -21.004 40.269 1.00 89.12 373 ASP A O 1
ATOM 2696 N N . THR A 1 374 ? -33.756 -19.311 40.768 1.00 87.69 374 THR A N 1
ATOM 2697 C CA . THR A 1 374 ? -35.042 -19.842 40.279 1.00 87.69 374 THR A CA 1
ATOM 2698 C C . THR A 1 374 ? -35.753 -20.809 41.216 1.00 87.69 374 THR A C 1
ATOM 2700 O O . THR A 1 374 ? -36.853 -21.266 40.883 1.00 87.69 374 THR A O 1
ATOM 2703 N N . LEU A 1 375 ? -35.159 -21.123 42.362 1.00 83.75 375 LEU A N 1
ATOM 2704 C CA . LEU A 1 375 ? -35.802 -21.841 43.448 1.00 83.75 375 LEU A CA 1
ATOM 2705 C C . LEU A 1 375 ? -36.301 -20.822 44.479 1.00 83.75 375 LEU A C 1
ATOM 2707 O O . LEU A 1 375 ? -36.039 -19.630 44.392 1.00 83.75 375 LEU A O 1
ATOM 2711 N N . THR A 1 376 ? -37.192 -21.248 45.363 1.00 82.88 376 THR A N 1
ATOM 2712 C CA . THR A 1 376 ? -37.766 -20.366 46.382 1.00 82.88 376 THR A CA 1
ATOM 2713 C C . THR A 1 376 ? -37.582 -21.026 47.733 1.00 82.88 376 THR A C 1
ATOM 2715 O O . THR A 1 376 ? -37.927 -22.200 47.886 1.00 82.88 376 THR A O 1
ATOM 2718 N N . ASP A 1 377 ? -37.061 -20.268 48.702 1.00 75.12 377 ASP A N 1
ATOM 2719 C CA . ASP A 1 377 ? -36.886 -20.675 50.096 1.00 75.12 377 ASP A CA 1
ATOM 2720 C C . ASP A 1 377 ? -36.109 -22.007 50.283 1.00 75.12 377 ASP A C 1
ATOM 2722 O O . ASP A 1 377 ? -36.365 -22.787 51.216 1.00 75.12 377 ASP A O 1
ATOM 2726 N N . GLU A 1 378 ? -35.135 -22.297 49.414 1.00 77.50 378 GLU A N 1
ATOM 2727 C CA . GLU A 1 378 ? -34.336 -23.519 49.460 1.00 77.50 378 GLU A CA 1
ATOM 2728 C C . GLU A 1 378 ? -33.210 -23.453 50.515 1.00 77.50 378 GLU A C 1
ATOM 2730 O O . GLU A 1 378 ? -33.235 -22.682 51.477 1.00 77.50 378 GLU A O 1
ATOM 2735 N N . GLY A 1 379 ? -32.274 -24.406 50.491 1.00 76.12 379 GLY A N 1
ATOM 2736 C CA . GLY A 1 379 ? -31.147 -24.419 51.438 1.00 76.12 379 GLY A CA 1
ATOM 2737 C C . GLY A 1 379 ? -31.508 -24.629 52.924 1.00 76.12 379 GLY A C 1
ATOM 2738 O O . GLY A 1 379 ? -30.618 -24.630 53.776 1.00 76.12 379 GLY A O 1
ATOM 2739 N N . GLY A 1 380 ? -32.783 -24.863 53.257 1.00 70.50 380 GLY A N 1
ATOM 2740 C CA . GLY A 1 380 ? -33.251 -25.113 54.626 1.00 70.50 380 GLY A CA 1
ATOM 2741 C C . GLY A 1 380 ? -33.497 -23.849 55.456 1.00 70.50 380 GLY A C 1
ATOM 2742 O O . GLY A 1 380 ? -33.518 -23.924 56.693 1.00 70.50 380 GLY A O 1
ATOM 2743 N N . VAL A 1 381 ? -33.694 -22.701 54.802 1.00 76.19 381 VAL A N 1
ATOM 2744 C CA . VAL A 1 381 ? -33.911 -21.411 55.471 1.00 76.19 381 VAL A CA 1
ATOM 2745 C C . VAL A 1 381 ? -35.231 -21.363 56.255 1.00 76.19 381 VAL A C 1
ATOM 2747 O O . VAL A 1 381 ? -35.290 -20.744 57.317 1.00 76.19 381 VAL A O 1
ATOM 2750 N N . CYS A 1 382 ? -36.260 -22.110 55.846 1.00 69.31 382 CYS A N 1
ATOM 2751 C CA . CYS A 1 382 ? -37.560 -22.173 56.533 1.00 69.31 382 CYS A CA 1
ATOM 2752 C C . CYS A 1 382 ? -37.610 -23.033 57.814 1.00 69.31 382 CYS A C 1
ATOM 2754 O O . CYS A 1 382 ? -38.656 -23.581 58.191 1.00 69.31 382 CYS A O 1
ATOM 2756 N N . THR A 1 383 ? -36.495 -23.143 58.546 1.00 67.88 383 THR A N 1
ATOM 2757 C CA . THR A 1 383 ? -36.440 -23.949 59.772 1.00 67.88 383 THR A CA 1
ATOM 2758 C C . THR A 1 383 ? -36.661 -23.135 61.063 1.00 67.88 383 THR A C 1
ATOM 2760 O O . THR A 1 383 ? -35.957 -22.153 61.298 1.00 67.88 383 THR A O 1
ATOM 2763 N N . PRO A 1 384 ? -37.588 -23.556 61.964 1.00 58.47 384 PRO A N 1
ATOM 2764 C CA . PRO A 1 384 ? -38.480 -24.718 61.895 1.00 58.47 384 PRO A CA 1
ATOM 2765 C C . PRO A 1 384 ? -39.942 -24.303 61.639 1.00 58.47 384 PRO A C 1
ATOM 2767 O O . PRO A 1 384 ? -40.625 -23.858 62.563 1.00 58.47 384 PRO A O 1
ATOM 2770 N N . GLY A 1 385 ? -40.456 -24.493 60.421 1.00 61.19 385 GLY A N 1
ATOM 2771 C CA . GLY A 1 385 ? -41.892 -24.311 60.177 1.00 61.19 385 GLY A CA 1
ATOM 2772 C C . GLY A 1 385 ? -42.468 -25.020 58.956 1.00 61.19 385 GLY A C 1
ATOM 2773 O O . GLY A 1 385 ? -43.548 -25.593 59.074 1.00 61.19 385 GLY A O 1
ATOM 2774 N N . CYS A 1 386 ? -41.748 -25.030 57.837 1.00 61.94 386 CYS A N 1
ATOM 2775 C CA . CYS A 1 386 ? -42.141 -25.735 56.619 1.00 61.94 386 CYS A CA 1
ATOM 2776 C C . CYS A 1 386 ? -40.966 -26.620 56.210 1.00 61.94 386 CYS A C 1
ATOM 2778 O O . CYS A 1 386 ? -39.875 -26.133 55.919 1.00 61.94 386 CYS A O 1
ATOM 2780 N N . THR A 1 387 ? -41.146 -27.932 56.335 1.00 60.81 387 THR A N 1
ATOM 2781 C CA . THR A 1 387 ? -40.207 -28.915 55.796 1.00 60.81 387 THR A CA 1
ATOM 2782 C C . THR A 1 387 ? -40.844 -29.454 54.532 1.00 60.81 387 THR A C 1
ATOM 2784 O O . THR A 1 387 ? -41.840 -30.161 54.689 1.00 60.81 387 THR A O 1
ATOM 2787 N N . PRO A 1 388 ? -40.293 -29.157 53.347 1.00 66.94 388 PRO A N 1
ATOM 2788 C CA . PRO A 1 388 ? -40.907 -29.556 52.094 1.00 66.94 388 PRO A CA 1
ATOM 2789 C C . PRO A 1 388 ? -41.077 -31.085 52.042 1.00 66.94 388 PRO A C 1
ATOM 2791 O O . PRO A 1 388 ? -40.116 -31.850 52.167 1.00 66.94 388 PRO A O 1
ATOM 2794 N N . THR A 1 389 ? -42.318 -31.542 51.939 1.00 67.94 389 THR A N 1
ATOM 2795 C CA . THR A 1 389 ? -42.818 -32.917 51.916 1.00 67.94 389 THR A CA 1
ATOM 2796 C C . THR A 1 389 ? -43.906 -33.022 50.859 1.00 67.94 389 THR A C 1
ATOM 2798 O O . THR A 1 389 ? -44.699 -32.116 50.741 1.00 67.94 389 THR A O 1
ATOM 2801 N N . ALA A 1 390 ? -43.970 -34.126 50.110 1.00 77.25 390 ALA A N 1
ATOM 2802 C CA . ALA A 1 390 ? -44.926 -34.256 49.008 1.00 77.25 390 ALA A CA 1
ATOM 2803 C C . ALA A 1 390 ? -46.357 -33.880 49.415 1.00 77.25 390 ALA A C 1
ATOM 2805 O O . ALA A 1 390 ? -46.855 -34.409 50.417 1.00 77.25 390 ALA A O 1
ATOM 2806 N N . GLU A 1 391 ? -46.989 -33.056 48.581 1.00 84.00 391 GLU A N 1
ATOM 2807 C CA . GLU A 1 391 ? -48.357 -32.590 48.755 1.00 84.00 391 GLU A CA 1
ATOM 2808 C C . GLU A 1 391 ? -49.292 -33.745 49.137 1.00 84.00 391 GLU A C 1
ATOM 2810 O O . GLU A 1 391 ? -49.464 -34.744 48.418 1.00 84.00 391 GLU A O 1
ATOM 2815 N N . ILE A 1 392 ? -49.899 -33.635 50.315 1.00 87.31 392 ILE A N 1
ATOM 2816 C CA . ILE A 1 392 ? -50.986 -34.511 50.736 1.00 87.31 392 ILE A CA 1
ATOM 2817 C C . ILE A 1 392 ? -52.234 -33.660 50.838 1.00 87.31 392 ILE A C 1
ATOM 2819 O O . ILE A 1 392 ? -52.176 -32.590 51.399 1.00 87.31 392 ILE A O 1
ATOM 2823 N N . CYS A 1 393 ? -53.375 -34.183 50.374 1.00 88.69 393 CYS A N 1
ATOM 2824 C CA . CYS A 1 393 ? -54.649 -33.455 50.333 1.00 88.69 393 CYS A CA 1
ATOM 2825 C C . CYS A 1 393 ? -55.136 -33.035 51.734 1.00 88.69 393 CYS A C 1
ATOM 2827 O O . CYS A 1 393 ? -55.997 -33.692 52.333 1.00 88.69 393 CYS A O 1
ATOM 2829 N N . ASN A 1 394 ? -54.549 -31.982 52.280 1.00 87.62 394 ASN A N 1
ATOM 2830 C CA . ASN A 1 394 ? -54.648 -31.553 53.666 1.00 87.62 394 ASN A CA 1
ATOM 2831 C C . ASN A 1 394 ? -54.800 -30.025 53.761 1.00 87.62 394 ASN A C 1
ATOM 2833 O O . ASN A 1 394 ? -54.939 -29.509 54.877 1.00 87.62 394 ASN A O 1
ATOM 2837 N N . ASN A 1 395 ? -54.841 -29.335 52.612 1.00 82.19 395 ASN A N 1
ATOM 2838 C CA . ASN A 1 395 ? -54.937 -27.886 52.519 1.00 82.19 395 ASN A CA 1
ATOM 2839 C C . ASN A 1 395 ? -53.727 -27.170 53.145 1.00 82.19 395 ASN A C 1
ATOM 2841 O O . ASN A 1 395 ? -53.889 -26.148 53.824 1.00 82.19 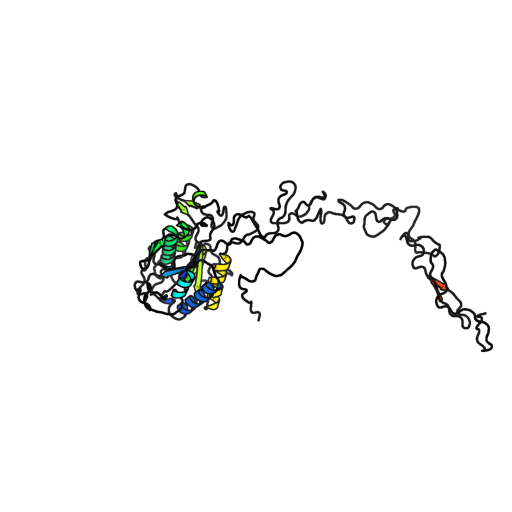395 ASN A O 1
ATOM 2845 N N . ARG A 1 396 ? -52.529 -27.727 52.960 1.00 81.75 396 ARG A N 1
ATOM 2846 C CA . ARG A 1 396 ? -51.224 -27.152 53.290 1.00 81.75 396 ARG A CA 1
ATOM 2847 C C . ARG A 1 396 ? -50.331 -27.294 52.069 1.00 81.75 396 ARG A C 1
ATOM 2849 O O . ARG A 1 396 ? -50.515 -28.212 51.295 1.00 81.75 396 ARG A O 1
ATOM 2856 N N . ASP A 1 397 ? -49.425 -26.342 51.943 1.00 74.81 397 ASP A N 1
ATOM 2857 C CA . ASP A 1 397 ? -48.260 -26.434 51.077 1.00 74.81 397 ASP A CA 1
ATOM 2858 C C . ASP A 1 397 ? -47.234 -27.236 51.874 1.00 74.81 397 ASP A C 1
ATOM 2860 O O . ASP A 1 397 ? -46.576 -26.736 52.796 1.00 74.81 397 ASP A O 1
ATOM 2864 N N . ASP A 1 398 ? -47.314 -28.542 51.684 1.00 76.94 398 ASP A N 1
ATOM 2865 C CA . ASP A 1 398 ? -46.455 -29.486 52.349 1.00 76.94 398 ASP A CA 1
ATOM 2866 C C . ASP A 1 398 ? -45.069 -29.461 51.714 1.00 76.94 398 ASP A C 1
ATOM 2868 O O . ASP A 1 398 ? -44.120 -29.664 52.471 1.00 76.94 398 ASP A O 1
ATOM 2872 N N . ASP A 1 399 ? -44.928 -29.222 50.403 1.00 70.69 399 ASP A N 1
ATOM 2873 C CA . ASP A 1 399 ? -43.649 -29.231 49.678 1.00 70.69 399 ASP A CA 1
ATOM 2874 C C . ASP A 1 399 ? -42.971 -27.864 49.543 1.00 70.69 399 ASP A C 1
ATOM 2876 O O . ASP A 1 399 ? -41.889 -27.766 48.958 1.00 70.69 399 ASP A O 1
ATOM 2880 N N . CYS A 1 400 ? -43.524 -26.874 50.242 1.00 73.75 400 CYS A N 1
ATOM 2881 C CA . CYS A 1 400 ? -43.026 -25.512 50.393 1.00 73.75 400 CYS A CA 1
ATOM 2882 C C . CYS A 1 400 ? -42.712 -24.849 49.039 1.00 73.75 400 CYS A C 1
ATOM 2884 O O . CYS A 1 400 ? -41.832 -23.991 48.973 1.00 73.75 400 CYS A O 1
ATOM 2886 N N . ASP A 1 401 ? -43.404 -25.260 47.971 1.00 71.50 401 ASP A N 1
ATOM 2887 C CA . ASP A 1 401 ? -43.245 -24.739 46.611 1.00 71.50 401 ASP A CA 1
ATOM 2888 C C . ASP A 1 401 ? -44.256 -23.627 46.281 1.00 71.50 401 ASP A C 1
ATOM 2890 O O . ASP A 1 401 ? -44.278 -23.087 45.168 1.00 71.50 401 ASP A O 1
ATOM 2894 N N . THR A 1 402 ? -45.052 -23.239 47.284 1.00 65.44 402 THR A N 1
ATOM 2895 C CA . THR A 1 402 ? -46.129 -22.242 47.277 1.00 65.44 402 THR A CA 1
ATOM 2896 C C . THR A 1 402 ? -47.466 -22.709 46.703 1.00 65.44 402 THR A C 1
ATOM 2898 O O . THR A 1 402 ? -48.453 -21.958 46.770 1.00 65.44 402 THR A O 1
ATOM 2901 N N . MET A 1 403 ? -47.563 -23.925 46.167 1.00 78.31 403 MET A N 1
ATOM 2902 C CA . MET A 1 403 ? -48.790 -24.455 45.583 1.00 78.31 403 MET A CA 1
ATOM 2903 C C . MET A 1 403 ? -49.474 -25.455 46.521 1.00 78.31 403 MET A C 1
ATOM 2905 O O . MET A 1 403 ? -49.031 -26.566 46.745 1.00 78.31 403 MET A O 1
ATOM 2909 N N . ILE A 1 404 ? -50.649 -25.077 47.035 1.00 78.94 404 ILE A N 1
ATOM 2910 C CA . ILE A 1 404 ? -51.417 -25.930 47.957 1.00 78.94 404 ILE A CA 1
ATOM 2911 C C . ILE A 1 404 ? -52.110 -27.084 47.214 1.00 78.94 404 ILE A C 1
ATOM 2913 O O . ILE A 1 404 ? -52.976 -26.853 46.360 1.00 78.94 404 ILE A O 1
ATOM 2917 N N . ASP A 1 405 ? -51.827 -28.310 47.652 1.00 81.06 405 ASP A N 1
ATOM 2918 C CA . ASP A 1 405 ? -52.339 -29.589 47.157 1.00 81.06 405 ASP A CA 1
ATOM 2919 C C . ASP A 1 405 ? -52.233 -29.741 45.631 1.00 81.06 405 ASP A C 1
ATOM 2921 O O . ASP A 1 405 ? -53.137 -30.283 44.971 1.00 81.06 405 ASP A O 1
ATOM 2925 N N . ASP A 1 406 ? -51.142 -29.240 45.057 1.00 84.88 406 ASP A N 1
ATOM 2926 C CA . ASP A 1 406 ? -50.852 -29.342 43.635 1.00 84.88 406 ASP A CA 1
ATOM 2927 C C . ASP A 1 406 ? -50.546 -30.806 43.237 1.00 84.88 406 ASP A C 1
ATOM 2929 O O . ASP A 1 406 ? -50.002 -31.610 43.988 1.00 84.88 406 ASP A O 1
ATOM 2933 N N . GLY A 1 407 ? -51.028 -31.230 42.064 1.00 81.19 407 GLY A N 1
ATOM 2934 C CA . GLY A 1 407 ? -50.774 -32.585 41.552 1.00 81.19 407 GLY A CA 1
ATOM 2935 C C . GLY A 1 407 ? -51.385 -33.760 42.347 1.00 81.19 407 GLY A C 1
ATOM 2936 O O . GLY A 1 407 ? -51.307 -34.909 41.892 1.00 81.19 407 GLY A O 1
ATOM 2937 N N . VAL A 1 408 ? -52.054 -33.524 43.481 1.00 91.38 408 VAL A N 1
ATOM 2938 C CA . VAL A 1 408 ? -52.549 -34.586 44.372 1.00 91.38 408 VAL A CA 1
ATOM 2939 C C . VAL A 1 408 ? -53.806 -35.264 43.805 1.00 91.38 408 VAL A C 1
ATOM 2941 O O . VAL A 1 408 ? -54.865 -34.653 43.652 1.00 91.38 408 VAL A O 1
ATOM 2944 N N . THR A 1 409 ? -53.735 -36.569 43.508 1.00 92.50 409 THR A N 1
ATOM 2945 C CA . THR A 1 409 ? -54.851 -37.360 42.936 1.00 92.50 409 THR A CA 1
ATOM 2946 C C . THR A 1 409 ? -55.120 -38.657 43.710 1.00 92.50 409 THR A C 1
ATOM 2948 O O . THR A 1 409 ? -54.219 -39.227 44.323 1.00 92.50 409 THR A O 1
ATOM 2951 N N . ARG A 1 410 ? -56.368 -39.156 43.695 1.00 91.50 410 ARG A N 1
ATOM 2952 C CA . ARG A 1 410 ? -56.734 -40.466 44.277 1.00 91.50 410 ARG A CA 1
ATOM 2953 C C . ARG A 1 410 ? -57.840 -41.188 43.496 1.00 91.50 410 ARG A C 1
ATOM 2955 O O . ARG A 1 410 ? -58.672 -40.522 42.880 1.00 91.50 410 ARG A O 1
ATOM 2962 N N . PRO A 1 411 ? -57.931 -42.530 43.562 1.00 91.06 411 PRO A N 1
ATOM 2963 C CA . PRO A 1 411 ? -59.058 -43.274 43.001 1.00 91.06 411 PRO A CA 1
ATOM 2964 C C . PRO A 1 411 ? -60.349 -43.091 43.820 1.00 91.06 411 PRO A C 1
ATOM 2966 O O . PRO A 1 411 ? -60.313 -42.811 45.019 1.00 91.06 411 PRO A O 1
ATOM 2969 N N . CYS A 1 412 ? -61.501 -43.279 43.180 1.00 91.19 412 CYS A N 1
ATOM 2970 C CA . CYS A 1 412 ? -62.831 -43.141 43.781 1.00 91.19 412 CYS A CA 1
ATOM 2971 C C . CYS A 1 412 ? -63.880 -44.001 43.054 1.00 91.19 412 CYS A C 1
ATOM 2973 O O . CYS A 1 412 ? -63.655 -44.448 41.932 1.00 91.19 412 CYS A O 1
ATOM 2975 N N . GLY A 1 413 ? -65.057 -44.191 43.660 1.00 87.94 413 GLY A N 1
ATOM 2976 C CA . GLY A 1 413 ? -66.132 -45.024 43.100 1.00 87.94 413 GLY A CA 1
ATOM 2977 C C . GLY A 1 413 ? -65.967 -46.521 43.398 1.00 87.94 413 GLY A C 1
ATOM 2978 O O . GLY A 1 413 ? -65.030 -46.919 44.088 1.00 87.94 413 GLY A O 1
ATOM 2979 N N . SER A 1 414 ? -66.903 -47.337 42.905 1.00 84.62 414 SER A N 1
ATOM 2980 C CA . SER A 1 414 ? -66.920 -48.798 43.088 1.00 84.62 414 SER A CA 1
ATOM 2981 C C . SER A 1 414 ? -66.533 -49.518 41.797 1.00 84.62 414 SER A C 1
ATOM 2983 O O . SER A 1 414 ? -66.712 -48.986 40.702 1.00 84.62 414 SER A O 1
ATOM 2985 N N . SER A 1 415 ? -66.011 -50.733 41.939 1.00 87.19 415 SER A N 1
ATOM 2986 C CA . SER A 1 415 ? -65.778 -51.678 40.841 1.00 87.19 415 SER A CA 1
ATOM 2987 C C . SER A 1 415 ? -66.637 -52.943 40.970 1.00 87.19 415 SER A C 1
ATOM 2989 O O . SER A 1 415 ? -66.260 -53.989 40.443 1.00 87.19 415 SER A O 1
ATOM 2991 N N . ILE A 1 416 ? -67.710 -52.881 41.763 1.00 86.81 416 ILE A N 1
ATOM 2992 C CA . ILE A 1 416 ? -68.675 -53.967 41.980 1.00 86.81 416 ILE A CA 1
ATOM 2993 C C . ILE A 1 416 ? -69.840 -53.781 41.005 1.00 86.81 416 ILE A C 1
ATOM 2995 O O . ILE A 1 416 ? -70.219 -52.645 40.718 1.00 86.81 416 ILE A O 1
ATOM 2999 N N . GLY A 1 417 ? -70.363 -54.888 40.479 1.00 87.00 417 GLY A N 1
ATOM 3000 C CA . GLY A 1 417 ? -71.442 -54.860 39.497 1.00 87.00 417 GLY A CA 1
ATOM 3001 C C . GLY A 1 417 ? -71.041 -54.119 38.222 1.00 87.00 417 GLY A C 1
ATOM 3002 O O . GLY A 1 417 ? -69.948 -54.312 37.682 1.00 87.00 417 GLY A O 1
ATOM 3003 N N . GLU A 1 418 ? -71.932 -53.258 37.743 1.00 88.44 418 GLU A N 1
ATOM 3004 C CA . GLU A 1 418 ? -71.721 -52.419 36.557 1.00 88.44 418 GLU A CA 1
ATOM 3005 C C . GLU A 1 418 ? -71.066 -51.058 36.885 1.00 88.44 418 GLU A C 1
ATOM 3007 O O . GLU A 1 418 ? -70.800 -50.255 35.982 1.00 88.44 418 GLU A O 1
ATOM 3012 N N . CYS A 1 419 ? -70.749 -50.789 38.157 1.00 91.25 419 CYS A N 1
ATOM 3013 C CA . CYS A 1 419 ? -70.025 -49.583 38.545 1.00 91.25 419 CYS A CA 1
ATOM 3014 C C . CYS A 1 419 ? -68.576 -49.593 38.032 1.00 91.25 419 CYS A C 1
ATOM 3016 O O . CYS A 1 419 ? -67.880 -50.613 38.027 1.00 91.25 419 CYS A O 1
ATOM 3018 N N . ARG A 1 420 ? -68.082 -48.407 37.651 1.00 90.94 420 ARG A N 1
ATOM 3019 C CA . ARG A 1 420 ? -66.681 -48.202 37.252 1.00 90.94 420 ARG A CA 1
ATOM 3020 C C . ARG A 1 420 ? -66.018 -47.160 38.150 1.00 90.94 420 ARG A C 1
ATOM 3022 O O . ARG A 1 420 ? -66.592 -46.080 38.314 1.00 90.94 420 ARG A O 1
ATOM 3029 N N . PRO A 1 421 ? -64.797 -47.408 38.659 1.00 91.88 421 PRO A N 1
ATOM 3030 C CA . PRO A 1 421 ? -64.067 -46.405 39.418 1.00 91.88 421 PRO A CA 1
ATOM 3031 C C . PRO A 1 421 ? -63.603 -45.243 38.524 1.00 91.88 421 PRO A C 1
ATOM 3033 O O . PRO A 1 421 ? -63.485 -45.373 37.303 1.00 91.88 421 PRO A O 1
ATOM 3036 N N . GLY A 1 422 ? -63.333 -44.105 39.155 1.00 93.06 422 GLY A N 1
ATOM 3037 C CA . GLY A 1 422 ? -62.760 -42.902 38.554 1.00 93.06 422 GLY A CA 1
ATOM 3038 C C . GLY A 1 422 ? -61.603 -42.350 39.391 1.00 93.06 422 GLY A C 1
ATOM 3039 O O . GLY A 1 422 ? -61.125 -43.014 40.315 1.00 93.06 422 GLY A O 1
ATOM 3040 N N . THR A 1 423 ? -61.190 -41.117 39.097 1.00 94.00 423 THR A N 1
ATOM 3041 C CA . THR A 1 423 ? -60.136 -40.397 39.835 1.00 94.00 423 THR A CA 1
ATOM 3042 C C . THR A 1 423 ? -60.669 -39.058 40.342 1.00 94.00 423 THR A C 1
ATOM 3044 O O . THR A 1 423 ? -61.358 -38.346 39.613 1.00 94.00 423 THR A O 1
ATOM 3047 N N . GLN A 1 424 ? -60.351 -38.705 41.587 1.00 93.69 424 GLN A N 1
ATOM 3048 C CA . GLN A 1 424 ? -60.524 -37.356 42.129 1.00 93.69 424 GLN A CA 1
ATOM 3049 C C . GLN A 1 424 ? -59.171 -36.658 42.140 1.00 93.69 424 GLN A C 1
ATOM 3051 O O . GLN A 1 424 ? -58.165 -37.254 42.524 1.00 93.69 424 GLN A O 1
ATOM 3056 N N . THR A 1 425 ? -59.169 -35.384 41.780 1.00 92.62 425 THR A N 1
ATOM 3057 C CA . THR A 1 425 ? -58.047 -34.476 42.026 1.00 92.62 425 THR A CA 1
ATOM 3058 C C . THR A 1 425 ? -58.354 -33.688 43.289 1.00 92.62 425 THR A C 1
ATOM 3060 O O . THR A 1 425 ? -59.508 -33.300 43.502 1.00 92.62 425 THR A O 1
ATOM 3063 N N . CYS A 1 426 ? -57.366 -33.530 44.160 1.00 91.62 426 CYS A N 1
ATOM 3064 C CA . CYS A 1 426 ? -57.483 -32.655 45.308 1.00 91.62 426 CYS A CA 1
ATOM 3065 C C . CYS A 1 426 ? -57.281 -31.225 44.839 1.00 91.62 426 CYS A C 1
ATOM 3067 O O . CYS A 1 426 ? -56.466 -30.938 43.968 1.00 91.62 426 CYS A O 1
ATOM 3069 N N . THR A 1 427 ? -58.059 -30.323 45.400 1.00 87.94 427 THR A N 1
ATOM 3070 C CA . THR A 1 427 ? -57.791 -28.902 45.282 1.00 87.94 427 THR A CA 1
ATOM 3071 C C . THR A 1 427 ? -58.159 -28.298 46.623 1.00 87.94 427 THR A C 1
ATOM 3073 O O . THR A 1 427 ? -59.322 -28.387 47.026 1.00 87.94 427 THR A O 1
ATOM 3076 N N . ALA A 1 428 ? -57.177 -27.731 47.324 1.00 84.25 428 ALA A N 1
ATOM 3077 C CA . ALA A 1 428 ? -57.367 -27.096 48.629 1.00 84.25 428 ALA A CA 1
ATOM 3078 C C . ALA A 1 428 ? -58.033 -28.026 49.672 1.00 84.25 428 ALA A C 1
ATOM 3080 O O . ALA A 1 428 ? -59.093 -27.735 50.233 1.00 84.25 428 ALA A O 1
ATOM 3081 N N . GLY A 1 429 ? -57.459 -29.212 49.868 1.00 88.81 429 GLY A N 1
ATOM 3082 C CA . GLY A 1 429 ? -57.872 -30.240 50.825 1.00 88.81 429 GLY A CA 1
ATOM 3083 C C . GLY A 1 429 ? -59.196 -30.920 50.494 1.00 88.81 429 GLY A C 1
ATOM 3084 O O . GLY A 1 429 ? -59.656 -31.791 51.240 1.00 88.81 429 GLY A O 1
ATOM 3085 N N . VAL A 1 430 ? -59.837 -30.538 49.386 1.00 89.50 430 VAL A N 1
ATOM 3086 C CA . VAL A 1 430 ? -61.120 -31.078 48.957 1.00 89.50 430 VAL A CA 1
ATOM 3087 C C . VAL A 1 430 ? -60.932 -31.880 47.686 1.00 89.50 430 VAL A C 1
ATOM 3089 O O . VAL A 1 430 ? -60.492 -31.395 46.648 1.00 89.50 430 VAL A O 1
ATOM 3092 N N . TRP A 1 431 ? -61.341 -33.137 47.760 1.00 91.25 431 TRP A N 1
ATOM 3093 C CA . TRP A 1 431 ? -61.392 -33.999 46.598 1.00 91.25 431 TRP A CA 1
ATOM 3094 C C . TRP A 1 431 ? -62.546 -33.592 45.686 1.00 91.25 431 TRP A C 1
ATOM 3096 O O . TRP A 1 431 ? -63.708 -33.603 46.100 1.00 91.25 431 TRP A O 1
ATOM 3106 N N . GLY A 1 432 ? -62.218 -33.268 44.437 1.00 89.19 432 GLY A N 1
ATOM 3107 C CA . GLY A 1 432 ? -63.184 -32.939 43.396 1.00 89.19 432 GLY A CA 1
ATOM 3108 C C . GLY A 1 432 ? -64.118 -34.104 43.033 1.00 89.19 432 GLY A C 1
ATOM 3109 O O . GLY A 1 432 ? -64.048 -35.189 43.619 1.00 89.19 432 GLY A O 1
ATOM 3110 N N . PRO A 1 433 ? -65.024 -33.918 42.056 1.00 89.44 433 PRO A N 1
ATOM 3111 C CA . PRO A 1 433 ? -65.906 -34.989 41.610 1.00 89.44 433 PRO A CA 1
ATOM 3112 C C . PRO A 1 433 ? -65.097 -36.195 41.125 1.00 89.44 433 PRO A C 1
ATOM 3114 O O . PRO A 1 433 ? -63.987 -36.063 40.614 1.00 89.44 433 PRO A O 1
ATOM 3117 N N . CYS A 1 434 ? -65.674 -37.382 41.283 1.00 91.38 434 CYS A N 1
ATOM 3118 C CA . CYS A 1 434 ? -65.060 -38.618 40.825 1.00 91.38 434 CYS A CA 1
ATOM 3119 C C . CYS A 1 434 ? -65.124 -38.698 39.295 1.00 91.38 434 CYS A C 1
ATOM 3121 O O . CYS A 1 434 ? -66.093 -39.193 38.722 1.00 91.38 434 CYS A O 1
ATOM 3123 N N . ALA A 1 435 ? -64.122 -38.140 38.622 1.00 92.06 435 ALA A N 1
ATOM 3124 C CA . ALA A 1 435 ? -64.119 -38.034 37.175 1.00 92.06 435 ALA A CA 1
ATOM 3125 C C . ALA A 1 435 ? -63.962 -39.422 36.543 1.00 92.06 435 ALA A C 1
ATOM 3127 O O . ALA A 1 435 ? -63.063 -40.190 36.888 1.00 92.06 435 ALA A O 1
ATOM 3128 N N . GLY A 1 436 ? -64.850 -39.740 35.600 1.00 87.19 436 GLY A N 1
ATOM 3129 C CA . GLY A 1 436 ? -64.824 -40.999 34.856 1.00 87.19 436 GLY A CA 1
ATOM 3130 C C . GLY A 1 436 ? -65.481 -42.191 35.554 1.00 87.19 436 GLY A C 1
ATOM 3131 O O . GLY A 1 436 ? -65.503 -43.269 34.946 1.00 87.19 436 GLY A O 1
ATOM 3132 N N . SER A 1 437 ? -66.039 -42.014 36.759 1.00 90.75 437 SER A N 1
ATOM 3133 C CA . SER A 1 437 ? -66.795 -43.079 37.416 1.00 90.75 437 SER A CA 1
ATOM 3134 C C . SER A 1 437 ? -68.202 -43.245 36.850 1.00 90.75 437 SER A C 1
ATOM 3136 O O . SER A 1 437 ? -68.807 -42.312 36.318 1.00 90.75 437 SER A O 1
ATOM 3138 N N . VAL A 1 438 ? -68.709 -44.468 36.974 1.00 87.56 438 VAL A N 1
ATOM 3139 C CA . VAL A 1 438 ? -70.119 -44.811 36.773 1.00 87.56 438 VAL A CA 1
ATOM 3140 C C . VAL A 1 438 ? -70.620 -45.297 38.124 1.00 87.56 438 VAL A C 1
ATOM 3142 O O . VAL A 1 438 ? -70.075 -46.259 38.663 1.00 87.56 438 VAL A O 1
ATOM 3145 N N . GLY A 1 439 ? -71.560 -44.555 38.708 1.00 84.81 439 GLY A N 1
ATOM 3146 C CA . GLY A 1 439 ? -72.114 -44.855 40.026 1.00 84.81 439 GLY A CA 1
ATOM 3147 C C . GLY A 1 439 ? -73.320 -45.796 39.965 1.00 84.81 439 GLY A C 1
ATOM 3148 O O . GLY A 1 439 ? -73.796 -46.088 38.867 1.00 84.81 439 GLY A O 1
ATOM 3149 N N . PRO A 1 440 ? -73.833 -46.201 41.140 1.00 85.62 440 PRO A N 1
ATOM 3150 C CA . PRO A 1 440 ? -75.049 -46.991 41.262 1.00 85.62 440 PRO A CA 1
ATOM 3151 C C . PRO A 1 440 ? -76.210 -46.366 40.494 1.00 85.62 440 PRO A C 1
ATOM 3153 O O . PRO A 1 440 ? -76.508 -45.175 40.645 1.00 85.62 440 PRO A O 1
ATOM 3156 N N . ALA A 1 441 ? -76.871 -47.174 39.686 1.00 85.88 441 ALA A N 1
ATOM 3157 C CA . ALA A 1 441 ? -78.119 -46.855 39.025 1.00 85.88 441 ALA A CA 1
ATOM 3158 C C . ALA A 1 441 ? -79.258 -47.655 39.665 1.00 85.88 441 ALA A C 1
ATOM 3160 O O . ALA A 1 441 ? -79.046 -48.607 40.402 1.00 85.88 441 ALA A O 1
ATOM 3161 N N . THR A 1 442 ? -80.500 -47.246 39.413 1.00 86.81 442 THR A N 1
ATOM 3162 C CA . THR A 1 442 ? -81.655 -48.028 39.863 1.00 86.81 442 THR A CA 1
ATOM 3163 C C . THR A 1 442 ? -81.662 -49.385 39.174 1.00 86.81 442 THR A C 1
ATOM 3165 O O . THR A 1 442 ? -81.559 -49.433 37.949 1.00 86.81 442 THR A O 1
ATOM 3168 N N . GLU A 1 443 ? -81.863 -50.446 39.954 1.00 84.38 443 GLU A N 1
ATOM 3169 C CA . GLU A 1 443 ? -81.974 -51.810 39.454 1.00 84.38 443 GLU A CA 1
ATOM 3170 C C . GLU A 1 443 ? -82.944 -51.929 38.283 1.00 84.38 443 GLU A C 1
ATOM 3172 O O . GLU A 1 443 ? -84.157 -51.698 38.381 1.00 84.38 443 GLU A O 1
ATOM 3177 N N . THR A 1 444 ? -82.383 -52.334 37.156 1.00 84.25 444 THR A N 1
ATOM 3178 C CA . THR A 1 444 ? -83.132 -52.837 36.020 1.00 84.25 444 THR A CA 1
ATOM 3179 C C . THR A 1 444 ? -83.201 -54.350 36.141 1.00 84.25 444 THR A C 1
ATOM 3181 O O . THR A 1 444 ? -82.220 -54.994 36.477 1.00 84.25 444 THR A O 1
ATOM 3184 N N . CYS A 1 445 ? -84.355 -54.964 35.862 1.00 83.94 445 CYS A N 1
ATOM 3185 C CA . CYS A 1 445 ? -84.495 -56.426 35.900 1.00 83.94 445 CYS A CA 1
ATOM 3186 C C . CYS A 1 445 ? -83.792 -57.110 34.704 1.00 83.94 445 CYS A C 1
ATOM 3188 O O . CYS A 1 445 ? -84.418 -57.859 33.954 1.00 83.94 445 CYS A O 1
ATOM 3190 N N . ASP A 1 446 ? -82.512 -56.818 34.489 1.00 87.75 446 ASP A N 1
ATOM 3191 C CA . ASP A 1 446 ? -81.658 -57.316 33.410 1.00 87.75 446 ASP A CA 1
ATOM 3192 C C . ASP A 1 446 ? -80.644 -58.377 33.886 1.00 87.75 446 ASP A C 1
ATOM 3194 O O . ASP A 1 446 ? -79.850 -58.879 33.088 1.00 87.75 446 ASP A O 1
ATOM 3198 N N . ASN A 1 447 ? -80.743 -58.794 35.155 1.00 83.12 447 ASN A N 1
ATOM 3199 C CA . ASN A 1 447 ? -79.828 -59.704 35.857 1.00 83.12 447 ASN A CA 1
ATOM 3200 C C . ASN A 1 447 ? -78.389 -59.174 35.991 1.00 83.12 447 ASN A C 1
ATOM 3202 O O . ASN A 1 447 ? -77.471 -59.974 36.192 1.00 83.12 447 ASN A O 1
ATOM 3206 N N . ARG A 1 448 ? -78.179 -57.862 35.857 1.00 86.44 448 ARG A N 1
ATOM 3207 C CA . ARG A 1 448 ? -76.935 -57.192 36.236 1.00 86.44 448 ARG A CA 1
ATOM 3208 C C . ARG A 1 448 ? -77.158 -56.437 37.537 1.00 86.44 448 ARG A C 1
ATOM 3210 O O . ARG A 1 448 ? -78.259 -55.973 37.792 1.00 86.44 448 ARG A O 1
ATOM 3217 N N . ASP A 1 449 ? -76.094 -56.342 38.316 1.00 84.62 449 ASP A N 1
ATOM 3218 C CA . ASP A 1 449 ? -76.028 -55.544 39.535 1.00 84.62 449 ASP A CA 1
ATOM 3219 C C . ASP A 1 449 ? -75.737 -54.087 39.135 1.00 84.62 449 ASP A C 1
ATOM 3221 O O . ASP A 1 449 ? -74.596 -53.711 38.839 1.00 84.62 449 ASP A O 1
ATOM 3225 N N . ASN A 1 450 ? -76.811 -53.318 38.971 1.00 85.88 450 ASN A N 1
ATOM 3226 C CA . ASN A 1 450 ? -76.800 -51.922 38.553 1.00 85.88 450 ASN A CA 1
ATOM 3227 C C . ASN A 1 450 ? -76.709 -50.974 39.760 1.00 85.88 450 ASN A C 1
ATOM 3229 O O . ASN A 1 450 ? -76.206 -49.862 39.588 1.00 85.88 450 ASN A O 1
ATOM 3233 N N . ASP A 1 451 ? -77.168 -51.379 40.947 1.00 85.81 451 ASP A N 1
ATOM 3234 C CA . ASP A 1 451 ? -77.073 -50.611 42.195 1.00 85.81 451 ASP A CA 1
ATOM 3235 C C . ASP A 1 451 ? -75.807 -50.893 43.026 1.00 85.81 451 ASP A C 1
ATOM 3237 O O . ASP A 1 451 ? -75.486 -50.122 43.937 1.00 85.81 451 ASP A O 1
ATOM 3241 N N . CYS A 1 452 ? -74.993 -51.851 42.593 1.00 85.94 452 CYS A N 1
ATOM 3242 C CA . CYS A 1 452 ? -73.629 -52.101 43.045 1.00 85.94 452 CYS A CA 1
ATOM 3243 C C . CYS A 1 452 ? -73.538 -52.484 44.537 1.00 85.94 452 CYS A C 1
ATOM 3245 O O . CYS A 1 452 ? -72.663 -51.943 45.238 1.00 85.94 452 CYS A O 1
ATOM 3247 N N . ASP A 1 453 ? -74.421 -53.381 45.010 1.00 84.62 453 ASP A N 1
ATOM 3248 C CA . ASP A 1 453 ? -74.578 -53.776 46.429 1.00 84.62 453 ASP A CA 1
ATOM 3249 C C . ASP A 1 453 ? -74.356 -55.262 46.807 1.00 84.62 453 ASP A C 1
ATOM 3251 O O . ASP A 1 453 ? -74.260 -56.155 45.930 1.00 84.62 453 ASP A O 1
#